Protein 1O65 (pdb70)

GO terms:
  GO:0005829 cytosol (C, IDA)
  GO:0030151 molybdenum ion binding (F, IDA)
  GO:0016661 oxidoreductase activity, acting on other nitrogenous compounds as donors (F, IDA)
  GO:0042803 protein homodimerization activity (F, IDA)
  GO:0009407 toxin catabolic process (P, IMP)
  GO:0009636 response to toxic substance (P, IMP)

CATH classification: 2.40.33.20

InterPro domains:
  IPR005163 YiiM-like, triple helical domain [PF03475] (169-211)
  IPR005302 Molybdenum cofactor sulfurase, C-terminal [PF03473] (47-160)
  IPR005302 Molybdenum cofactor sulfurase, C-terminal [PS51340] (26-163)
  IPR011037 Pyruvate kinase-like, insert domain superfamily [SSF50800] (3-223)
  IPR052353 Benzoxazolinone Detoxification Enzymes [PTHR30212] (4-223)

Secondary structure (DSSP, 8-state):
--GGGGGT-EE--EEEE----EEE-SEEEEETTEETTSS-----GGGGSEEEEETHHHHHHHHH-GGGGGG-STTTT--SEEESS--TTT-BTT-EEEETTEEEEEEEE----THHHHHTT-TTHHHHHHHHT---EEEEEEE-EEEETTSPEEEEE---S-BHHHHHHHHHTS---HHHHHHHHTSTT--HHHHHHHHHHHHHTSPPP-HHHHHS--/--TTGGGT-EE--EEEE-----EEE-SEEEE-SS-BTTS-------GGGSEEEEETHHHHHHHHHSGGGGGG-STTTT--SEEESS--TTT-BTT-EEEETTEEEEEEEEPPP-THHHHHTT-TTHHHHHHHHT---EEEEEEE-EEEETTSPEEEEE---S-BHHHHHHHHHTS---HHHHHHHHTSTT--HHHHHHHHHHHHHSSPPP-HHHH--/--GGGGGT-EE--EEEE-----EE--SEEEEETTEETTS---GGGSEEEEETHHHHHHHHH-GGGGGG-STTTT--SEEESS--TTT-BTT-EEEETTEEEEEEEEPPP-THHHHHHT-TTHHHHHHHHT---EEEEEEE-EEEETTSPEEEEE---S-BHHHHHHHHHTS---HHHHHHHHHSTT--HHHHHHHHHHHHHSSPPP-HHHHHGGG--

Radius of gyration: 35.35 Å; Cα contacts (8 Å, |Δi|>4): 1403; chains: 3; bounding box: 50×64×108 Å

Structure (mmCIF, N/CA/C/O backbone):
data_1O65
#
_entry.id   1O65
#
_cell.length_a   72.116
_cell.length_b   97.878
_cell.length_c   98.670
_cell.angle_alpha   90.00
_cell.angle_beta   90.00
_cell.angle_gamma   90.00
#
_symmetry.space_group_name_H-M   'P 21 21 2'
#
loop_
_entity.id
_entity.type
_entity.pdbx_description
1 polymer 'Hypothetical protein yiiM'
2 water water
#
loop_
_atom_site.group_PDB
_atom_site.id
_atom_site.type_symbol
_atom_site.label_atom_id
_atom_site.label_alt_id
_atom_site.label_comp_id
_atom_site.label_asym_id
_atom_site.label_entity_id
_atom_site.label_seq_id
_atom_site.pdbx_PDB_ins_code
_atom_site.Cartn_x
_atom_site.Cartn_y
_atom_site.Cartn_z
_atom_site.occupancy
_atom_site.B_iso_or_equiv
_atom_site.auth_seq_id
_atom_site.auth_comp_id
_atom_site.auth_asym_id
_atom_site.auth_atom_id
_atom_site.pdbx_PDB_model_num
ATOM 1 N N . LYS A 1 5 ? 74.767 58.698 69.236 1.00 55.52 3 LYS A N 1
ATOM 2 C CA . LYS A 1 5 ? 73.464 59.399 69.236 1.00 55.30 3 LYS A CA 1
ATOM 3 C C . LYS A 1 5 ? 73.409 60.331 68.035 1.00 54.22 3 LYS A C 1
ATOM 4 O O . LYS A 1 5 ? 74.434 60.934 67.693 1.00 55.93 3 LYS A O 1
ATOM 6 N N . PHE A 1 6 ? 72.245 60.592 67.460 1.00 52.57 4 PHE A N 1
ATOM 7 C CA . PHE A 1 6 ? 72.162 61.346 66.218 1.00 50.27 4 PHE A CA 1
ATOM 8 C C . PHE A 1 6 ? 71.845 62.813 66.296 1.00 48.15 4 PHE A C 1
ATOM 9 O O . PHE A 1 6 ? 71.074 63.360 65.486 1.00 48.80 4 PHE A O 1
ATOM 17 N N . LEU A 1 7 ? 72.519 63.566 67.165 1.00 45.48 5 LEU A N 1
ATOM 18 C CA . LEU A 1 7 ? 72.247 65.005 67.243 1.00 42.56 5 LEU A CA 1
ATOM 19 C C . LEU A 1 7 ? 72.985 65.757 66.147 1.00 40.52 5 LEU A C 1
ATOM 20 O O . LEU A 1 7 ? 72.628 66.900 65.863 1.00 39.20 5 LEU A O 1
ATOM 25 N N . VAL A 1 8 ? 73.918 65.134 65.419 1.00 37.91 6 VAL A N 1
ATOM 26 C CA . VAL A 1 8 ? 74.589 65.749 64.307 1.00 37.91 6 VAL A CA 1
ATOM 27 C C . VAL A 1 8 ? 73.575 66.052 63.182 1.00 38.51 6 VAL A C 1
ATOM 28 O O . VAL A 1 8 ? 73.770 66.981 62.402 1.00 36.31 6 VAL A O 1
ATOM 32 N N . GLU A 1 9 ? 72.506 65.249 63.111 1.00 37.95 7 GLU A N 1
ATOM 33 C CA . GLU A 1 9 ? 71.485 65.451 62.102 1.00 40.34 7 GLU A CA 1
ATOM 34 C C . GLU A 1 9 ? 70.918 66.867 62.174 1.00 41.48 7 GLU A C 1
ATOM 35 O O . GLU A 1 9 ? 70.651 67.492 61.144 1.00 40.78 7 GLU A O 1
ATOM 41 N N . ARG A 1 10 ? 70.802 67.382 63.400 1.00 41.45 8 ARG A N 1
ATOM 42 C CA . ARG A 1 10 ? 70.252 68.709 63.608 1.00 41.93 8 ARG A CA 1
ATOM 43 C C . ARG A 1 10 ? 71.207 69.866 63.597 1.00 40.30 8 ARG A C 1
ATOM 44 O O . ARG A 1 10 ? 70.697 70.992 63.730 1.00 41.62 8 ARG A O 1
ATOM 52 N N . GLU A 1 11 ? 72.505 69.711 63.416 1.00 38.73 9 GLU A N 1
ATOM 53 C CA . GLU A 1 11 ? 73.459 70.808 63.449 1.00 37.30 9 GLU A CA 1
ATOM 54 C C . GLU A 1 11 ? 73.630 71.489 62.093 1.00 37.99 9 GLU A C 1
ATOM 55 O O . GLU A 1 11 ? 74.490 72.362 61.914 1.00 35.61 9 GLU A O 1
ATOM 61 N N . GLN A 1 12 ? 72.904 71.010 61.073 1.00 38.23 10 GLN A N 1
ATOM 62 C CA . GLN A 1 12 ? 72.985 71.554 59.731 1.00 37.85 10 GLN A CA 1
ATOM 63 C C . GLN A 1 12 ? 74.413 71.563 59.214 1.00 35.99 10 GLN A C 1
ATOM 64 O O . GLN A 1 12 ? 74.932 72.625 58.835 1.00 35.00 10 GLN A O 1
ATOM 70 N N . MET A 1 13 ? 75.092 70.412 59.297 1.00 34.02 11 MET A N 1
ATOM 71 C CA . MET A 1 13 ? 76.450 70.353 58.763 1.00 32.95 11 MET A CA 1
ATOM 72 C C . MET A 1 13 ? 76.408 70.620 57.245 1.00 30.70 11 MET A C 1
ATOM 73 O O . MET A 1 13 ? 75.755 69.912 56.501 1.00 28.27 11 MET A O 1
ATOM 78 N N . ARG A 1 14 ? 77.135 71.629 56.809 1.00 29.72 12 ARG A N 1
ATOM 79 C CA . ARG A 1 14 ? 77.192 72.040 55.410 1.00 30.34 12 ARG A CA 1
ATOM 80 C C . ARG A 1 14 ? 78.616 72.093 54.919 1.00 29.07 12 ARG A C 1
ATOM 81 O O . ARG A 1 14 ? 79.516 72.556 55.610 1.00 28.60 12 ARG A O 1
ATOM 89 N N . TYR A 1 15 ? 78.897 71.475 53.764 1.00 29.42 13 TYR A N 1
ATOM 90 C CA . TYR A 1 15 ? 80.268 71.410 53.259 1.00 28.29 13 TYR A CA 1
ATOM 91 C C . TYR A 1 15 ? 80.370 71.848 51.809 1.00 29.31 13 TYR A C 1
ATOM 92 O O . TYR A 1 15 ? 79.826 71.208 50.901 1.00 29.17 13 TYR A O 1
ATOM 101 N N . PRO A 1 16 ? 80.991 73.014 51.605 1.00 29.68 14 PRO A N 1
ATOM 102 C CA . PRO A 1 16 ? 81.205 73.534 50.255 1.00 29.52 14 PRO A CA 1
ATOM 103 C C . PRO A 1 16 ? 81.930 72.481 49.438 1.00 29.42 14 PRO A C 1
ATOM 104 O O . PRO A 1 16 ? 82.828 71.798 49.960 1.00 29.63 14 PRO A O 1
ATOM 108 N N . VAL A 1 17 ? 81.563 72.318 48.163 1.00 28.40 15 VAL A N 1
ATOM 109 C CA . VAL A 1 17 ? 82.221 71.255 47.418 1.00 28.84 15 VAL A CA 1
ATOM 110 C C . VAL A 1 17 ? 82.629 71.601 46.014 1.00 29.63 15 VAL A C 1
ATOM 111 O O . VAL A 1 17 ? 81.880 72.238 45.280 1.00 31.38 15 VAL A O 1
ATOM 115 N N . ASP A 1 18 ? 83.833 71.216 45.625 1.00 29.55 16 ASP A N 1
ATOM 116 C CA . ASP A 1 18 ? 84.330 71.376 44.258 1.00 29.39 16 ASP A CA 1
ATOM 117 C C . ASP A 1 18 ? 84.011 70.070 43.516 1.00 29.47 16 ASP A C 1
ATOM 118 O O . ASP A 1 18 ? 84.198 68.991 44.095 1.00 27.64 16 ASP A O 1
ATOM 123 N N . VAL A 1 19 ? 83.538 70.181 42.296 1.00 29.09 17 VAL A N 1
ATOM 124 C CA . VAL A 1 19 ? 83.075 69.103 41.453 1.00 28.88 17 VAL A CA 1
ATOM 125 C C . VAL A 1 19 ? 83.966 68.879 40.246 1.00 29.75 17 VAL A C 1
ATOM 126 O O . VAL A 1 19 ? 84.380 69.838 39.585 1.00 29.53 17 VAL A O 1
ATOM 130 N N . TYR A 1 20 ? 84.341 67.637 39.974 1.00 30.61 18 TYR A N 1
ATOM 131 C CA . TYR A 1 20 ? 85.200 67.292 38.857 1.00 32.31 18 TYR A CA 1
ATOM 132 C C . TYR A 1 20 ? 84.629 66.119 38.067 1.00 34.18 18 TYR A C 1
ATOM 133 O O . TYR A 1 20 ? 84.020 65.214 38.639 1.00 34.32 18 TYR A O 1
ATOM 142 N N . THR A 1 21 ? 84.699 66.189 36.743 1.00 35.53 19 THR A N 1
ATOM 143 C CA . THR A 1 21 ? 84.247 65.105 35.899 1.00 37.91 19 THR A CA 1
ATOM 144 C C . THR A 1 21 ? 85.210 64.987 34.702 1.00 40.49 19 THR A C 1
ATOM 145 O O . THR A 1 21 ? 85.953 65.916 34.415 1.00 39.55 19 THR A O 1
ATOM 149 N N . GLY A 1 22 ? 85.169 63.833 34.072 1.00 43.08 20 GLY A N 1
ATOM 150 C CA . GLY A 1 22 ? 85.968 63.529 32.905 1.00 46.70 20 GLY A CA 1
ATOM 151 C C . GLY A 1 22 ? 85.658 62.124 32.396 1.00 48.82 20 GLY A C 1
ATOM 152 O O . GLY A 1 22 ? 84.816 61.430 32.953 1.00 48.56 20 GLY A O 1
ATOM 153 N N . LYS A 1 23 ? 86.316 61.758 31.309 1.00 51.56 21 LYS A N 1
ATOM 154 C CA . LYS A 1 23 ? 86.185 60.424 30.718 1.00 53.40 21 LYS A CA 1
ATOM 155 C C . LYS A 1 23 ? 87.513 59.685 31.020 1.00 54.64 21 LYS A C 1
ATOM 156 O O . LYS A 1 23 ? 88.431 60.446 31.431 1.00 55.46 21 LYS A O 1
ATOM 158 N N . ALA A 1 36 ? 92.848 62.532 33.978 1.00 49.66 34 ALA A N 1
ATOM 159 C CA . ALA A 1 36 ? 92.561 63.737 34.735 1.00 49.46 34 ALA A CA 1
ATOM 160 C C . ALA A 1 36 ? 91.148 64.256 34.450 1.00 49.31 34 ALA A C 1
ATOM 161 O O . ALA A 1 36 ? 90.713 64.312 33.294 1.00 50.36 34 ALA A O 1
ATOM 163 N N . LYS A 1 37 ? 90.442 64.599 35.521 1.00 47.10 35 LYS A N 1
ATOM 164 C CA . LYS A 1 37 ? 89.101 65.143 35.445 1.00 44.41 35 LYS A CA 1
ATOM 165 C C . LYS A 1 37 ? 89.152 66.673 35.489 1.00 43.05 35 LYS A C 1
ATOM 166 O O . LYS A 1 37 ? 90.002 67.259 36.147 1.00 41.65 35 LYS A O 1
ATOM 172 N N . ILE A 1 38 ? 88.183 67.313 34.868 1.00 42.37 36 ILE A N 1
ATOM 173 C CA . ILE A 1 38 ? 88.154 68.773 34.823 1.00 42.79 36 ILE A CA 1
ATOM 174 C C . ILE A 1 38 ? 87.073 69.371 35.712 1.00 40.84 36 ILE A C 1
ATOM 175 O O . ILE A 1 38 ? 85.946 68.890 35.764 1.00 38.02 36 ILE A O 1
ATOM 180 N N . GLN A 1 39 ? 87.414 70.452 36.421 1.00 40.64 37 GLN A N 1
ATOM 181 C CA . GLN A 1 39 ? 86.468 71.136 37.285 1.00 40.90 37 GLN A CA 1
ATOM 182 C C . GLN A 1 39 ? 85.244 71.670 36.540 1.00 41.15 37 GLN A C 1
ATOM 183 O O . GLN A 1 39 ? 85.317 72.209 35.440 1.00 40.02 37 GLN A O 1
ATOM 189 N N . VAL A 1 40 ? 84.085 71.433 37.120 1.00 42.46 38 VAL A N 1
ATOM 190 C CA . VAL A 1 40 ? 82.783 71.860 36.592 1.00 43.82 38 VAL A CA 1
ATOM 191 C C . VAL A 1 40 ? 82.345 73.071 37.409 1.00 44.66 38 VAL A C 1
ATOM 192 O O . VAL A 1 40 ? 82.362 73.017 38.642 1.00 44.17 38 VAL A O 1
ATOM 196 N N . ASP A 1 41 ? 81.945 74.155 36.752 1.00 45.63 39 ASP A N 1
ATOM 197 C CA . ASP A 1 41 ? 81.611 75.368 37.493 1.00 46.73 39 ASP A CA 1
ATOM 198 C C . ASP A 1 41 ? 80.130 75.631 37.626 1.00 46.38 39 ASP A C 1
ATOM 199 O O . ASP A 1 41 ? 79.733 76.326 38.570 1.00 46.76 39 ASP A O 1
ATOM 204 N N . GLY A 1 42 ? 79.353 75.141 36.679 1.00 45.62 40 GLY A N 1
ATOM 205 C CA . GLY A 1 42 ? 77.915 75.356 36.714 1.00 46.79 40 GLY A CA 1
ATOM 206 C C . GLY A 1 42 ? 77.183 74.132 37.249 1.00 46.58 40 GLY A C 1
ATOM 207 O O . GLY A 1 42 ? 77.767 73.224 37.837 1.00 47.38 40 GLY A O 1
ATOM 208 N N . GLU A 1 43 ? 75.874 74.111 37.018 1.00 46.18 41 GLU A N 1
ATOM 209 C CA . GLU A 1 43 ? 75.051 73.010 37.491 1.00 45.05 41 GLU A CA 1
ATOM 210 C C . GLU A 1 43 ? 74.989 71.924 36.415 1.00 43.34 41 GLU A C 1
ATOM 211 O O . GLU A 1 43 ? 75.290 72.185 35.254 1.00 43.62 41 GLU A O 1
ATOM 217 N N . LEU A 1 44 ? 74.770 70.716 36.892 1.00 40.40 42 LEU A N 1
ATOM 218 C CA . LEU A 1 44 ? 74.660 69.522 36.091 1.00 38.02 42 LEU A CA 1
ATOM 219 C C . LEU A 1 44 ? 73.785 68.480 36.805 1.00 36.88 42 LEU A C 1
ATOM 220 O O . LEU A 1 44 ? 73.573 68.455 38.015 1.00 36.73 42 LEU A O 1
ATOM 225 N N . MET A 1 45 ? 73.235 67.600 35.993 1.00 35.60 43 MET A N 1
ATOM 226 C CA . MET A 1 45 ? 72.358 66.536 36.395 1.00 34.45 43 MET A CA 1
ATOM 227 C C . MET A 1 45 ? 73.124 65.366 37.006 1.00 34.98 43 MET A C 1
ATOM 228 O O . MET A 1 45 ? 74.161 64.917 36.493 1.00 33.49 43 MET A O 1
ATOM 233 N N . LEU A 1 46 ? 72.712 64.978 38.215 1.00 33.58 44 LEU A N 1
ATOM 234 C CA . LEU A 1 46 ? 73.333 63.805 38.845 1.00 33.57 44 LEU A CA 1
ATOM 235 C C . LEU A 1 46 ? 72.352 62.639 38.655 1.00 34.78 44 LEU A C 1
ATOM 236 O O . LEU A 1 46 ? 71.227 62.700 39.175 1.00 34.16 44 LEU A O 1
ATOM 241 N N . THR A 1 47 ? 72.751 61.653 37.862 1.00 35.25 45 THR A N 1
ATOM 242 C CA . THR A 1 47 ? 71.872 60.505 37.609 1.00 36.71 45 THR A CA 1
ATOM 243 C C . THR A 1 47 ? 72.258 59.324 38.475 1.00 35.13 45 THR A C 1
ATOM 244 O O . THR A 1 47 ? 73.289 59.350 39.145 1.00 36.38 45 THR A O 1
ATOM 248 N N . GLU A 1 48 ? 71.521 58.233 38.428 1.00 35.13 46 GLU A N 1
ATOM 249 C CA . GLU A 1 48 ? 71.797 57.031 39.189 1.00 35.11 46 GLU A CA 1
ATOM 250 C C . GLU A 1 48 ? 73.258 56.595 39.138 1.00 34.02 46 GLU A C 1
ATOM 251 O O . GLU A 1 48 ? 73.845 56.204 40.129 1.00 33.73 46 GLU A O 1
ATOM 257 N N . LEU A 1 49 ? 73.816 56.572 37.934 1.00 32.23 47 LEU A N 1
ATOM 258 C CA . LEU A 1 49 ? 75.151 56.109 37.670 1.00 30.18 47 LEU A CA 1
ATOM 259 C C . LEU A 1 49 ? 76.251 57.135 37.835 1.00 27.77 47 LEU A C 1
ATOM 260 O O . LEU A 1 49 ? 77.421 56.785 37.770 1.00 24.81 47 LEU A O 1
ATOM 265 N N . GLY A 1 50 ? 75.931 58.419 37.986 1.00 26.97 48 GLY A N 1
ATOM 266 C CA . GLY A 1 50 ? 77.023 59.380 38.129 1.00 27.28 48 GLY A CA 1
ATOM 267 C C . GLY A 1 50 ? 76.648 60.715 37.525 1.00 28.38 48 GLY A C 1
ATOM 268 O O . GLY A 1 50 ? 75.489 60.913 37.142 1.00 29.20 48 GLY A O 1
ATOM 269 N N . LEU A 1 51 ? 77.587 61.631 37.533 1.00 29.36 49 LEU A N 1
ATOM 270 C CA . LEU A 1 51 ? 77.398 62.976 37.010 1.00 32.65 49 LEU A CA 1
ATOM 271 C C . LEU A 1 51 ? 77.420 63.035 35.491 1.00 34.00 49 LEU A C 1
ATOM 272 O O . LEU A 1 51 ? 78.333 62.502 34.843 1.00 34.88 49 LEU A O 1
ATOM 277 N N . GLU A 1 52 ? 76.379 63.611 34.905 1.00 35.18 50 GLU A N 1
ATOM 278 C CA . GLU A 1 52 ? 76.348 63.776 33.453 1.00 39.54 50 GLU A CA 1
ATOM 279 C C . GLU A 1 52 ? 77.704 64.270 32.930 1.00 40.73 50 GLU A C 1
ATOM 280 O O . GLU A 1 52 ? 78.232 65.276 33.397 1.00 39.10 50 GLU A O 1
ATOM 286 N N . GLY A 1 53 ? 78.275 63.531 31.988 1.00 42.69 51 GLY A N 1
ATOM 287 C CA . GLY A 1 53 ? 79.565 63.883 31.430 1.00 46.54 51 GLY A CA 1
ATOM 288 C C . GLY A 1 53 ? 80.733 63.158 32.075 1.00 48.97 51 GLY A C 1
ATOM 289 O O . GLY A 1 53 ? 81.833 63.181 31.511 1.00 49.65 51 GLY A O 1
ATOM 290 N N . ASP A 1 54 ? 80.544 62.547 33.239 1.00 50.51 52 ASP A N 1
ATOM 291 C CA . ASP A 1 54 ? 81.609 61.818 33.916 1.00 52.55 52 ASP A CA 1
ATOM 292 C C . ASP A 1 54 ? 81.666 60.380 33.421 1.00 56.85 52 ASP A C 1
ATOM 293 O O . ASP A 1 54 ? 80.633 59.779 33.136 1.00 56.59 52 ASP A O 1
ATOM 298 N N . GLU A 1 55 ? 82.852 59.790 33.360 1.00 61.57 53 GLU A N 1
ATOM 299 C CA . GLU A 1 55 ? 83.020 58.448 32.839 1.00 66.25 53 GLU A CA 1
ATOM 300 C C . GLU A 1 55 ? 81.809 57.546 33.084 1.00 69.13 53 GLU A C 1
ATOM 301 O O . GLU A 1 55 ? 81.642 56.933 34.126 1.00 69.58 53 GLU A O 1
ATOM 307 N N . GLN A 1 56 ? 81.017 57.452 32.027 1.00 72.94 54 GLN A N 1
ATOM 308 C CA . GLN A 1 56 ? 79.794 56.705 31.906 1.00 73.76 54 GLN A CA 1
ATOM 309 C C . GLN A 1 56 ? 79.997 55.374 31.182 1.00 74.28 54 GLN A C 1
ATOM 310 O O . GLN A 1 56 ? 80.989 54.684 31.410 1.00 76.46 54 GLN A O 1
ATOM 316 N N . ALA A 1 57 ? 79.071 55.028 30.293 1.00 76.82 55 ALA A N 1
ATOM 317 C CA . ALA A 1 57 ? 79.128 53.817 29.507 1.00 77.42 55 ALA A CA 1
ATOM 318 C C . ALA A 1 57 ? 80.307 53.792 28.560 1.00 76.28 55 ALA A C 1
ATOM 319 O O . ALA A 1 57 ? 81.459 53.663 28.938 1.00 77.67 55 ALA A O 1
ATOM 321 N N . VAL A 1 61 ? 82.186 44.103 35.708 1.00 57.55 59 VAL A N 1
ATOM 322 C CA . VAL A 1 61 ? 82.204 44.883 36.940 1.00 56.61 59 VAL A CA 1
ATOM 323 C C . VAL A 1 61 ? 80.871 45.555 37.222 1.00 56.04 59 VAL A C 1
ATOM 324 O O . VAL A 1 61 ? 80.686 46.723 36.882 1.00 56.05 59 VAL A O 1
ATOM 326 N N . HIS A 1 62 ? 79.936 44.837 37.835 1.00 55.19 60 HIS A N 1
ATOM 327 C CA . HIS A 1 62 ? 78.626 45.404 38.162 1.00 53.18 60 HIS A CA 1
ATOM 328 C C . HIS A 1 62 ? 78.725 46.257 39.418 1.00 50.61 60 HIS A C 1
ATOM 329 O O . HIS A 1 62 ? 79.839 46.508 39.875 1.00 51.13 60 HIS A O 1
ATOM 336 N N . GLY A 1 63 ? 77.605 46.708 39.979 1.00 47.23 61 GLY A N 1
ATOM 337 C CA . GLY A 1 63 ? 77.681 47.511 41.201 1.00 43.06 61 GLY A CA 1
ATOM 338 C C . GLY A 1 63 ? 77.859 48.997 40.906 1.00 40.31 61 GLY A C 1
ATOM 339 O O . GLY A 1 63 ? 78.065 49.796 41.811 1.00 38.95 61 GLY A O 1
ATOM 340 N N . GLY A 1 64 ? 77.609 49.403 39.672 1.00 37.54 62 GLY A N 1
ATOM 341 C CA . GLY A 1 64 ? 77.702 50.746 39.180 1.00 35.80 62 GLY A CA 1
ATOM 342 C C . GLY A 1 64 ? 76.961 51.798 39.990 1.00 32.93 62 GLY A C 1
ATOM 343 O O . GLY A 1 64 ? 77.455 52.880 40.289 1.00 29.05 62 GLY A O 1
ATOM 344 N N . PRO A 1 65 ? 75.714 51.510 40.334 1.00 32.45 63 PRO A N 1
ATOM 345 C CA . PRO A 1 65 ? 74.926 52.415 41.157 1.00 32.95 63 PRO A CA 1
ATOM 346 C C . PRO A 1 65 ? 75.626 52.703 42.478 1.00 32.00 63 PRO A C 1
ATOM 347 O O . PRO A 1 65 ? 75.620 53.851 42.936 1.00 31.91 63 PRO A O 1
ATOM 351 N N . ASP A 1 66 ? 76.323 51.748 43.081 1.00 30.50 64 ASP A N 1
ATOM 352 C CA . ASP A 1 66 ? 77.065 51.949 44.317 1.00 29.82 64 ASP A CA 1
ATOM 353 C C . ASP A 1 66 ? 78.334 52.771 44.171 1.00 28.98 64 ASP A C 1
ATOM 354 O O . ASP A 1 66 ? 79.000 52.991 45.179 1.00 26.73 64 ASP A O 1
ATOM 359 N N . ARG A 1 67 ? 78.750 53.150 42.966 1.00 29.35 65 ARG A N 1
ATOM 360 C CA . ARG A 1 67 ? 79.988 53.928 42.838 1.00 30.71 65 ARG A CA 1
ATOM 361 C C . ARG A 1 67 ? 79.791 55.082 41.869 1.00 29.32 65 ARG A C 1
ATOM 362 O O . ARG A 1 67 ? 80.654 55.435 41.084 1.00 28.51 65 ARG A O 1
ATOM 370 N N . ALA A 1 68 ? 78.617 55.693 41.963 1.00 29.27 66 ALA A N 1
ATOM 371 C CA . ALA A 1 68 ? 78.244 56.817 41.123 1.00 27.88 66 ALA A CA 1
ATOM 372 C C . ALA A 1 68 ? 79.133 58.033 41.360 1.00 28.53 66 ALA A C 1
ATOM 373 O O . ALA A 1 68 ? 79.395 58.768 40.398 1.00 28.78 66 ALA A O 1
ATOM 375 N N . LEU A 1 69 ? 79.579 58.276 42.589 1.00 25.83 67 LEU A N 1
ATOM 376 C CA . LEU A 1 69 ? 80.388 59.402 42.960 1.00 24.85 67 LEU A CA 1
ATOM 377 C C . LEU A 1 69 ? 81.556 59.046 43.890 1.00 23.92 67 LEU A C 1
ATOM 378 O O . LEU A 1 69 ? 81.380 58.334 44.872 1.00 24.28 67 LEU A O 1
ATOM 383 N N . CYS A 1 70 ? 82.710 59.631 43.635 1.00 23.18 68 CYS A N 1
ATOM 384 C CA . CYS A 1 70 ? 83.923 59.375 44.406 1.00 23.18 68 CYS A CA 1
ATOM 385 C C . CYS A 1 70 ? 84.311 60.641 45.176 1.00 23.09 68 CYS A C 1
ATOM 386 O O . CYS A 1 70 ? 84.351 61.717 44.557 1.00 21.87 68 CYS A O 1
ATOM 389 N N . HIS A 1 71 ? 84.621 60.531 46.447 1.00 22.40 69 HIS A N 1
ATOM 390 C CA . HIS A 1 71 ? 84.971 61.695 47.253 1.00 24.57 69 HIS A CA 1
ATOM 391 C C . HIS A 1 71 ? 86.406 61.607 47.759 1.00 25.73 69 HIS A C 1
ATOM 392 O O . HIS A 1 71 ? 86.789 60.539 48.243 1.00 26.08 69 HIS A O 1
ATOM 399 N N . TYR A 1 72 ? 87.172 62.697 47.724 1.00 25.53 70 TYR A N 1
ATOM 400 C CA . TYR A 1 72 ? 88.516 62.645 48.326 1.00 25.53 70 TYR A CA 1
ATOM 401 C C . TYR A 1 72 ? 88.740 63.926 49.129 1.00 25.15 70 TYR A C 1
ATOM 402 O O . TYR A 1 72 ? 88.546 65.062 48.679 1.00 23.64 70 TYR A O 1
ATOM 411 N N . PRO A 1 73 ? 89.061 63.751 50.401 1.00 24.32 71 PRO A N 1
ATOM 412 C CA . PRO A 1 73 ? 89.287 64.910 51.252 1.00 24.33 71 PRO A CA 1
ATOM 413 C C . PRO A 1 73 ? 90.545 65.638 50.831 1.00 25.16 71 PRO A C 1
ATOM 414 O O . PRO A 1 73 ? 91.628 65.012 50.703 1.00 25.25 71 PRO A O 1
ATOM 418 N N . ARG A 1 74 ? 90.453 66.954 50.633 1.00 24.04 72 ARG A N 1
ATOM 419 C CA . ARG A 1 74 ? 91.663 67.735 50.357 1.00 25.40 72 ARG A CA 1
ATOM 420 C C . ARG A 1 74 ? 92.650 67.638 51.522 1.00 25.24 72 ARG A C 1
ATOM 421 O O . ARG A 1 74 ? 93.854 67.819 51.273 1.00 24.42 72 ARG A O 1
ATOM 429 N N . GLU A 1 75 ? 92.222 67.422 52.767 1.00 24.05 73 GLU A N 1
ATOM 430 C CA . GLU A 1 75 ? 93.191 67.248 53.857 1.00 25.66 73 GLU A CA 1
ATOM 431 C C . GLU A 1 75 ? 94.303 66.260 53.484 1.00 26.28 73 GLU A C 1
ATOM 432 O O . GLU A 1 75 ? 95.475 66.512 53.791 1.00 25.49 73 GLU A O 1
ATOM 438 N N . HIS A 1 76 ? 94.034 65.178 52.736 1.00 25.91 74 HIS A N 1
ATOM 439 C CA . HIS A 1 76 ? 95.053 64.197 52.431 1.00 25.81 74 HIS A CA 1
ATOM 440 C C . HIS A 1 76 ? 96.146 64.673 51.504 1.00 25.78 74 HIS A C 1
ATOM 441 O O . HIS A 1 76 ? 97.205 64.034 51.465 1.00 24.70 74 HIS A O 1
ATOM 448 N N . TYR A 1 77 ? 95.931 65.692 50.691 1.00 27.38 75 TYR A N 1
ATOM 449 C CA . TYR A 1 77 ? 96.979 66.210 49.811 1.00 28.98 75 TYR A CA 1
ATOM 450 C C . TYR A 1 77 ? 98.105 66.812 50.645 1.00 30.16 75 TYR A C 1
ATOM 451 O O . TYR A 1 77 ? 99.289 66.690 50.287 1.00 30.07 75 TYR A O 1
ATOM 460 N N . LEU A 1 78 ? 97.757 67.493 51.741 1.00 29.73 76 LEU A N 1
ATOM 461 C CA . LEU A 1 78 ? 98.795 68.008 52.642 1.00 31.88 76 LEU A CA 1
ATOM 462 C C . LEU A 1 78 ? 99.706 66.842 53.051 1.00 33.13 76 LEU A C 1
ATOM 463 O O . LEU A 1 78 ? 100.930 66.894 52.909 1.00 34.73 76 LEU A O 1
ATOM 468 N N . TYR A 1 79 ? 99.107 65.762 53.561 1.00 32.09 77 TYR A N 1
ATOM 469 C CA . TYR A 1 79 ? 99.892 64.600 53.935 1.00 32.70 77 TYR A CA 1
ATOM 470 C C . TYR A 1 79 ? 100.725 64.065 52.773 1.00 32.74 77 TYR A C 1
ATOM 471 O O . TYR A 1 79 ? 101.917 63.772 52.936 1.00 32.98 77 TYR A O 1
ATOM 480 N N . TRP A 1 80 ? 100.157 63.896 51.580 1.00 32.45 78 TRP A N 1
ATOM 481 C CA . TRP A 1 80 ? 100.950 63.343 50.480 1.00 33.03 78 TRP A CA 1
ATOM 482 C C . TRP A 1 80 ? 102.061 64.272 50.039 1.00 34.90 78 TRP A C 1
ATOM 483 O O . TRP A 1 80 ? 103.193 63.800 49.842 1.00 35.95 78 TRP A O 1
ATOM 494 N N . ALA A 1 81 ? 101.800 65.571 49.917 1.00 35.32 79 ALA A N 1
ATOM 495 C CA . ALA A 1 81 ? 102.840 66.513 49.533 1.00 38.38 79 ALA A CA 1
ATOM 496 C C . ALA A 1 81 ? 103.995 66.479 50.536 1.00 39.57 79 ALA A C 1
ATOM 497 O O . ALA A 1 81 ? 105.143 66.560 50.117 1.00 39.11 79 ALA A O 1
ATOM 499 N N . ARG A 1 82 ? 103.717 66.326 51.815 1.00 41.94 80 ARG A N 1
ATOM 500 C CA . ARG A 1 82 ? 104.748 66.244 52.841 1.00 45.09 80 ARG A CA 1
ATOM 501 C C . ARG A 1 82 ? 105.455 64.896 52.830 1.00 46.81 80 ARG A C 1
ATOM 502 O O . ARG A 1 82 ? 106.540 64.737 53.394 1.00 47.56 80 ARG A O 1
ATOM 510 N N . GLU A 1 83 ? 104.831 63.867 52.264 1.00 48.23 81 GLU A N 1
ATOM 511 C CA . GLU A 1 83 ? 105.472 62.555 52.181 1.00 50.07 81 GLU A CA 1
ATOM 512 C C . GLU A 1 83 ? 106.307 62.446 50.918 1.00 50.19 81 GLU A C 1
ATOM 513 O O . GLU A 1 83 ? 107.273 61.690 50.811 1.00 49.25 81 GLU A O 1
ATOM 519 N N . PHE A 1 84 ? 105.909 63.204 49.884 1.00 50.42 82 PHE A N 1
ATOM 520 C CA . PHE A 1 84 ? 106.616 63.193 48.610 1.00 49.74 82 PHE A CA 1
ATOM 521 C C . PHE A 1 84 ? 106.796 64.608 48.083 1.00 49.59 82 PHE A C 1
ATOM 522 O O . PHE A 1 84 ? 106.231 64.985 47.054 1.00 49.24 82 PHE A O 1
ATOM 530 N N . PRO A 1 85 ? 107.603 65.414 48.776 1.00 49.70 83 PRO A N 1
ATOM 531 C CA . PRO A 1 85 ? 107.862 66.796 48.384 1.00 49.19 83 PRO A CA 1
ATOM 532 C C . PRO A 1 85 ? 108.372 66.942 46.969 1.00 49.29 83 PRO A C 1
ATOM 533 O O . PRO A 1 85 ? 107.958 67.874 46.278 1.00 48.12 83 PRO A O 1
ATOM 537 N N . GLU A 1 86 ? 109.207 66.034 46.478 1.00 50.20 84 GLU A N 1
ATOM 538 C CA . GLU A 1 86 ? 109.727 66.021 45.126 1.00 51.41 84 GLU A CA 1
ATOM 539 C C . GLU A 1 86 ? 108.633 66.079 44.063 1.00 51.11 84 GLU A C 1
ATOM 540 O O . GLU A 1 86 ? 108.915 66.493 42.935 1.00 51.84 84 GLU A O 1
ATOM 546 N N . GLN A 1 87 ? 107.457 65.518 44.339 1.00 50.66 85 GLN A N 1
ATOM 547 C CA . GLN A 1 87 ? 106.353 65.580 43.393 1.00 50.32 85 GLN A CA 1
ATOM 548 C C . GLN A 1 87 ? 105.082 66.156 44.004 1.00 47.49 85 GLN A C 1
ATOM 549 O O . GLN A 1 87 ? 103.975 65.774 43.635 1.00 47.04 85 GLN A O 1
ATOM 555 N N . ALA A 1 88 ? 105.230 67.196 44.803 1.00 45.55 86 ALA A N 1
ATOM 556 C CA . ALA A 1 88 ? 104.155 67.898 45.466 1.00 43.65 86 ALA A CA 1
ATOM 557 C C . ALA A 1 88 ? 103.139 68.536 44.527 1.00 42.84 86 ALA A C 1
ATOM 558 O O . ALA A 1 88 ? 101.983 68.691 44.943 1.00 41.36 86 ALA A O 1
ATOM 560 N N . GLU A 1 89 ? 103.506 68.871 43.285 1.00 41.38 87 GLU A N 1
ATOM 561 C CA . GLU A 1 89 ? 102.596 69.474 42.345 1.00 40.72 87 GLU A CA 1
ATOM 562 C C . GLU A 1 89 ? 101.512 68.485 41.908 1.00 39.33 87 GLU A C 1
ATOM 563 O O . GLU A 1 89 ? 100.484 68.923 41.400 1.00 39.40 87 GLU A O 1
ATOM 569 N N . LEU A 1 90 ? 101.823 67.195 41.969 1.00 38.21 88 LEU A N 1
ATOM 570 C CA . LEU A 1 90 ? 100.869 66.180 41.571 1.00 37.07 88 LEU A CA 1
ATOM 571 C C . LEU A 1 90 ? 99.745 66.029 42.590 1.00 35.97 88 LEU A C 1
ATOM 572 O O . LEU A 1 90 ? 98.663 65.592 42.226 1.00 36.01 88 LEU A O 1
ATOM 577 N N . PHE A 1 91 ? 100.003 66.395 43.838 1.00 34.89 89 PHE A N 1
ATOM 578 C CA . PHE A 1 91 ? 99.004 66.185 44.874 1.00 35.20 89 PHE A CA 1
ATOM 579 C C . PHE A 1 91 ? 98.034 67.328 45.003 1.00 35.87 89 PHE A C 1
ATOM 580 O O . PHE A 1 91 ? 98.023 68.062 45.998 1.00 36.15 89 PHE A O 1
ATOM 588 N N . VAL A 1 92 ? 97.167 67.485 43.994 1.00 34.76 90 VAL A N 1
ATOM 589 C CA . VAL A 1 92 ? 96.130 68.489 43.950 1.00 34.51 90 VAL A CA 1
ATOM 590 C C . VAL A 1 92 ? 94.862 67.848 43.363 1.00 35.32 90 VAL A C 1
ATOM 591 O O . VAL A 1 92 ? 94.978 66.917 42.559 1.00 35.72 90 VAL A O 1
ATOM 595 N N . ALA A 1 93 ? 93.694 68.217 43.856 1.00 34.71 91 ALA A N 1
ATOM 596 C CA . ALA A 1 93 ? 92.446 67.660 43.323 1.00 35.77 91 ALA A CA 1
ATOM 597 C C . ALA A 1 93 ? 92.404 67.924 41.820 1.00 35.17 91 ALA A C 1
ATOM 598 O O . ALA A 1 93 ? 92.874 68.976 41.382 1.00 36.20 91 ALA A O 1
ATOM 600 N N . PRO A 1 94 ? 91.924 67.002 41.003 1.00 34.59 92 PRO A N 1
ATOM 601 C CA . PRO A 1 94 ? 91.423 65.720 41.468 1.00 34.13 92 PRO A CA 1
ATOM 602 C C . PRO A 1 94 ? 92.342 64.573 41.102 1.00 34.38 92 PRO A C 1
ATOM 603 O O . PRO A 1 94 ? 91.912 63.545 40.546 1.00 34.17 92 PRO A O 1
ATOM 607 N N . ALA A 1 95 ? 93.600 64.645 41.542 1.00 32.54 93 ALA A N 1
ATOM 608 C CA . ALA A 1 95 ? 94.586 63.632 41.213 1.00 32.14 93 ALA A CA 1
ATOM 609 C C . ALA A 1 95 ? 94.138 62.220 41.553 1.00 32.66 93 ALA A C 1
ATOM 610 O O . ALA A 1 95 ? 94.522 61.265 40.880 1.00 31.15 93 ALA A O 1
ATOM 612 N N . PHE A 1 96 ? 93.337 62.038 42.600 1.00 33.26 94 PHE A N 1
ATOM 613 C CA . PHE A 1 96 ? 92.901 60.687 42.961 1.00 33.19 94 PHE A CA 1
ATOM 614 C C . PHE A 1 96 ? 91.663 60.241 42.216 1.00 31.17 94 PHE A C 1
ATOM 615 O O . PHE A 1 96 ? 91.128 59.180 42.559 1.00 31.78 94 PHE A O 1
ATOM 623 N N . GLY A 1 97 ? 91.195 60.973 41.222 1.00 29.56 95 GLY A N 1
ATOM 624 C CA . GLY A 1 97 ? 90.026 60.592 40.448 1.00 29.29 95 GLY A CA 1
ATOM 625 C C . GLY A 1 97 ? 88.697 61.017 41.069 1.00 29.38 95 GLY A C 1
ATOM 626 O O . GLY A 1 97 ? 87.626 60.720 40.520 1.00 28.95 95 GLY A O 1
ATOM 627 N N . GLU A 1 98 ? 88.694 61.814 42.125 1.00 28.20 96 GLU A N 1
ATOM 628 C CA . GLU A 1 98 ? 87.465 62.217 42.770 1.00 27.43 96 GLU A CA 1
ATOM 629 C C . GLU A 1 98 ? 86.552 63.111 41.957 1.00 26.74 96 GLU A C 1
ATOM 630 O O . GLU A 1 98 ? 86.928 63.916 41.108 1.00 26.46 96 GLU A O 1
ATOM 636 N N . ASN A 1 99 ? 85.253 62.983 42.250 1.00 27.76 97 ASN A N 1
ATOM 637 C CA . ASN A 1 99 ? 84.260 63.881 41.660 1.00 26.31 97 ASN A CA 1
ATOM 638 C C . ASN A 1 99 ? 84.015 65.034 42.642 1.00 26.97 97 ASN A C 1
ATOM 639 O O . ASN A 1 99 ? 83.760 66.154 42.224 1.00 26.69 97 ASN A O 1
ATOM 644 N N . LEU A 1 100 ? 84.081 64.701 43.944 1.00 25.97 98 LEU A N 1
ATOM 645 C CA . LEU A 1 100 ? 83.794 65.685 44.981 1.00 25.82 98 LEU A CA 1
ATOM 646 C C . LEU A 1 100 ? 85.003 66.030 45.844 1.00 26.62 98 LEU A C 1
ATOM 647 O O . LEU A 1 100 ? 85.626 65.168 46.443 1.00 25.38 98 LEU A O 1
ATOM 652 N N . SER A 1 101 ? 85.300 67.333 45.961 1.00 27.03 99 SER A N 1
ATOM 653 C CA . SER A 1 101 ? 86.464 67.750 46.745 1.00 27.34 99 SER A CA 1
ATOM 654 C C . SER A 1 101 ? 86.030 68.747 47.814 1.00 27.97 99 SER A C 1
ATOM 655 O O . SER A 1 101 ? 85.337 69.711 47.499 1.00 27.52 99 SER A O 1
ATOM 658 N N . THR A 1 102 ? 86.410 68.513 49.066 1.00 26.69 100 THR A N 1
ATOM 659 C CA . THR A 1 102 ? 86.060 69.327 50.193 1.00 26.31 100 THR A CA 1
ATOM 660 C C . THR A 1 102 ? 87.127 69.430 51.300 1.00 27.14 100 THR A C 1
ATOM 661 O O . THR A 1 102 ? 88.152 68.760 51.342 1.00 27.04 100 THR A O 1
ATOM 665 N N . ASP A 1 103 ? 86.770 70.226 52.303 1.00 28.05 101 ASP A N 1
ATOM 666 C CA . ASP A 1 103 ? 87.484 70.366 53.557 1.00 27.83 101 ASP A CA 1
ATOM 667 C C . ASP A 1 103 ? 86.450 69.981 54.650 1.00 26.89 101 ASP A C 1
ATOM 668 O O . ASP A 1 103 ? 85.259 70.082 54.337 1.00 27.75 101 ASP A O 1
ATOM 673 N N . GLY A 1 104 ? 86.885 69.526 55.809 1.00 24.61 102 GLY A N 1
ATOM 674 C CA . GLY A 1 104 ? 85.972 69.230 56.894 1.00 22.39 102 GLY A CA 1
ATOM 675 C C . GLY A 1 104 ? 85.380 67.847 56.915 1.00 24.18 102 GLY A C 1
ATOM 676 O O . GLY A 1 104 ? 84.662 67.539 57.874 1.00 24.49 102 GLY A O 1
ATOM 677 N N . LEU A 1 105 ? 85.560 67.012 55.889 1.00 23.65 103 LEU A N 1
ATOM 678 C CA . LEU A 1 105 ? 84.997 65.670 55.861 1.00 23.91 103 LEU A CA 1
ATOM 679 C C . LEU A 1 105 ? 86.092 64.633 55.661 1.00 24.90 103 LEU A C 1
ATOM 680 O O . LEU A 1 105 ? 86.808 64.641 54.644 1.00 26.05 103 LEU A O 1
ATOM 685 N N . THR A 1 106 ? 86.267 63.732 56.628 1.00 24.60 104 THR A N 1
ATOM 686 C CA . THR A 1 106 ? 87.299 62.713 56.534 1.00 23.97 104 THR A CA 1
ATOM 687 C C . THR A 1 106 ? 86.741 61.334 56.854 1.00 24.51 104 THR A C 1
ATOM 688 O O . THR A 1 106 ? 85.581 61.167 57.238 1.00 23.14 104 THR A O 1
ATOM 692 N N . GLU A 1 107 ? 87.584 60.289 56.720 1.00 23.13 105 GLU A N 1
ATOM 693 C CA . GLU A 1 107 ? 87.157 58.940 57.045 1.00 22.84 105 GLU A CA 1
ATOM 694 C C . GLU A 1 107 ? 86.698 58.823 58.497 1.00 23.94 105 GLU A C 1
ATOM 695 O O . GLU A 1 107 ? 85.844 57.967 58.805 1.00 24.09 105 GLU A O 1
ATOM 701 N N . SER A 1 108 ? 87.285 59.614 59.409 1.00 21.74 106 SER A N 1
ATOM 702 C CA . SER A 1 108 ? 86.891 59.542 60.801 1.00 22.90 106 SER A CA 1
ATOM 703 C C . SER A 1 108 ? 85.636 60.308 61.146 1.00 21.55 106 SER A C 1
ATOM 704 O O . SER A 1 108 ? 85.167 60.090 62.276 1.00 23.37 106 SER A O 1
ATOM 707 N N . ASN A 1 109 ? 85.090 61.196 60.337 1.00 20.12 107 ASN A N 1
ATOM 708 C CA . ASN A 1 109 ? 83.829 61.829 60.744 1.00 22.31 107 ASN A CA 1
ATOM 709 C C . ASN A 1 109 ? 82.738 61.590 59.689 1.00 23.71 107 ASN A C 1
ATOM 710 O O . ASN A 1 109 ? 81.696 62.256 59.700 1.00 24.64 107 ASN A O 1
ATOM 715 N N . VAL A 1 110 ? 83.023 60.749 58.700 1.00 21.98 108 VAL A N 1
ATOM 716 C CA . VAL A 1 110 ? 81.999 60.379 57.717 1.00 23.13 108 VAL A CA 1
ATOM 717 C C . VAL A 1 110 ? 81.577 58.938 58.033 1.00 22.56 108 VAL A C 1
ATOM 718 O O . VAL A 1 110 ? 82.438 58.069 58.178 1.00 21.86 108 VAL A O 1
ATOM 722 N N . TYR A 1 111 ? 80.286 58.707 58.230 1.00 21.31 109 TYR A N 1
ATOM 723 C CA . TYR A 1 111 ? 79.822 57.368 58.573 1.00 21.41 109 TYR A CA 1
ATOM 724 C C . TYR A 1 111 ? 79.193 56.628 57.396 1.00 21.22 109 TYR A C 1
ATOM 725 O O . TYR A 1 111 ? 78.569 57.222 56.504 1.00 19.31 109 TYR A O 1
ATOM 734 N N . MET A 1 112 ? 79.317 55.300 57.421 1.00 20.40 110 MET A N 1
ATOM 735 C CA . MET A 1 112 ? 78.707 54.451 56.385 1.00 18.20 110 MET A CA 1
ATOM 736 C C . MET A 1 112 ? 77.200 54.670 56.423 1.00 17.34 110 MET A C 1
ATOM 737 O O . MET A 1 112 ? 76.652 54.667 57.520 1.00 17.90 110 MET A O 1
ATOM 742 N N . GLY A 1 113 ? 76.554 54.856 55.292 1.00 16.90 111 GLY A N 1
ATOM 743 C CA . GLY A 1 113 ? 75.126 55.086 55.227 1.00 16.95 111 GLY A CA 1
ATOM 744 C C . GLY A 1 113 ? 74.797 56.575 55.343 1.00 18.40 111 GLY A C 1
ATOM 745 O O . GLY A 1 113 ? 73.610 56.909 55.270 1.00 20.59 111 GLY A O 1
ATOM 746 N N . ASP A 1 114 ? 75.769 57.442 55.555 1.00 17.51 112 ASP A N 1
ATOM 747 C CA . ASP A 1 114 ? 75.409 58.864 55.701 1.00 20.65 112 ASP A CA 1
ATOM 748 C C . ASP A 1 114 ? 74.676 59.294 54.432 1.00 20.56 112 ASP A C 1
ATOM 749 O O . ASP A 1 114 ? 75.047 58.898 53.324 1.00 20.78 112 ASP A O 1
ATOM 754 N N . ILE A 1 115 ? 73.592 60.027 54.642 1.00 20.72 113 ILE A N 1
ATOM 755 C CA . ILE A 1 115 ? 72.807 60.518 53.520 1.00 20.61 113 ILE A CA 1
ATOM 756 C C . ILE A 1 115 ? 72.926 62.049 53.527 1.00 21.89 113 ILE A C 1
ATOM 757 O O . ILE A 1 115 ? 72.642 62.695 54.535 1.00 20.63 113 ILE A O 1
ATOM 762 N N . PHE A 1 116 ? 73.373 62.569 52.396 1.00 22.24 114 PHE A N 1
ATOM 763 C CA . PHE A 1 116 ? 73.554 63.988 52.220 1.00 21.51 114 PHE A CA 1
ATOM 764 C C . PHE A 1 116 ? 72.594 64.512 51.131 1.00 22.42 114 PHE A C 1
ATOM 765 O O . PHE A 1 116 ? 72.344 63.830 50.141 1.00 21.92 114 PHE A O 1
ATOM 773 N N . ARG A 1 117 ? 72.045 65.688 51.390 1.00 21.97 115 ARG A N 1
ATOM 774 C CA . ARG A 1 117 ? 71.236 66.388 50.414 1.00 23.27 115 ARG A CA 1
ATOM 775 C C . ARG A 1 117 ? 72.247 67.298 49.663 1.00 24.12 115 ARG A C 1
ATOM 776 O O . ARG A 1 117 ? 73.101 67.858 50.359 1.00 23.52 115 ARG A O 1
ATOM 784 N N . TRP A 1 118 ? 72.182 67.281 48.355 1.00 23.55 116 TRP A N 1
ATOM 785 C CA . TRP A 1 118 ? 73.046 68.058 47.485 1.00 25.82 116 TRP A CA 1
ATOM 786 C C . TRP A 1 118 ? 72.199 68.638 46.343 1.00 26.38 116 TRP A C 1
ATOM 787 O O . TRP A 1 118 ? 71.822 67.937 45.405 1.00 25.00 116 TRP A O 1
ATOM 798 N N . GLY A 1 119 ? 71.807 69.904 46.542 1.00 27.62 117 GLY A N 1
ATOM 799 C CA . GLY A 1 119 ? 70.967 70.599 45.571 1.00 27.13 117 GLY A CA 1
ATOM 800 C C . GLY A 1 119 ? 69.656 69.814 45.475 1.00 29.29 117 GLY A C 1
ATOM 801 O O . GLY A 1 119 ? 68.975 69.663 46.491 1.00 27.63 117 GLY A O 1
ATOM 802 N N . GLU A 1 120 ? 69.348 69.272 44.299 1.00 29.73 118 GLU A N 1
ATOM 803 C CA . GLU A 1 120 ? 68.090 68.519 44.199 1.00 32.32 118 GLU A CA 1
ATOM 804 C C . GLU A 1 120 ? 68.327 67.027 44.433 1.00 29.90 118 GLU A C 1
ATOM 805 O O . GLU A 1 120 ? 67.373 66.277 44.340 1.00 30.18 118 GLU A O 1
ATOM 811 N N . ALA A 1 121 ? 69.546 66.618 44.742 1.00 28.05 119 ALA A N 1
ATOM 812 C CA . ALA A 1 121 ? 69.854 65.214 44.893 1.00 27.37 119 ALA A CA 1
ATOM 813 C C . ALA A 1 121 ? 69.973 64.741 46.335 1.00 25.61 119 ALA A C 1
ATOM 814 O O . ALA A 1 121 ? 69.998 65.507 47.281 1.00 26.64 119 ALA A O 1
ATOM 816 N N . LEU A 1 122 ? 70.040 63.438 46.478 1.00 24.58 120 LEU A N 1
ATOM 817 C CA . LEU A 1 122 ? 70.197 62.706 47.715 1.00 23.67 120 LEU A CA 1
ATOM 818 C C . LEU A 1 122 ? 71.227 61.592 47.444 1.00 23.16 120 LEU A C 1
ATOM 819 O O . LEU A 1 122 ? 71.058 60.804 46.511 1.00 21.69 120 LEU A O 1
ATOM 824 N N . ILE A 1 123 ? 72.323 61.644 48.186 1.00 22.10 121 ILE A N 1
ATOM 825 C CA . ILE A 1 123 ? 73.401 60.689 48.006 1.00 21.79 121 ILE A CA 1
ATOM 826 C C . ILE A 1 123 ? 73.686 59.982 49.336 1.00 22.66 121 ILE A C 1
ATOM 827 O O . ILE A 1 123 ? 73.389 60.558 50.396 1.00 21.95 121 ILE A O 1
ATOM 832 N N . GLN A 1 124 ? 74.184 58.749 49.233 1.00 19.42 122 GLN A N 1
ATOM 833 C CA . GLN A 1 124 ? 74.477 57.959 50.400 1.00 17.78 122 GLN A CA 1
ATOM 834 C C . GLN A 1 124 ? 75.858 57.303 50.337 1.00 16.83 122 GLN A C 1
ATOM 835 O O . GLN A 1 124 ? 76.206 56.683 49.346 1.00 14.00 122 GLN A O 1
ATOM 841 N N . VAL A 1 125 ? 76.594 57.396 51.439 1.00 17.39 123 VAL A N 1
ATOM 842 C CA . VAL A 1 125 ? 77.949 56.802 51.496 1.00 18.46 123 VAL A CA 1
ATOM 843 C C . VAL A 1 125 ? 77.796 55.291 51.433 1.00 18.44 123 VAL A C 1
ATOM 844 O O . VAL A 1 125 ? 77.074 54.723 52.245 1.00 18.37 123 VAL A O 1
ATOM 848 N N . SER A 1 126 ? 78.433 54.657 50.454 1.00 18.57 124 SER A N 1
ATOM 849 C CA . SER A 1 126 ? 78.225 53.214 50.271 1.00 19.27 124 SER A CA 1
ATOM 850 C C . SER A 1 126 ? 79.428 52.374 50.608 1.00 19.88 124 SER A C 1
ATOM 851 O O . SER A 1 126 ? 79.307 51.188 50.920 1.00 20.79 124 SER A O 1
ATOM 854 N N . GLN A 1 127 ? 80.631 52.949 50.579 1.00 21.52 125 GLN A N 1
ATOM 855 C CA . GLN A 1 127 ? 81.837 52.193 50.920 1.00 22.26 125 GLN A CA 1
ATOM 856 C C . GLN A 1 127 ? 83.066 53.099 50.889 1.00 23.15 125 GLN A C 1
ATOM 857 O O . GLN A 1 127 ? 83.051 54.160 50.255 1.00 23.65 125 GLN A O 1
ATOM 863 N N . PRO A 1 128 ? 84.113 52.669 51.580 1.00 23.37 126 PRO A N 1
ATOM 864 C CA . PRO A 1 128 ? 85.398 53.387 51.511 1.00 23.23 126 PRO A CA 1
ATOM 865 C C . PRO A 1 128 ? 85.936 53.159 50.110 1.00 23.54 126 PRO A C 1
ATOM 866 O O . PRO A 1 128 ? 85.444 52.224 49.457 1.00 24.10 126 PRO A O 1
ATOM 870 N N . ARG A 1 129 ? 86.685 54.076 49.526 1.00 25.12 127 ARG A N 1
ATOM 871 C CA . ARG A 1 129 ? 87.247 53.864 48.195 1.00 26.16 127 ARG A CA 1
ATOM 872 C C . ARG A 1 129 ? 88.407 52.863 48.321 1.00 26.04 127 ARG A C 1
ATOM 873 O O . ARG A 1 129 ? 89.226 52.948 49.243 1.00 24.24 127 ARG A O 1
ATOM 881 N N . SER A 1 130 ? 88.455 51.908 47.446 1.00 27.48 128 SER A N 1
ATOM 882 C CA . SER A 1 130 ? 89.431 50.845 47.347 1.00 30.56 128 SER A CA 1
ATOM 883 C C . SER A 1 130 ? 90.639 51.177 46.478 1.00 31.36 128 SER A C 1
ATOM 884 O O . SER A 1 130 ? 90.574 51.021 45.260 1.00 32.01 128 SER A O 1
ATOM 887 N N . PRO A 1 131 ? 91.780 51.482 47.065 1.00 33.43 129 PRO A N 1
ATOM 888 C CA . PRO A 1 131 ? 92.988 51.765 46.301 1.00 34.97 129 PRO A CA 1
ATOM 889 C C . PRO A 1 131 ? 93.273 50.656 45.293 1.00 35.04 129 PRO A C 1
ATOM 890 O O . PRO A 1 131 ? 93.146 49.466 45.577 1.00 35.90 129 PRO A O 1
ATOM 894 N N . CYS A 1 132 ? 93.630 51.044 44.106 1.00 35.63 130 CYS A N 1
ATOM 895 C CA . CYS A 1 132 ? 93.929 50.189 42.975 1.00 37.00 130 CYS A CA 1
ATOM 896 C C . CYS A 1 132 ? 95.306 50.546 42.413 1.00 37.98 130 CYS A C 1
ATOM 897 O O . CYS A 1 132 ? 95.722 51.703 42.433 1.00 35.57 130 CYS A O 1
ATOM 900 N N . TYR A 1 133 ? 96.030 49.555 41.921 1.00 39.04 131 TYR A N 1
ATOM 901 C CA . TYR A 1 133 ? 97.330 49.673 41.314 1.00 40.99 131 TYR A CA 1
ATOM 902 C C . TYR A 1 133 ? 97.390 50.667 40.167 1.00 40.75 131 TYR A C 1
ATOM 903 O O . TYR A 1 133 ? 98.493 51.140 39.847 1.00 40.11 131 TYR A O 1
ATOM 912 N N . LYS A 1 134 ? 96.301 51.009 39.479 1.00 41.60 132 LYS A N 1
ATOM 913 C CA . LYS A 1 134 ? 96.411 52.035 38.426 1.00 43.31 132 LYS A CA 1
ATOM 914 C C . LYS A 1 134 ? 97.038 53.304 39.016 1.00 44.41 132 LYS A C 1
ATOM 915 O O . LYS A 1 134 ? 97.831 54.001 38.383 1.00 44.72 132 LYS A O 1
ATOM 921 N N . LEU A 1 135 ? 96.666 53.644 40.249 1.00 44.80 133 LEU A N 1
ATOM 922 C CA . LEU A 1 135 ? 97.213 54.776 40.965 1.00 45.84 133 LEU A CA 1
ATOM 923 C C . LEU A 1 135 ? 98.738 54.765 40.981 1.00 46.83 133 LEU A C 1
ATOM 924 O O . LEU A 1 135 ? 99.370 55.825 40.892 1.00 45.80 133 LEU A O 1
ATOM 929 N N . ASN A 1 136 ? 99.381 53.615 41.154 1.00 47.91 134 ASN A N 1
ATOM 930 C CA . ASN A 1 136 ? 100.824 53.513 41.185 1.00 50.71 134 ASN A CA 1
ATOM 931 C C . ASN A 1 136 ? 101.505 54.047 39.928 1.00 52.97 134 ASN A C 1
ATOM 932 O O . ASN A 1 136 ? 102.646 54.498 40.037 1.00 53.37 134 ASN A O 1
ATOM 937 N N . TYR A 1 137 ? 100.857 53.979 38.779 1.00 54.97 135 TYR A N 1
ATOM 938 C CA . TYR A 1 137 ? 101.391 54.484 37.538 1.00 57.76 135 TYR A CA 1
ATOM 939 C C . TYR A 1 137 ? 100.933 55.916 37.265 1.00 58.50 135 TYR A C 1
ATOM 940 O O . TYR A 1 137 ? 101.552 56.623 36.472 1.00 58.87 135 TYR A O 1
ATOM 949 N N . HIS A 1 138 ? 99.874 56.364 37.927 1.00 58.92 136 HIS A N 1
ATOM 950 C CA . HIS A 1 138 ? 99.369 57.717 37.700 1.00 59.07 136 HIS A CA 1
ATOM 951 C C . HIS A 1 138 ? 100.209 58.763 38.412 1.00 58.30 136 HIS A C 1
ATOM 952 O O . HIS A 1 138 ? 100.462 59.854 37.901 1.00 57.96 136 HIS A O 1
ATOM 959 N N . PHE A 1 139 ? 100.665 58.446 39.615 1.00 58.01 137 PHE A N 1
ATOM 960 C CA . PHE A 1 139 ? 101.501 59.356 40.388 1.00 57.50 137 PHE A CA 1
ATOM 961 C C . PHE A 1 139 ? 102.979 59.028 40.216 1.00 57.59 137 PHE A C 1
ATOM 962 O O . PHE A 1 139 ? 103.858 59.680 40.768 1.00 56.80 137 PHE A O 1
ATOM 970 N N . ASP A 1 140 ? 103.237 57.896 39.559 1.00 58.26 138 ASP A N 1
ATOM 971 C CA . ASP A 1 140 ? 104.575 57.397 39.330 1.00 57.66 138 ASP A CA 1
ATOM 972 C C . ASP A 1 140 ? 105.261 57.085 40.660 1.00 56.70 138 ASP A C 1
ATOM 973 O O . ASP A 1 140 ? 106.440 57.349 40.874 1.00 56.39 138 ASP A O 1
ATOM 978 N N . ILE A 1 141 ? 104.457 56.633 41.604 1.00 55.25 139 ILE A N 1
ATOM 979 C CA . ILE A 1 141 ? 104.906 56.218 42.929 1.00 52.99 139 ILE A CA 1
ATOM 980 C C . ILE A 1 141 ? 104.490 54.740 43.010 1.00 52.05 139 ILE A C 1
ATOM 981 O O . ILE A 1 141 ? 103.308 54.402 43.080 1.00 51.54 139 ILE A O 1
ATOM 986 N N . SER A 1 142 ? 105.495 53.885 42.932 1.00 49.93 140 SER A N 1
ATOM 987 C CA . SER A 1 142 ? 105.329 52.453 42.882 1.00 47.45 140 SER A CA 1
ATOM 988 C C . SER A 1 142 ? 104.419 51.840 43.921 1.00 46.17 140 SER A C 1
ATOM 989 O O . SER A 1 142 ? 103.774 50.824 43.599 1.00 46.91 140 SER A O 1
ATOM 992 N N . ASP A 1 143 ? 104.363 52.358 45.138 1.00 43.91 141 ASP A N 1
ATOM 993 C CA . ASP A 1 143 ? 103.520 51.793 46.172 1.00 41.51 141 ASP A CA 1
ATOM 994 C C . ASP A 1 143 ? 102.464 52.737 46.722 1.00 39.12 141 ASP A C 1
ATOM 995 O O . ASP A 1 143 ? 102.062 52.551 47.875 1.00 36.71 141 ASP A O 1
ATOM 1000 N N . ILE A 1 144 ? 101.953 53.686 45.942 1.00 37.76 142 ILE A N 1
ATOM 1001 C CA . ILE A 1 144 ? 100.955 54.630 46.457 1.00 35.67 142 ILE A CA 1
ATOM 1002 C C . ILE A 1 144 ? 99.679 53.901 46.837 1.00 34.56 142 ILE A C 1
ATOM 1003 O O . ILE A 1 144 ? 99.133 54.153 47.932 1.00 34.07 142 ILE A O 1
ATOM 1008 N N . ALA A 1 145 ? 99.242 52.904 46.062 1.00 32.52 143 ALA A N 1
ATOM 1009 C CA . ALA A 1 145 ? 98.016 52.181 46.450 1.00 31.29 143 ALA A CA 1
ATOM 1010 C C . ALA A 1 145 ? 98.207 51.484 47.792 1.00 30.37 143 ALA A C 1
ATOM 1011 O O . ALA A 1 145 ? 97.328 51.538 48.676 1.00 29.14 143 ALA A O 1
ATOM 1013 N N . GLN A 1 146 ? 99.363 50.872 48.023 1.00 29.62 144 GLN A N 1
ATOM 1014 C CA . GLN A 1 146 ? 99.611 50.249 49.333 1.00 29.84 144 GLN A CA 1
ATOM 1015 C C . GLN A 1 146 ? 99.562 51.328 50.410 1.00 28.10 144 GLN A C 1
ATOM 1016 O O . GLN A 1 146 ? 98.928 51.202 51.453 1.00 30.89 144 GLN A O 1
ATOM 1022 N N . LEU A 1 147 ? 100.238 52.433 50.208 1.00 27.87 145 LEU A N 1
ATOM 1023 C CA . LEU A 1 147 ? 100.271 53.564 51.128 1.00 27.19 145 LEU A CA 1
ATOM 1024 C C . LEU A 1 147 ? 98.860 54.038 51.440 1.00 25.23 145 LEU A C 1
ATOM 1025 O O . LEU A 1 147 ? 98.510 54.109 52.617 1.00 23.84 145 LEU A O 1
ATOM 1030 N N . MET A 1 148 ? 98.015 54.341 50.447 1.00 25.97 146 MET A N 1
ATOM 1031 C CA . MET A 1 148 ? 96.649 54.769 50.753 1.00 26.91 146 MET A CA 1
ATOM 1032 C C . MET A 1 148 ? 95.934 53.768 51.656 1.00 26.05 146 MET A C 1
ATOM 1033 O O . MET A 1 148 ? 95.361 54.143 52.685 1.00 26.59 146 MET A O 1
ATOM 1038 N N . GLN A 1 149 ? 95.961 52.488 51.267 1.00 26.60 147 GLN A N 1
ATOM 1039 C CA . GLN A 1 149 ? 95.287 51.463 52.076 1.00 26.22 147 GLN A CA 1
ATOM 1040 C C . GLN A 1 149 ? 95.834 51.379 53.500 1.00 25.01 147 GLN A C 1
ATOM 1041 O O . GLN A 1 149 ? 95.039 51.293 54.466 1.00 24.93 147 GLN A O 1
ATOM 1047 N N . ASN A 1 150 ? 97.141 51.426 53.662 1.00 23.14 148 ASN A N 1
ATOM 1048 C CA . ASN A 1 150 ? 97.759 51.373 54.978 1.00 26.31 148 ASN A CA 1
ATOM 1049 C C . ASN A 1 150 ? 97.412 52.557 55.879 1.00 25.23 148 ASN A C 1
ATOM 1050 O O . ASN A 1 150 ? 97.150 52.407 57.060 1.00 24.47 148 ASN A O 1
ATOM 1055 N N . THR A 1 151 ? 97.325 53.771 55.339 1.00 26.42 149 THR A N 1
ATOM 1056 C CA . THR A 1 151 ? 97.045 54.941 56.180 1.00 26.12 149 THR A CA 1
ATOM 1057 C C . THR A 1 151 ? 95.554 55.146 56.372 1.00 26.80 149 THR A C 1
ATOM 1058 O O . THR A 1 151 ? 95.076 55.871 57.231 1.00 25.05 149 THR A O 1
ATOM 1062 N N . GLY A 1 152 ? 94.786 54.509 55.475 1.00 27.72 150 GLY A N 1
ATOM 1063 C CA . GLY A 1 152 ? 93.322 54.653 55.550 1.00 27.21 150 GLY A CA 1
ATOM 1064 C C . GLY A 1 152 ? 92.888 55.911 54.821 1.00 26.96 150 GLY A C 1
ATOM 1065 O O . GLY A 1 152 ? 91.694 56.225 54.809 1.00 28.16 150 GLY A O 1
ATOM 1066 N N . LYS A 1 153 ? 93.808 56.613 54.167 1.00 25.83 151 LYS A N 1
ATOM 1067 C CA . LYS A 1 153 ? 93.489 57.854 53.460 1.00 25.49 151 LYS A CA 1
ATOM 1068 C C . LYS A 1 153 ? 92.966 57.507 52.072 1.00 24.57 151 LYS A C 1
ATOM 1069 O O . LYS A 1 153 ? 93.631 57.765 51.071 1.00 23.47 151 LYS A O 1
ATOM 1075 N N . VAL A 1 154 ? 91.716 57.013 52.039 1.00 22.59 152 VAL A N 1
ATOM 1076 C CA . VAL A 1 154 ? 91.191 56.500 50.771 1.00 21.96 152 VAL A CA 1
ATOM 1077 C C . VAL A 1 154 ? 89.996 57.250 50.244 1.00 22.44 152 VAL A C 1
ATOM 1078 O O . VAL A 1 154 ? 89.771 57.245 49.023 1.00 22.37 152 VAL A O 1
ATOM 1082 N N . GLY A 1 155 ? 89.276 57.994 51.094 1.00 20.26 153 GLY A N 1
ATOM 1083 C CA . GLY A 1 155 ? 88.076 58.642 50.504 1.00 19.14 153 GLY A CA 1
ATOM 1084 C C . GLY A 1 155 ? 86.954 57.595 50.467 1.00 17.64 153 GLY A C 1
ATOM 1085 O O . GLY A 1 155 ? 87.079 56.525 51.047 1.00 17.51 153 GLY A O 1
ATOM 1086 N N . TRP A 1 156 ? 85.828 57.931 49.868 1.00 17.98 154 TRP A N 1
ATOM 1087 C CA . TRP A 1 156 ? 84.677 57.030 49.872 1.00 18.77 154 TRP A CA 1
ATOM 1088 C C . TRP A 1 156 ? 83.780 57.247 48.663 1.00 18.97 154 TRP A C 1
ATOM 1089 O O . TRP A 1 156 ? 83.867 58.267 47.990 1.00 17.91 154 TRP A O 1
ATOM 1100 N N . LEU A 1 157 ? 82.857 56.295 48.424 1.00 18.61 155 LEU A N 1
ATOM 1101 C CA . LEU A 1 157 ? 82.001 56.449 47.242 1.00 18.01 155 LEU A CA 1
ATOM 1102 C C . LEU A 1 157 ? 80.576 56.694 47.697 1.00 18.98 155 LEU A C 1
ATOM 1103 O O . LEU A 1 157 ? 80.297 56.461 48.877 1.00 19.27 155 LEU A O 1
ATOM 1108 N N . TYR A 1 158 ? 79.714 57.133 46.792 1.00 19.40 156 TYR A N 1
ATOM 1109 C CA . TYR A 1 158 ? 78.319 57.318 47.142 1.00 20.45 156 TYR A CA 1
ATOM 1110 C C . TYR A 1 158 ? 77.383 56.579 46.164 1.00 20.82 156 TYR A C 1
ATOM 1111 O O . TYR A 1 158 ? 77.767 56.367 45.017 1.00 19.31 156 TYR A O 1
ATOM 1120 N N . SER A 1 159 ? 76.231 56.162 46.687 1.00 20.56 157 SER A N 1
ATOM 1121 C CA . SER A 1 159 ? 75.178 55.674 45.795 1.00 22.64 157 SER A CA 1
ATOM 1122 C C . SER A 1 159 ? 74.230 56.878 45.636 1.00 23.49 157 SER A C 1
ATOM 1123 O O . SER A 1 159 ? 74.214 57.773 46.503 1.00 24.91 157 SER A O 1
ATOM 1126 N N . VAL A 1 160 ? 73.530 56.956 44.523 1.00 22.66 158 VAL A N 1
ATOM 1127 C CA . VAL A 1 160 ? 72.629 58.100 44.346 1.00 20.67 158 VAL A CA 1
ATOM 1128 C C . VAL A 1 160 ? 71.239 57.678 44.775 1.00 21.58 158 VAL A C 1
ATOM 1129 O O . VAL A 1 160 ? 70.627 56.829 44.149 1.00 21.56 158 VAL A O 1
ATOM 1133 N N . ILE A 1 161 ? 70.740 58.254 45.876 1.00 21.81 159 ILE A N 1
ATOM 1134 C CA . ILE A 1 161 ? 69.421 57.939 46.383 1.00 21.88 159 ILE A CA 1
ATOM 1135 C C . ILE A 1 161 ? 68.352 58.656 45.565 1.00 22.68 159 ILE A C 1
ATOM 1136 O O . ILE A 1 161 ? 67.342 58.050 45.237 1.00 23.39 159 ILE A O 1
ATOM 1141 N N . ALA A 1 162 ? 68.514 59.929 45.276 1.00 23.16 160 ALA A N 1
ATOM 1142 C CA . ALA A 1 162 ? 67.551 60.655 44.449 1.00 24.93 160 ALA A CA 1
ATOM 1143 C C . ALA A 1 162 ? 68.332 61.518 43.443 1.00 25.89 160 ALA A C 1
ATOM 1144 O O . ALA A 1 162 ? 69.092 62.412 43.846 1.00 25.59 160 ALA A O 1
ATOM 1146 N N . PRO A 1 163 ? 68.140 61.189 42.169 1.00 25.21 161 PRO A N 1
ATOM 1147 C CA . PRO A 1 163 ? 68.805 61.937 41.112 1.00 25.61 161 PRO A CA 1
ATOM 1148 C C . PRO A 1 163 ? 68.293 63.353 41.031 1.00 25.20 161 PRO A C 1
ATOM 1149 O O . PRO A 1 163 ? 67.172 63.657 41.477 1.00 26.07 161 PRO A O 1
ATOM 1153 N N . GLY A 1 164 ? 69.135 64.287 40.601 1.00 26.25 162 GLY A N 1
ATOM 1154 C CA . GLY A 1 164 ? 68.696 65.675 40.497 1.00 28.41 162 GLY A CA 1
ATOM 1155 C C . GLY A 1 164 ? 69.809 66.630 40.105 1.00 30.58 162 GLY A C 1
ATOM 1156 O O . GLY A 1 164 ? 70.972 66.237 39.966 1.00 32.00 162 GLY A O 1
ATOM 1157 N N . LYS A 1 165 ? 69.450 67.887 39.853 1.00 30.58 163 LYS A N 1
ATOM 1158 C CA . LYS A 1 165 ? 70.419 68.904 39.517 1.00 31.75 163 LYS A CA 1
ATOM 1159 C C . LYS A 1 165 ? 71.216 69.224 40.791 1.00 32.01 163 LYS A C 1
ATOM 1160 O O . LYS A 1 165 ? 70.662 69.279 41.880 1.00 30.59 163 LYS A O 1
ATOM 1166 N N . VAL A 1 166 ? 72.515 69.336 40.611 1.00 32.68 164 VAL A N 1
ATOM 1167 C CA . VAL A 1 166 ? 73.459 69.625 41.679 1.00 33.00 164 VAL A CA 1
ATOM 1168 C C . VAL A 1 166 ? 74.430 70.667 41.114 1.00 35.38 164 VAL A C 1
ATOM 1169 O O . VAL A 1 166 ? 74.325 70.961 39.911 1.00 36.43 164 VAL A O 1
ATOM 1173 N N . SER A 1 167 ? 75.330 71.198 41.926 1.00 34.91 165 SER A N 1
ATOM 1174 C CA . SER A 1 167 ? 76.296 72.139 41.389 1.00 36.33 165 SER A CA 1
ATOM 1175 C C . SER A 1 167 ? 77.399 72.417 42.394 1.00 37.25 165 SER A C 1
ATOM 1176 O O . SER A 1 167 ? 77.315 72.141 43.586 1.00 36.75 165 SER A O 1
ATOM 1179 N N . ALA A 1 168 ? 78.442 73.077 41.911 1.00 38.69 166 ALA A N 1
ATOM 1180 C CA . ALA A 1 168 ? 79.595 73.479 42.697 1.00 40.00 166 ALA A CA 1
ATOM 1181 C C . ALA A 1 168 ? 79.157 74.522 43.722 1.00 40.49 166 ALA A C 1
ATOM 1182 O O . ALA A 1 168 ? 79.817 74.702 44.743 1.00 42.51 166 ALA A O 1
ATOM 1184 N N . ASP A 1 169 ? 78.032 75.171 43.443 1.00 39.61 167 ASP A N 1
ATOM 1185 C CA . ASP A 1 169 ? 77.473 76.171 44.320 1.00 39.46 167 ASP A CA 1
ATOM 1186 C C . ASP A 1 169 ? 76.685 75.601 45.476 1.00 37.14 167 ASP A C 1
ATOM 1187 O O . ASP A 1 169 ? 76.669 76.251 46.521 1.00 38.07 167 ASP A O 1
ATOM 1192 N N . ALA A 1 170 ? 75.984 74.491 45.284 1.00 34.79 168 ALA A N 1
ATOM 1193 C CA . ALA A 1 170 ? 75.250 73.869 46.375 1.00 31.20 168 ALA A CA 1
ATOM 1194 C C . ALA A 1 170 ? 76.182 73.024 47.247 1.00 29.45 168 ALA A C 1
ATOM 1195 O O . ALA A 1 170 ? 76.883 72.138 46.750 1.00 28.22 168 ALA A O 1
ATOM 1197 N N . PRO A 1 171 ? 76.152 73.240 48.551 1.00 27.31 169 PRO A N 1
ATOM 1198 C CA . PRO A 1 171 ? 76.938 72.491 49.496 1.00 27.03 169 PRO A CA 1
ATOM 1199 C C . PRO A 1 171 ? 76.361 71.120 49.841 1.00 27.43 169 PRO A C 1
ATOM 1200 O O . PRO A 1 171 ? 75.175 70.866 49.635 1.00 26.70 169 PRO A O 1
ATOM 1204 N N . LEU A 1 172 ? 77.231 70.201 50.288 1.00 27.19 170 LEU A N 1
ATOM 1205 C CA . LEU A 1 172 ? 76.750 68.906 50.772 1.00 27.41 170 LEU A CA 1
ATOM 1206 C C . LEU A 1 172 ? 76.134 69.137 52.161 1.00 26.44 170 LEU A C 1
ATOM 1207 O O . LEU A 1 172 ? 76.756 69.784 52.999 1.00 25.95 170 LEU A O 1
ATOM 1212 N N . GLU A 1 173 ? 74.920 68.663 52.361 1.00 26.96 171 GLU A N 1
ATOM 1213 C CA . GLU A 1 173 ? 74.257 68.847 53.656 1.00 25.45 171 GLU A CA 1
ATOM 1214 C C . GLU A 1 173 ? 73.926 67.485 54.263 1.00 25.13 171 GLU A C 1
ATOM 1215 O O . GLU A 1 173 ? 73.103 66.727 53.735 1.00 24.22 171 GLU A O 1
ATOM 1221 N N . LEU A 1 174 ? 74.527 67.205 55.414 1.00 24.04 172 LEU A N 1
ATOM 1222 C CA . LEU A 1 174 ? 74.246 65.922 56.060 1.00 23.19 172 LEU A CA 1
ATOM 1223 C C . LEU A 1 174 ? 72.823 65.941 56.592 1.00 21.62 172 LEU A C 1
ATOM 1224 O O . LEU A 1 174 ? 72.476 66.806 57.393 1.00 20.18 172 LEU A O 1
ATOM 1229 N N . VAL A 1 175 ? 72.011 64.955 56.231 1.00 21.15 173 VAL A N 1
ATOM 1230 C CA . VAL A 1 175 ? 70.615 64.928 56.678 1.00 20.75 173 VAL A CA 1
ATOM 1231 C C . VAL A 1 175 ? 70.291 63.726 57.514 1.00 20.06 173 VAL A C 1
ATOM 1232 O O . VAL A 1 175 ? 69.436 63.820 58.411 1.00 19.43 173 VAL A O 1
ATOM 1236 N N . SER A 1 176 ? 70.898 62.560 57.240 1.00 19.63 174 SER A N 1
ATOM 1237 C CA . SER A 1 176 ? 70.651 61.397 58.088 1.00 19.36 174 SER A CA 1
ATOM 1238 C C . SER A 1 176 ? 71.941 60.642 58.431 1.00 20.93 174 SER A C 1
ATOM 1239 O O . SER A 1 176 ? 72.812 60.415 57.590 1.00 19.95 174 SER A O 1
ATOM 1242 N N . ARG A 1 177 ? 72.084 60.305 59.712 1.00 21.50 175 ARG A N 1
ATOM 1243 C CA . ARG A 1 177 ? 73.177 59.498 60.217 1.00 22.69 175 ARG A CA 1
ATOM 1244 C C . ARG A 1 177 ? 72.532 58.169 60.632 1.00 22.88 175 ARG A C 1
ATOM 1245 O O . ARG A 1 177 ? 71.799 58.204 61.610 1.00 22.41 175 ARG A O 1
ATOM 1253 N N . VAL A 1 178 ? 72.797 57.074 59.893 1.00 22.58 176 VAL A N 1
ATOM 1254 C CA . VAL A 1 178 ? 71.994 55.873 60.205 1.00 21.87 176 VAL A CA 1
ATOM 1255 C C . VAL A 1 178 ? 72.788 54.630 60.511 1.00 23.04 176 VAL A C 1
ATOM 1256 O O . VAL A 1 178 ? 72.271 53.509 60.390 1.00 23.56 176 VAL A O 1
ATOM 1260 N N . SER A 1 179 ? 74.054 54.794 60.865 1.00 22.41 177 SER A N 1
ATOM 1261 C CA . SER A 1 179 ? 74.906 53.701 61.289 1.00 22.25 177 SER A CA 1
ATOM 1262 C C . SER A 1 179 ? 75.926 54.262 62.291 1.00 24.45 177 SER A C 1
ATOM 1263 O O . SER A 1 179 ? 76.091 55.468 62.385 1.00 23.26 177 SER A O 1
ATOM 1266 N N . ASP A 1 180 ? 76.639 53.399 62.995 1.00 26.94 178 ASP A N 1
ATOM 1267 C CA . ASP A 1 180 ? 77.687 53.857 63.896 1.00 30.24 178 ASP A CA 1
ATOM 1268 C C . ASP A 1 180 ? 79.025 53.303 63.423 1.00 29.68 178 ASP A C 1
ATOM 1269 O O . ASP A 1 180 ? 79.910 53.013 64.213 1.00 30.77 178 ASP A O 1
ATOM 1274 N N . VAL A 1 181 ? 79.128 53.048 62.105 1.00 29.74 179 VAL A N 1
ATOM 1275 C CA . VAL A 1 181 ? 80.435 52.618 61.603 1.00 29.15 179 VAL A CA 1
ATOM 1276 C C . VAL A 1 181 ? 80.948 53.685 60.652 1.00 27.27 179 VAL A C 1
ATOM 1277 O O . VAL A 1 181 ? 80.332 53.973 59.636 1.00 29.99 179 VAL A O 1
ATOM 1281 N N . THR A 1 182 ? 82.057 54.301 61.008 1.00 25.43 180 THR A N 1
ATOM 1282 C CA . THR A 1 182 ? 82.696 55.319 60.194 1.00 22.87 180 THR A CA 1
ATOM 1283 C C . THR A 1 182 ? 83.405 54.630 59.013 1.00 22.37 180 THR A C 1
ATOM 1284 O O . THR A 1 182 ? 83.727 53.442 59.082 1.00 19.74 180 THR A O 1
ATOM 1288 N N . VAL A 1 183 ? 83.740 55.428 58.026 1.00 21.20 181 VAL A N 1
ATOM 1289 C CA . VAL A 1 183 ? 84.518 55.024 56.871 1.00 22.06 181 VAL A CA 1
ATOM 1290 C C . VAL A 1 183 ? 85.863 54.476 57.329 1.00 22.17 181 VAL A C 1
ATOM 1291 O O . VAL A 1 183 ? 86.352 53.431 56.883 1.00 22.36 181 VAL A O 1
ATOM 1295 N N . GLN A 1 184 ? 86.461 55.110 58.338 1.00 23.36 182 GLN A N 1
ATOM 1296 C CA . GLN A 1 184 ? 87.740 54.693 58.892 1.00 23.80 182 GLN A CA 1
ATOM 1297 C C . GLN A 1 184 ? 87.618 53.275 59.436 1.00 23.90 182 GLN A C 1
ATOM 1298 O O . GLN A 1 184 ? 88.451 52.434 59.117 1.00 24.70 182 GLN A O 1
ATOM 1304 N N . GLU A 1 185 ? 86.581 53.033 60.228 1.00 23.16 183 GLU A N 1
ATOM 1305 C CA . GLU A 1 185 ? 86.331 51.700 60.757 1.00 23.39 183 GLU A CA 1
ATOM 1306 C C . GLU A 1 185 ? 86.120 50.684 59.630 1.00 22.14 183 GLU A C 1
ATOM 1307 O O . GLU A 1 185 ? 86.710 49.614 59.655 1.00 23.66 183 GLU A O 1
ATOM 1313 N N . ALA A 1 186 ? 85.286 50.985 58.637 1.00 20.37 184 ALA A N 1
ATOM 1314 C CA . ALA A 1 186 ? 85.055 50.046 57.558 1.00 20.14 184 ALA A CA 1
ATOM 1315 C C . ALA A 1 186 ? 86.387 49.742 56.855 1.00 21.09 184 ALA A C 1
ATOM 1316 O O . ALA A 1 186 ? 86.686 48.583 56.599 1.00 19.30 184 ALA A O 1
ATOM 1318 N N . ALA A 1 187 ? 87.156 50.810 56.568 1.00 19.67 185 ALA A N 1
ATOM 1319 C CA . ALA A 1 187 ? 88.437 50.628 55.946 1.00 22.36 185 ALA A CA 1
ATOM 1320 C C . ALA A 1 187 ? 89.309 49.726 56.823 1.00 23.82 185 ALA A C 1
ATOM 1321 O O . ALA A 1 187 ? 89.820 48.752 56.253 1.00 27.02 185 ALA A O 1
ATOM 1323 N N . ALA A 1 188 ? 89.358 49.914 58.119 1.00 22.79 186 ALA A N 1
ATOM 1324 C CA . ALA A 1 188 ? 90.173 49.127 59.021 1.00 23.89 186 ALA A CA 1
ATOM 1325 C C . ALA A 1 188 ? 89.721 47.673 59.117 1.00 22.39 186 ALA A C 1
ATOM 1326 O O . ALA A 1 188 ? 90.499 46.717 59.236 1.00 22.77 186 ALA A O 1
ATOM 1328 N N . ILE A 1 189 ? 88.424 47.482 59.180 1.00 21.75 187 ILE A N 1
ATOM 1329 C CA . ILE A 1 189 ? 87.835 46.157 59.214 1.00 22.47 187 ILE A CA 1
ATOM 1330 C C . ILE A 1 189 ? 88.186 45.408 57.924 1.00 22.14 187 ILE A C 1
ATOM 1331 O O . ILE A 1 189 ? 88.375 44.190 57.921 1.00 23.41 187 ILE A O 1
ATOM 1336 N N . ALA A 1 190 ? 88.189 46.085 56.793 1.00 21.24 188 ALA A N 1
ATOM 1337 C CA . ALA A 1 190 ? 88.498 45.413 55.542 1.00 21.60 188 ALA A CA 1
ATOM 1338 C C . ALA A 1 190 ? 89.984 45.112 55.387 1.00 20.24 188 ALA A C 1
ATOM 1339 O O . ALA A 1 190 ? 90.282 44.032 54.903 1.00 18.54 188 ALA A O 1
ATOM 1341 N N . TRP A 1 191 ? 90.849 46.066 55.769 1.00 19.66 189 TRP A N 1
ATOM 1342 C CA . TRP A 1 191 ? 92.255 45.893 55.433 1.00 21.60 189 TRP A CA 1
ATOM 1343 C C . TRP A 1 191 ? 93.273 45.934 56.547 1.00 24.53 189 TRP A C 1
ATOM 1344 O O . TRP A 1 191 ? 94.456 45.691 56.276 1.00 22.72 189 TRP A O 1
ATOM 1355 N N . HIS A 1 192 ? 92.937 46.317 57.779 1.00 26.47 190 HIS A N 1
ATOM 1356 C CA . HIS A 1 192 ? 93.959 46.399 58.814 1.00 28.71 190 HIS A CA 1
ATOM 1357 C C . HIS A 1 192 ? 93.862 45.324 59.875 1.00 30.50 190 HIS A C 1
ATOM 1358 O O . HIS A 1 192 ? 94.889 44.885 60.397 1.00 32.20 190 HIS A O 1
ATOM 1365 N N . MET A 1 193 ? 92.661 44.918 60.285 1.00 31.49 191 MET A N 1
ATOM 1366 C CA . MET A 1 193 ? 92.562 43.928 61.339 1.00 31.28 191 MET A CA 1
ATOM 1367 C C . MET A 1 193 ? 92.566 42.492 60.859 1.00 30.74 191 MET A C 1
ATOM 1368 O O . MET A 1 193 ? 92.287 42.172 59.701 1.00 30.44 191 MET A O 1
ATOM 1373 N N . PRO A 1 194 ? 92.955 41.609 61.786 1.00 29.38 192 PRO A N 1
ATOM 1374 C CA . PRO A 1 194 ? 92.942 40.186 61.481 1.00 29.25 192 PRO A CA 1
ATOM 1375 C C . PRO A 1 194 ? 91.498 39.690 61.450 1.00 27.73 192 PRO A C 1
ATOM 1376 O O . PRO A 1 194 ? 90.597 40.354 61.946 1.00 25.40 192 PRO A O 1
ATOM 1380 N N . PHE A 1 195 ? 91.271 38.538 60.832 1.00 27.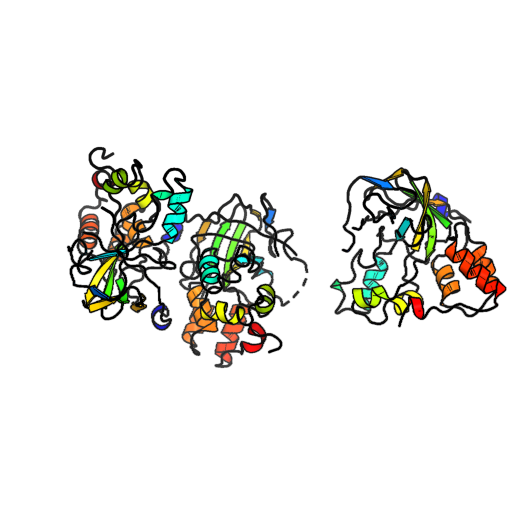22 193 PHE A N 1
ATOM 1381 C CA . PHE A 1 195 ? 89.963 37.931 60.738 1.00 27.44 193 PHE A CA 1
ATOM 1382 C C . PHE A 1 195 ? 89.162 38.053 62.031 1.00 28.75 193 PHE A C 1
ATOM 1383 O O . PHE A 1 195 ? 89.598 37.723 63.134 1.00 27.72 193 PHE A O 1
ATOM 1391 N N . ASP A 1 196 ? 87.974 38.659 61.951 1.00 30.08 194 ASP A N 1
ATOM 1392 C CA . ASP A 1 196 ? 87.103 38.789 63.123 1.00 30.93 194 ASP A CA 1
ATOM 1393 C C . ASP A 1 196 ? 85.674 38.624 62.625 1.00 30.42 194 ASP A C 1
ATOM 1394 O O . ASP A 1 196 ? 85.196 39.548 61.949 1.00 32.34 194 ASP A O 1
ATOM 1399 N N . ASP A 1 197 ? 85.011 37.526 62.872 1.00 29.29 195 ASP A N 1
ATOM 1400 C CA . ASP A 1 197 ? 83.640 37.386 62.392 1.00 29.72 195 ASP A CA 1
ATOM 1401 C C . ASP A 1 197 ? 82.715 38.485 62.905 1.00 29.12 195 ASP A C 1
ATOM 1402 O O . ASP A 1 197 ? 81.816 38.921 62.189 1.00 27.80 195 ASP A O 1
ATOM 1407 N N . ASP A 1 198 ? 82.842 38.832 64.196 1.00 28.90 196 ASP A N 1
ATOM 1408 C CA . ASP A 1 198 ? 81.990 39.817 64.821 1.00 28.75 196 ASP A CA 1
ATOM 1409 C C . ASP A 1 198 ? 82.089 41.179 64.126 1.00 27.17 196 ASP A C 1
ATOM 1410 O O . ASP A 1 198 ? 81.101 41.872 63.926 1.00 25.20 196 ASP A O 1
ATOM 1415 N N . GLN A 1 199 ? 83.303 41.563 63.799 1.00 26.17 197 GLN A N 1
ATOM 1416 C CA . GLN A 1 199 ? 83.576 42.807 63.089 1.00 26.03 197 GLN A CA 1
ATOM 1417 C C . GLN A 1 199 ? 82.954 42.732 61.698 1.00 25.13 197 GLN A C 1
ATOM 1418 O O . GLN A 1 199 ? 82.353 43.724 61.255 1.00 23.84 197 GLN A O 1
ATOM 1424 N N . TYR A 1 200 ? 83.021 41.566 61.037 1.00 22.21 198 TYR A N 1
ATOM 1425 C CA . TYR A 1 200 ? 82.386 41.423 59.733 1.00 21.89 198 TYR A CA 1
ATOM 1426 C C . TYR A 1 200 ? 80.869 41.503 59.885 1.00 22.24 198 TYR A C 1
ATOM 1427 O O . TYR A 1 200 ? 80.184 42.149 59.083 1.00 21.19 198 TYR A O 1
ATOM 1436 N N . HIS A 1 201 ? 80.327 40.939 60.977 1.00 20.55 199 HIS A N 1
ATOM 1437 C CA . HIS A 1 201 ? 78.868 41.032 61.142 1.00 21.92 199 HIS A CA 1
ATOM 1438 C C . HIS A 1 201 ? 78.473 42.503 61.330 1.00 21.41 199 HIS A C 1
ATOM 1439 O O . HIS A 1 201 ? 77.477 42.998 60.819 1.00 19.80 199 HIS A O 1
ATOM 1446 N N . ARG A 1 202 ? 79.309 43.211 62.062 1.00 20.05 200 ARG A N 1
ATOM 1447 C CA . ARG A 1 202 ? 79.063 44.627 62.324 1.00 22.76 200 ARG A CA 1
ATOM 1448 C C . ARG A 1 202 ? 79.104 45.451 61.046 1.00 21.84 200 ARG A C 1
ATOM 1449 O O . ARG A 1 202 ? 78.190 46.242 60.802 1.00 20.96 200 ARG A O 1
ATOM 1457 N N . LEU A 1 203 ? 80.077 45.249 60.160 1.00 21.31 201 LEU A N 1
ATOM 1458 C CA . LEU A 1 203 ? 80.164 46.006 58.923 1.00 20.40 201 LEU A CA 1
ATOM 1459 C C . LEU A 1 203 ? 78.993 45.690 58.011 1.00 18.83 201 LEU A C 1
ATOM 1460 O O . LEU A 1 203 ? 78.396 46.592 57.396 1.00 20.18 201 LEU A O 1
ATOM 1465 N N . LEU A 1 204 ? 78.560 44.450 57.957 1.00 18.19 202 LEU A N 1
ATOM 1466 C CA . LEU A 1 204 ? 77.437 44.029 57.122 1.00 18.01 202 LEU A CA 1
ATOM 1467 C C . LEU A 1 204 ? 76.125 44.635 57.611 1.00 18.10 202 LEU A C 1
ATOM 1468 O O . LEU A 1 204 ? 75.173 44.646 56.829 1.00 17.28 202 LEU A O 1
ATOM 1473 N N . SER A 1 205 ? 76.054 45.182 58.817 1.00 17.57 203 SER A N 1
ATOM 1474 C CA . SER A 1 205 ? 74.879 45.783 59.406 1.00 18.45 203 SER A CA 1
ATOM 1475 C C . SER A 1 205 ? 74.742 47.272 59.094 1.00 18.68 203 SER A C 1
ATOM 1476 O O . SER A 1 205 ? 73.699 47.880 59.334 1.00 19.42 203 SER A O 1
ATOM 1479 N N . ALA A 1 206 ? 75.811 47.901 58.659 1.00 19.51 204 ALA A N 1
ATOM 1480 C CA . ALA A 1 206 ? 75.782 49.313 58.330 1.00 21.38 204 ALA A CA 1
ATOM 1481 C C . ALA A 1 206 ? 74.894 49.556 57.116 1.00 23.63 204 ALA A C 1
ATOM 1482 O O . ALA A 1 206 ? 75.109 49.028 56.010 1.00 23.25 204 ALA A O 1
ATOM 1484 N N . ALA A 1 207 ? 73.925 50.434 57.329 1.00 24.21 205 ALA A N 1
ATOM 1485 C CA . ALA A 1 207 ? 73.023 50.831 56.264 1.00 25.08 205 ALA A CA 1
ATOM 1486 C C . ALA A 1 207 ? 73.823 51.327 55.043 1.00 25.29 205 ALA A C 1
ATOM 1487 O O . ALA A 1 207 ? 74.954 51.780 55.197 1.00 22.80 205 ALA A O 1
ATOM 1489 N N . GLY A 1 208 ? 73.264 51.156 53.843 1.00 24.09 206 GLY A N 1
ATOM 1490 C CA . GLY A 1 208 ? 73.823 51.654 52.614 1.00 23.34 206 GLY A CA 1
ATOM 1491 C C . GLY A 1 208 ? 75.029 50.987 51.998 1.00 22.42 206 GLY A C 1
ATOM 1492 O O . GLY A 1 208 ? 75.581 51.459 50.993 1.00 20.96 206 GLY A O 1
ATOM 1493 N N . LEU A 1 209 ? 75.551 49.929 52.596 1.00 21.66 207 LEU A N 1
ATOM 1494 C CA . LEU A 1 209 ? 76.728 49.239 52.167 1.00 21.19 207 LEU A CA 1
ATOM 1495 C C . LEU A 1 209 ? 76.615 48.772 50.714 1.00 22.59 207 LEU A C 1
ATOM 1496 O O . LEU A 1 209 ? 75.597 48.211 50.307 1.00 20.81 207 LEU A O 1
ATOM 1501 N N . SER A 1 210 ? 77.669 49.042 49.936 1.00 21.47 208 SER A N 1
ATOM 1502 C CA . SER A 1 210 ? 77.631 48.611 48.533 1.00 24.35 208 SER A CA 1
ATOM 1503 C C . SER A 1 210 ? 77.538 47.084 48.449 1.00 23.56 208 SER A C 1
ATOM 1504 O O . SER A 1 210 ? 78.113 46.372 49.291 1.00 23.14 208 SER A O 1
ATOM 1507 N N . LYS A 1 211 ? 76.919 46.603 47.384 1.00 23.72 209 LYS A N 1
ATOM 1508 C CA . LYS A 1 211 ? 76.716 45.168 47.171 1.00 23.10 209 LYS A CA 1
ATOM 1509 C C . LYS A 1 211 ? 78.047 44.434 47.147 1.00 20.74 209 LYS A C 1
ATOM 1510 O O . LYS A 1 211 ? 78.198 43.371 47.768 1.00 21.00 209 LYS A O 1
ATOM 1516 N N . SER A 1 212 ? 79.027 45.049 46.518 1.00 19.02 210 SER A N 1
ATOM 1517 C CA . SER A 1 212 ? 80.355 44.436 46.445 1.00 19.90 210 SER A CA 1
ATOM 1518 C C . SER A 1 212 ? 80.988 44.348 47.834 1.00 19.70 210 SER A C 1
ATOM 1519 O O . SER A 1 212 ? 81.645 43.362 48.150 1.00 17.51 210 SER A O 1
ATOM 1522 N N . TRP A 1 213 ? 80.817 45.340 48.706 1.00 19.62 211 TRP A N 1
ATOM 1523 C CA . TRP A 1 213 ? 81.401 45.196 50.053 1.00 21.01 211 TRP A CA 1
ATOM 1524 C C . TRP A 1 213 ? 80.614 44.165 50.849 1.00 21.37 211 TRP A C 1
ATOM 1525 O O . TRP A 1 213 ? 81.205 43.429 51.639 1.00 21.70 211 TRP A O 1
ATOM 1536 N N . THR A 1 214 ? 79.298 44.075 50.652 1.00 21.03 212 THR A N 1
ATOM 1537 C CA . THR A 1 214 ? 78.482 43.062 51.318 1.00 22.25 212 THR A CA 1
ATOM 1538 C C . THR A 1 214 ? 78.965 41.660 50.947 1.00 22.96 212 THR A C 1
ATOM 1539 O O . THR A 1 214 ? 79.154 40.766 51.772 1.00 22.83 212 THR A O 1
ATOM 1543 N N . ARG A 1 215 ? 79.194 41.479 49.644 1.00 23.08 213 ARG A N 1
ATOM 1544 C CA . ARG A 1 215 ? 79.706 40.242 49.089 1.00 23.41 213 ARG A CA 1
ATOM 1545 C C . ARG A 1 215 ? 81.051 39.868 49.688 1.00 21.98 213 ARG A C 1
ATOM 1546 O O . ARG A 1 215 ? 81.213 38.774 50.238 1.00 22.44 213 ARG A O 1
ATOM 1554 N N . THR A 1 216 ? 82.024 40.778 49.669 1.00 20.31 214 THR A N 1
ATOM 1555 C CA . THR A 1 216 ? 83.343 40.474 50.232 1.00 19.85 214 THR A CA 1
ATOM 1556 C C . THR A 1 216 ? 83.233 40.056 51.696 1.00 20.30 214 THR A C 1
ATOM 1557 O O . THR A 1 216 ? 83.810 39.062 52.144 1.00 19.43 214 THR A O 1
ATOM 1561 N N . MET A 1 217 ? 82.499 40.885 52.452 1.00 19.63 215 MET A N 1
ATOM 1562 C CA . MET A 1 217 ? 82.383 40.580 53.884 1.00 20.94 215 MET A CA 1
ATOM 1563 C C . MET A 1 217 ? 81.633 39.290 54.077 1.00 19.51 215 MET A C 1
ATOM 1564 O O . MET A 1 217 ? 82.099 38.460 54.859 1.00 20.16 215 MET A O 1
ATOM 1569 N N . GLN A 1 218 ? 80.551 39.072 53.315 1.00 19.83 216 GLN A N 1
ATOM 1570 C CA . GLN A 1 218 ? 79.860 37.777 53.496 1.00 19.97 216 GLN A CA 1
ATOM 1571 C C . GLN A 1 218 ? 80.774 36.619 53.097 1.00 19.89 216 GLN A C 1
ATOM 1572 O O . GLN A 1 218 ? 80.775 35.572 53.752 1.00 18.05 216 GLN A O 1
ATOM 1578 N N . LYS A 1 219 ? 81.570 36.777 52.015 1.00 19.33 217 LYS A N 1
ATOM 1579 C CA . LYS A 1 219 ? 82.490 35.701 51.650 1.00 21.93 217 LYS A CA 1
ATOM 1580 C C . LYS A 1 219 ? 83.483 35.424 52.782 1.00 21.18 217 LYS A C 1
ATOM 1581 O O . LYS A 1 219 ? 83.844 34.254 52.968 1.00 22.54 217 LYS A O 1
ATOM 1587 N N . ARG A 1 220 ? 83.897 36.450 53.525 1.00 19.93 218 ARG A N 1
ATOM 1588 C CA . ARG A 1 220 ? 84.844 36.158 54.608 1.00 20.90 218 ARG A CA 1
ATOM 1589 C C . ARG A 1 220 ? 84.192 35.338 55.720 1.00 20.81 218 ARG A C 1
ATOM 1590 O O . ARG A 1 220 ? 84.847 34.429 56.238 1.00 18.54 218 ARG A O 1
ATOM 1598 N N . ARG A 1 221 ? 82.933 35.630 56.061 1.00 19.59 219 ARG A N 1
ATOM 1599 C CA . ARG A 1 221 ? 82.299 34.899 57.156 1.00 21.84 219 ARG A CA 1
ATOM 1600 C C . ARG A 1 221 ? 82.195 33.406 56.833 1.00 22.83 219 ARG A C 1
ATOM 1601 O O . ARG A 1 221 ? 82.483 32.604 57.715 1.00 22.03 219 ARG A O 1
ATOM 1609 N N . LEU A 1 222 ? 81.844 33.084 55.589 1.00 23.87 220 LEU A N 1
ATOM 1610 C CA . LEU A 1 222 ? 81.650 31.701 55.190 1.00 25.33 220 LEU A CA 1
ATOM 1611 C C . LEU A 1 222 ? 82.936 30.943 54.933 1.00 25.79 220 LEU A C 1
ATOM 1612 O O . LEU A 1 222 ? 83.027 29.751 55.228 1.00 26.60 220 LEU A O 1
ATOM 1617 N N . SER A 1 223 ? 83.965 31.634 54.436 1.00 25.20 221 SER A N 1
ATOM 1618 C CA . SER A 1 223 ? 85.220 30.956 54.149 1.00 24.57 221 SER A CA 1
ATOM 1619 C C . SER A 1 223 ? 86.112 30.908 55.372 1.00 24.32 221 SER A C 1
ATOM 1620 O O . SER A 1 223 ? 86.974 30.040 55.487 1.00 23.64 221 SER A O 1
ATOM 1623 N N . GLY A 1 224 ? 85.935 31.856 56.289 1.00 24.27 222 GLY A N 1
ATOM 1624 C CA . GLY A 1 224 ? 86.793 31.900 57.485 1.00 23.04 222 GLY A CA 1
ATOM 1625 C C . GLY A 1 224 ? 88.140 32.491 57.086 1.00 22.98 222 GLY A C 1
ATOM 1626 O O . GLY A 1 224 ? 89.133 32.347 57.792 1.00 22.92 222 GLY A O 1
ATOM 1627 N N . LYS A 1 225 ? 88.194 33.216 55.956 1.00 22.38 223 LYS A N 1
ATOM 1628 C CA . LYS A 1 225 ? 89.448 33.794 55.527 1.00 24.25 223 LYS A CA 1
ATOM 1629 C C . LYS A 1 225 ? 89.302 35.178 54.912 1.00 24.08 223 LYS A C 1
ATOM 1630 O O . LYS A 1 225 ? 88.254 35.589 54.457 1.00 23.04 223 LYS A O 1
ATOM 1636 N N . ILE A 1 226 ? 90.427 35.884 54.882 1.00 23.87 224 ILE A N 1
ATOM 1637 C CA . ILE A 1 226 ? 90.497 37.198 54.268 1.00 24.00 224 ILE A CA 1
ATOM 1638 C C . ILE A 1 226 ? 90.952 37.033 52.833 1.00 23.71 224 ILE A C 1
ATOM 1639 O O . ILE A 1 226 ? 92.042 36.475 52.633 1.00 24.78 224 ILE A O 1
ATOM 1644 N N . GLU A 1 227 ? 90.184 37.428 51.850 1.00 24.02 225 GLU A N 1
ATOM 1645 C CA . GLU A 1 227 ? 90.642 37.323 50.451 1.00 26.86 225 GLU A CA 1
ATOM 1646 C C . GLU A 1 227 ? 91.971 38.076 50.253 1.00 28.09 225 GLU A C 1
ATOM 1647 O O . GLU A 1 227 ? 92.342 38.962 51.047 1.00 26.92 225 GLU A O 1
ATOM 1653 N N . ASP A 1 228 ? 92.671 37.750 49.174 1.00 28.23 226 ASP A N 1
ATOM 1654 C CA . ASP A 1 228 ? 93.961 38.321 48.809 1.00 28.52 226 ASP A CA 1
ATOM 1655 C C . ASP A 1 228 ? 93.894 39.710 48.201 1.00 27.44 226 ASP A C 1
ATOM 1656 O O . ASP A 1 228 ? 93.023 40.011 47.364 1.00 28.19 226 ASP A O 1
ATOM 1661 N N . PHE A 1 229 ? 94.824 40.570 48.561 1.00 25.96 227 PHE A N 1
ATOM 1662 C CA . PHE A 1 229 ? 94.843 41.946 48.075 1.00 27.18 227 PHE A CA 1
ATOM 1663 C C . PHE A 1 229 ? 95.949 42.210 47.041 1.00 27.87 227 PHE A C 1
ATOM 1664 O O . PHE A 1 229 ? 95.943 43.303 46.451 1.00 28.75 227 PHE A O 1
ATOM 1672 N N . SER A 1 230 ? 96.810 41.251 46.780 1.00 27.30 228 SER A N 1
ATOM 1673 C CA . SER A 1 230 ? 97.931 41.428 45.903 1.00 31.05 228 SER A CA 1
ATOM 1674 C C . SER A 1 230 ? 97.635 41.948 44.517 1.00 30.77 228 SER A C 1
ATOM 1675 O O . SER A 1 230 ? 98.332 42.891 44.115 1.00 30.97 228 SER A O 1
ATOM 1678 N N . ARG A 1 231 ? 96.696 41.362 43.788 1.00 30.81 229 ARG A N 1
ATOM 1679 C CA . ARG A 1 231 ? 96.440 41.854 42.440 1.00 32.06 229 ARG A CA 1
ATOM 1680 C C . ARG A 1 231 ? 95.902 43.279 42.429 1.00 31.22 229 ARG A C 1
ATOM 1681 O O . ARG A 1 231 ? 96.326 44.085 41.605 1.00 29.14 229 ARG A O 1
ATOM 1689 N N . ARG A 1 232 ? 94.939 43.559 43.305 1.00 30.89 230 ARG A N 1
ATOM 1690 C CA . ARG A 1 232 ? 94.340 44.905 43.331 1.00 30.54 230 ARG A CA 1
ATOM 1691 C C . ARG A 1 232 ? 95.383 45.963 43.625 1.00 29.26 230 ARG A C 1
ATOM 1692 O O . ARG A 1 232 ? 95.527 46.895 42.851 1.00 29.02 230 ARG A O 1
ATOM 1700 N N . LEU A 1 233 ? 96.192 45.793 44.657 1.00 30.89 231 LEU A N 1
ATOM 1701 C CA . LEU A 1 233 ? 97.171 46.782 45.060 1.00 32.91 231 LEU A CA 1
ATOM 1702 C C . LEU A 1 233 ? 98.386 46.890 44.154 1.00 35.80 231 LEU A C 1
ATOM 1703 O O . LEU A 1 233 ? 98.976 47.975 44.042 1.00 35.59 231 LEU A O 1
ATOM 1708 N N . TRP A 1 234 ? 98.836 45.767 43.595 1.00 37.94 232 TRP A N 1
ATOM 1709 C CA . TRP A 1 234 ? 100.029 45.712 42.778 1.00 39.75 232 TRP A CA 1
ATOM 1710 C C . TRP A 1 234 ? 99.854 45.303 41.335 1.00 40.77 232 TRP A C 1
ATOM 1711 O O . TRP A 1 234 ? 100.808 45.372 40.550 1.00 41.00 232 TRP A O 1
ATOM 1722 N N . GLY A 1 235 ? 98.656 44.957 40.898 1.00 43.02 233 GLY A N 1
ATOM 1723 C CA . GLY A 1 235 ? 98.440 44.555 39.499 1.00 45.34 233 GLY A CA 1
ATOM 1724 C C . GLY A 1 235 ? 99.448 43.488 39.090 1.00 46.33 233 GLY A C 1
ATOM 1725 O O . GLY A 1 235 ? 99.710 42.545 39.845 1.00 46.02 233 GLY A O 1
ATOM 1726 N N . LYS A 1 236 ? 100.066 43.628 37.925 1.00 47.75 234 LYS A N 1
ATOM 1727 C CA . LYS A 1 236 ? 101.067 42.663 37.464 1.00 50.78 234 LYS A CA 1
ATOM 1728 C C . LYS A 1 236 ? 102.324 42.740 38.325 1.00 51.83 234 LYS A C 1
ATOM 1729 O O . LYS A 1 236 ? 103.356 43.230 37.882 1.00 53.25 234 LYS A O 1
ATOM 1731 N N . GLU A 1 237 ? 102.245 42.264 39.559 1.00 52.66 235 GLU A N 1
ATOM 1732 C CA . GLU A 1 237 ? 103.308 42.276 40.535 1.00 51.40 235 GLU A CA 1
ATOM 1733 C C . GLU A 1 237 ? 102.737 41.911 41.910 1.00 51.20 235 GLU A C 1
ATOM 1734 O O . GLU A 1 237 ? 103.134 40.911 42.501 1.00 51.27 235 GLU A O 1
ATOM 1736 N N . LYS B 1 5 ? 67.433 53.198 -15.863 1.00 66.77 3 LYS B N 1
ATOM 1737 C CA . LYS B 1 5 ? 66.434 54.104 -15.308 1.00 66.37 3 LYS B CA 1
ATOM 1738 C C . LYS B 1 5 ? 66.927 54.784 -14.033 1.00 65.30 3 LYS B C 1
ATOM 1739 O O . LYS B 1 5 ? 67.322 54.185 -13.037 1.00 65.62 3 LYS B O 1
ATOM 1741 N N . PHE B 1 6 ? 66.882 56.108 -14.070 1.00 63.63 4 PHE B N 1
ATOM 1742 C CA . PHE B 1 6 ? 67.343 56.941 -12.964 1.00 61.74 4 PHE B CA 1
ATOM 1743 C C . PHE B 1 6 ? 66.176 57.530 -12.196 1.00 59.73 4 PHE B C 1
ATOM 1744 O O . PHE B 1 6 ? 66.085 58.738 -11.985 1.00 60.14 4 PHE B O 1
ATOM 1752 N N . LEU B 1 7 ? 65.277 56.655 -11.724 1.00 56.38 5 LEU B N 1
ATOM 1753 C CA . LEU B 1 7 ? 64.098 57.096 -10.984 1.00 52.67 5 LEU B CA 1
ATOM 1754 C C . LEU B 1 7 ? 64.457 57.334 -9.528 1.00 50.47 5 LEU B C 1
ATOM 1755 O O . LEU B 1 7 ? 63.744 58.020 -8.797 1.00 49.74 5 LEU B O 1
ATOM 1760 N N . VAL B 1 8 ? 65.624 56.826 -9.121 1.00 47.89 6 VAL B N 1
ATOM 1761 C CA . VAL B 1 8 ? 66.122 57.049 -7.768 1.00 45.85 6 VAL B CA 1
ATOM 1762 C C . VAL B 1 8 ? 66.344 58.541 -7.529 1.00 45.61 6 VAL B C 1
ATOM 1763 O O . VAL B 1 8 ? 66.151 59.060 -6.429 1.00 45.32 6 VAL B O 1
ATOM 1767 N N . GLU B 1 9 ? 66.724 59.276 -8.572 1.00 44.50 7 GLU B N 1
ATOM 1768 C CA . GLU B 1 9 ? 66.926 60.709 -8.491 1.00 44.50 7 GLU B CA 1
ATOM 1769 C C . GLU B 1 9 ? 65.626 61.400 -8.068 1.00 44.94 7 GLU B C 1
ATOM 1770 O O . GLU B 1 9 ? 65.631 62.271 -7.200 1.00 44.65 7 GLU B O 1
ATOM 1776 N N . ARG B 1 10 ? 64.510 60.935 -8.603 1.00 45.01 8 ARG B N 1
ATOM 1777 C CA . ARG B 1 10 ? 63.191 61.480 -8.356 1.00 46.15 8 ARG B CA 1
ATOM 1778 C C . ARG B 1 10 ? 62.564 61.040 -7.042 1.00 45.99 8 ARG B C 1
ATOM 1779 O O . ARG B 1 10 ? 61.460 61.489 -6.716 1.00 45.36 8 ARG B O 1
ATOM 1787 N N . GLU B 1 11 ? 63.237 60.205 -6.256 1.00 45.37 9 GLU B N 1
ATOM 1788 C CA . GLU B 1 11 ? 62.755 59.752 -4.976 1.00 45.71 9 GLU B CA 1
ATOM 1789 C C . GLU B 1 11 ? 63.125 60.693 -3.841 1.00 45.50 9 GLU B C 1
ATOM 1790 O O . GLU B 1 11 ? 62.685 60.503 -2.707 1.00 45.54 9 GLU B O 1
ATOM 1796 N N . GLN B 1 12 ? 63.969 61.693 -4.081 1.00 45.51 10 GLN B N 1
ATOM 1797 C CA . GLN B 1 12 ? 64.323 62.612 -2.998 1.00 45.56 10 GLN B CA 1
ATOM 1798 C C . GLN B 1 12 ? 64.907 61.876 -1.798 1.00 43.86 10 GLN B C 1
ATOM 1799 O O . GLN B 1 12 ? 64.500 62.117 -0.664 1.00 43.69 10 GLN B O 1
ATOM 1805 N N . MET B 1 13 ? 65.808 60.925 -2.036 1.00 42.80 11 MET B N 1
ATOM 1806 C CA . MET B 1 13 ? 66.456 60.208 -0.943 1.00 40.96 11 MET B CA 1
ATOM 1807 C C . MET B 1 13 ? 67.238 61.238 -0.105 1.00 39.09 11 MET B C 1
ATOM 1808 O O . MET B 1 13 ? 67.927 62.106 -0.644 1.00 37.27 11 MET B O 1
ATOM 1813 N N . ARG B 1 14 ? 67.040 61.186 1.199 1.00 37.12 12 ARG B N 1
ATOM 1814 C CA . ARG B 1 14 ? 67.720 62.117 2.098 1.00 37.58 12 ARG B CA 1
ATOM 1815 C C . ARG B 1 14 ? 68.202 61.336 3.304 1.00 35.24 12 ARG B C 1
ATOM 1816 O O . ARG B 1 14 ? 67.565 60.391 3.743 1.00 35.20 12 ARG B O 1
ATOM 1824 N N . TYR B 1 15 ? 69.454 61.583 3.680 1.00 34.08 13 TYR B N 1
ATOM 1825 C CA . TYR B 1 15 ? 70.099 60.859 4.766 1.00 32.02 13 TYR B CA 1
ATOM 1826 C C . TYR B 1 15 ? 70.698 61.832 5.767 1.00 32.25 13 TYR B C 1
ATOM 1827 O O . TYR B 1 15 ? 71.609 62.606 5.433 1.00 31.86 13 TYR B O 1
ATOM 1836 N N . PRO B 1 16 ? 70.164 61.858 6.982 1.00 31.79 14 PRO B N 1
ATOM 1837 C CA . PRO B 1 16 ? 70.694 62.726 8.026 1.00 30.53 14 PRO B CA 1
ATOM 1838 C C . PRO B 1 16 ? 72.132 62.309 8.290 1.00 29.68 14 PRO B C 1
ATOM 1839 O O . PRO B 1 16 ? 72.396 61.100 8.215 1.00 29.36 14 PRO B O 1
ATOM 1843 N N . VAL B 1 17 ? 73.031 63.241 8.597 1.00 27.22 15 VAL B N 1
ATOM 1844 C CA . VAL B 1 17 ? 74.418 62.836 8.784 1.00 26.71 15 VAL B CA 1
ATOM 1845 C C . VAL B 1 17 ? 75.055 63.448 10.023 1.00 27.54 15 VAL B C 1
ATOM 1846 O O . VAL B 1 17 ? 74.716 64.595 10.336 1.00 28.00 15 VAL B O 1
ATOM 1850 N N . ASP B 1 18 ? 75.827 62.688 10.784 1.00 26.39 16 ASP B N 1
ATOM 1851 C CA . ASP B 1 18 ? 76.598 63.263 11.882 1.00 28.40 16 ASP B CA 1
ATOM 1852 C C . ASP B 1 18 ? 77.919 63.731 11.253 1.00 29.75 16 ASP B C 1
ATOM 1853 O O . ASP B 1 18 ? 78.421 63.076 10.329 1.00 30.42 16 ASP B O 1
ATOM 1858 N N . VAL B 1 19 ? 78.416 64.872 11.668 1.00 30.37 17 VAL B N 1
ATOM 1859 C CA . VAL B 1 19 ? 79.620 65.459 11.102 1.00 30.59 17 VAL B CA 1
ATOM 1860 C C . VAL B 1 19 ? 80.735 65.485 12.136 1.00 32.22 17 VAL B C 1
ATOM 1861 O O . VAL B 1 19 ? 80.508 65.871 13.288 1.00 31.50 17 VAL B O 1
ATOM 1865 N N . TYR B 1 20 ? 81.910 65.010 11.732 1.00 32.56 18 TYR B N 1
ATOM 1866 C CA . TYR B 1 20 ? 83.071 64.973 12.600 1.00 33.68 18 TYR B CA 1
ATOM 1867 C C . TYR B 1 20 ? 84.253 65.696 11.930 1.00 36.58 18 TYR B C 1
ATOM 1868 O O . TYR B 1 20 ? 84.618 65.463 10.770 1.00 37.33 18 TYR B O 1
ATOM 1877 N N . THR B 1 21 ? 84.841 66.582 12.701 1.00 37.48 19 THR B N 1
ATOM 1878 C CA . THR B 1 21 ? 85.964 67.408 12.336 1.00 41.66 19 THR B CA 1
ATOM 1879 C C . THR B 1 21 ? 87.165 67.144 13.230 1.00 43.80 19 THR B C 1
ATOM 1880 O O . THR B 1 21 ? 87.076 67.106 14.453 1.00 43.58 19 THR B O 1
ATOM 1884 N N . GLY B 1 22 ? 88.308 66.930 12.592 1.00 46.68 20 GLY B N 1
ATOM 1885 C CA . GLY B 1 22 ? 89.546 66.569 13.208 1.00 50.66 20 GLY B CA 1
ATOM 1886 C C . GLY B 1 22 ? 90.528 67.677 13.478 1.00 53.59 20 GLY B C 1
ATOM 1887 O O . GLY B 1 22 ? 90.438 68.782 12.950 1.00 54.92 20 GLY B O 1
ATOM 1888 N N . LYS B 1 23 ? 91.499 67.376 14.336 1.00 55.36 21 LYS B N 1
ATOM 1889 C CA . LYS B 1 23 ? 92.528 68.310 14.757 1.00 56.75 21 LYS B CA 1
ATOM 1890 C C . LYS B 1 23 ? 93.716 67.537 15.323 1.00 58.30 21 LYS B C 1
ATOM 1891 O O . LYS B 1 23 ? 94.722 68.084 15.772 1.00 59.47 21 LYS B O 1
ATOM 1893 N N . ILE B 1 35 ? 95.200 62.887 17.723 1.00 64.51 33 ILE B N 1
ATOM 1894 C CA . ILE B 1 35 ? 93.853 63.288 18.083 1.00 64.32 33 ILE B CA 1
ATOM 1895 C C . ILE B 1 35 ? 92.795 62.781 17.105 1.00 64.20 33 ILE B C 1
ATOM 1896 O O . ILE B 1 35 ? 92.915 62.941 15.887 1.00 64.31 33 ILE B O 1
ATOM 1898 N N . ALA B 1 36 ? 91.738 62.162 17.639 1.00 63.09 34 ALA B N 1
ATOM 1899 C CA . ALA B 1 36 ? 90.635 61.679 16.808 1.00 60.75 34 ALA B CA 1
ATOM 1900 C C . ALA B 1 36 ? 89.743 62.861 16.413 1.00 58.95 34 ALA B C 1
ATOM 1901 O O . ALA B 1 36 ? 89.994 63.988 16.863 1.00 59.24 34 ALA B O 1
ATOM 1903 N N . LYS B 1 37 ? 88.714 62.608 15.606 1.00 55.69 35 LYS B N 1
ATOM 1904 C CA . LYS B 1 37 ? 87.832 63.687 15.184 1.00 53.07 35 LYS B CA 1
ATOM 1905 C C . LYS B 1 37 ? 86.697 63.893 16.187 1.00 51.16 35 LYS B C 1
ATOM 1906 O O . LYS B 1 37 ? 86.174 62.946 16.759 1.00 50.79 35 LYS B O 1
ATOM 1912 N N . ILE B 1 38 ? 86.312 65.142 16.363 1.00 49.59 36 ILE B N 1
ATOM 1913 C CA . ILE B 1 38 ? 85.271 65.526 17.308 1.00 48.29 36 ILE B CA 1
ATOM 1914 C C . ILE B 1 38 ? 84.009 65.926 16.555 1.00 46.43 36 ILE B C 1
ATOM 1915 O O . ILE B 1 38 ? 84.082 66.517 15.480 1.00 43.69 36 ILE B O 1
ATOM 1920 N N . GLN B 1 39 ? 82.853 65.564 17.100 1.00 44.80 37 GLN B N 1
ATOM 1921 C CA . GLN B 1 39 ? 81.562 65.835 16.524 1.00 43.68 37 GLN B CA 1
ATOM 1922 C C . GLN B 1 39 ? 81.203 67.315 16.530 1.00 43.78 37 GLN B C 1
ATOM 1923 O O . GLN B 1 39 ? 81.503 68.034 17.490 1.00 43.17 37 GLN B O 1
ATOM 1929 N N . VAL B 1 40 ? 80.591 67.784 15.448 1.00 42.80 38 VAL B N 1
ATOM 1930 C CA . VAL B 1 40 ? 80.209 69.189 15.298 1.00 42.99 38 VAL B CA 1
ATOM 1931 C C . VAL B 1 40 ? 78.708 69.310 15.053 1.00 43.17 38 VAL B C 1
ATOM 1932 O O . VAL B 1 40 ? 78.129 68.613 14.212 1.00 42.56 38 VAL B O 1
ATOM 1936 N N . ASP B 1 41 ? 78.079 70.256 15.741 1.00 43.61 39 ASP B N 1
ATOM 1937 C CA . ASP B 1 41 ? 76.648 70.467 15.634 1.00 44.49 39 ASP B CA 1
ATOM 1938 C C . ASP B 1 41 ? 76.225 71.651 14.802 1.00 43.83 39 ASP B C 1
ATOM 1939 O O . ASP B 1 41 ? 75.169 71.599 14.161 1.00 45.05 39 ASP B O 1
ATOM 1944 N N . GLY B 1 42 ? 76.989 72.726 14.794 1.00 44.20 40 GLY B N 1
ATOM 1945 C CA . GLY B 1 42 ? 76.559 73.894 14.054 1.00 47.00 40 GLY B CA 1
ATOM 1946 C C . GLY B 1 42 ? 76.700 73.833 12.538 1.00 47.59 40 GLY B C 1
ATOM 1947 O O . GLY B 1 42 ? 76.852 72.845 11.842 1.00 46.54 40 GLY B O 1
ATOM 1948 N N . GLU B 1 43 ? 76.595 75.044 11.991 1.00 47.99 41 GLU B N 1
ATOM 1949 C CA . GLU B 1 43 ? 76.736 75.324 10.579 1.00 47.78 41 GLU B CA 1
ATOM 1950 C C . GLU B 1 43 ? 78.235 75.450 10.317 1.00 46.60 41 GLU B C 1
ATOM 1951 O O . GLU B 1 43 ? 78.940 75.967 11.189 1.00 47.35 41 GLU B O 1
ATOM 1957 N N . LEU B 1 44 ? 78.709 74.917 9.209 1.00 45.08 42 LEU B N 1
ATOM 1958 C CA . LEU B 1 44 ? 80.146 75.045 8.929 1.00 44.16 42 LEU B CA 1
ATOM 1959 C C . LEU B 1 44 ? 80.336 75.232 7.431 1.00 41.94 42 LEU B C 1
ATOM 1960 O O . LEU B 1 44 ? 79.413 74.984 6.668 1.00 40.75 42 LEU B O 1
ATOM 1965 N N . MET B 1 45 ? 81.481 75.792 7.060 1.00 40.20 43 MET B N 1
ATOM 1966 C CA . MET B 1 45 ? 81.727 76.037 5.643 1.00 39.58 43 MET B CA 1
ATOM 1967 C C . MET B 1 45 ? 82.460 74.855 5.025 1.00 37.93 43 MET B C 1
ATOM 1968 O O . MET B 1 45 ? 83.397 74.319 5.629 1.00 37.51 43 MET B O 1
ATOM 1973 N N . LEU B 1 46 ? 81.896 74.323 3.941 1.00 36.18 44 LEU B N 1
ATOM 1974 C CA . LEU B 1 46 ? 82.584 73.232 3.237 1.00 35.43 44 LEU B CA 1
ATOM 1975 C C . LEU B 1 46 ? 83.382 73.883 2.093 1.00 35.69 44 LEU B C 1
ATOM 1976 O O . LEU B 1 46 ? 82.776 74.588 1.290 1.00 34.48 44 LEU B O 1
ATOM 1981 N N . THR B 1 47 ? 84.679 73.724 2.136 1.00 36.25 45 THR B N 1
ATOM 1982 C CA . THR B 1 47 ? 85.646 74.206 1.162 1.00 37.89 45 THR B CA 1
ATOM 1983 C C . THR B 1 47 ? 85.889 73.093 0.140 1.00 39.45 45 THR B C 1
ATOM 1984 O O . THR B 1 47 ? 85.416 71.965 0.332 1.00 38.47 45 THR B O 1
ATOM 1988 N N . GLU B 1 48 ? 86.690 73.350 -0.883 1.00 41.36 46 GLU B N 1
ATOM 1989 C CA . GLU B 1 48 ? 87.030 72.377 -1.903 1.00 42.60 46 GLU B CA 1
ATOM 1990 C C . GLU B 1 48 ? 88.075 71.390 -1.381 1.00 42.21 46 GLU B C 1
ATOM 1991 O O . GLU B 1 48 ? 88.233 70.286 -1.886 1.00 40.87 46 GLU B O 1
ATOM 1997 N N . LEU B 1 49 ? 88.793 71.796 -0.349 1.00 42.02 47 LEU B N 1
ATOM 1998 C CA . LEU B 1 49 ? 89.806 71.010 0.307 1.00 42.38 47 LEU B CA 1
ATOM 1999 C C . LEU B 1 49 ? 89.238 70.260 1.513 1.00 42.16 47 LEU B C 1
ATOM 2000 O O . LEU B 1 49 ? 89.903 69.381 2.051 1.00 41.55 47 LEU B O 1
ATOM 2005 N N . GLY B 1 50 ? 88.033 70.599 1.956 1.00 41.66 48 GLY B N 1
ATOM 2006 C CA . GLY B 1 50 ? 87.456 69.913 3.102 1.00 41.68 48 GLY B CA 1
ATOM 2007 C C . GLY B 1 50 ? 86.672 70.826 4.034 1.00 41.41 48 GLY B C 1
ATOM 2008 O O . GLY B 1 50 ? 86.447 71.995 3.724 1.00 39.14 48 GLY B O 1
ATOM 2009 N N . LEU B 1 51 ? 86.190 70.256 5.148 1.00 41.52 49 LEU B N 1
ATOM 2010 C CA . LEU B 1 51 ? 85.424 71.018 6.122 1.00 43.87 49 LEU B CA 1
ATOM 2011 C C . LEU B 1 51 ? 86.315 71.968 6.919 1.00 45.85 49 LEU B C 1
ATOM 2012 O O . LEU B 1 51 ? 87.451 71.665 7.272 1.00 45.34 49 LEU B O 1
ATOM 2017 N N . GLU B 1 52 ? 85.779 73.161 7.154 1.00 49.27 50 GLU B N 1
ATOM 2018 C CA . GLU B 1 52 ? 86.545 74.129 7.962 1.00 52.65 50 GLU B CA 1
ATOM 2019 C C . GLU B 1 52 ? 86.749 73.485 9.332 1.00 54.81 50 GLU B C 1
ATOM 2020 O O . GLU B 1 52 ? 85.833 72.836 9.845 1.00 53.77 50 GLU B O 1
ATOM 2026 N N . GLY B 1 53 ? 87.965 73.574 9.853 1.00 56.61 51 GLY B N 1
ATOM 2027 C CA . GLY B 1 53 ? 88.283 72.958 11.131 1.00 59.70 51 GLY B CA 1
ATOM 2028 C C . GLY B 1 53 ? 89.042 71.651 10.923 1.00 62.48 51 GLY B C 1
ATOM 2029 O O . GLY B 1 53 ? 89.822 71.257 11.788 1.00 62.83 51 GLY B O 1
ATOM 2030 N N . ASP B 1 54 ? 88.790 70.969 9.819 1.00 64.04 52 ASP B N 1
ATOM 2031 C CA . ASP B 1 54 ? 89.442 69.714 9.465 1.00 65.41 52 ASP B CA 1
ATOM 2032 C C . ASP B 1 54 ? 90.859 69.995 8.975 1.00 68.96 52 ASP B C 1
ATOM 2033 O O . ASP B 1 54 ? 91.089 71.014 8.320 1.00 68.36 52 ASP B O 1
ATOM 2038 N N . GLU B 1 55 ? 91.814 69.138 9.293 1.00 72.32 53 GLU B N 1
ATOM 2039 C CA . GLU B 1 55 ? 93.213 69.326 8.905 1.00 74.52 53 GLU B CA 1
ATOM 2040 C C . GLU B 1 55 ? 93.389 69.666 7.435 1.00 76.90 53 GLU B C 1
ATOM 2041 O O . GLU B 1 55 ? 93.202 68.822 6.557 1.00 77.53 53 GLU B O 1
ATOM 2047 N N . GLN B 1 56 ? 93.817 70.898 7.157 1.00 80.84 54 GLN B N 1
ATOM 2048 C CA . GLN B 1 56 ? 94.012 71.350 5.789 1.00 81.11 54 GLN B CA 1
ATOM 2049 C C . GLN B 1 56 ? 95.462 71.675 5.459 1.00 81.67 54 GLN B C 1
ATOM 2050 O O . GLN B 1 56 ? 96.097 72.472 6.156 1.00 84.53 54 GLN B O 1
ATOM 2056 N N . ALA B 1 57 ? 95.968 71.068 4.383 1.00 85.72 55 ALA B N 1
ATOM 2057 C CA . ALA B 1 57 ? 97.343 71.372 3.958 1.00 86.22 55 ALA B CA 1
ATOM 2058 C C . ALA B 1 57 ? 97.517 72.895 3.991 1.00 84.12 55 ALA B C 1
ATOM 2059 O O . ALA B 1 57 ? 96.810 73.600 3.265 1.00 87.31 55 ALA B 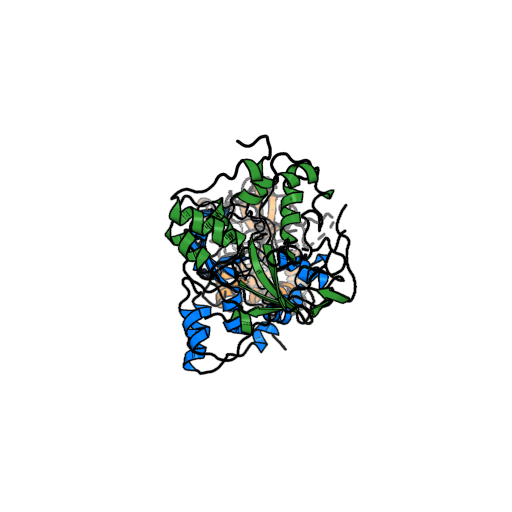O 1
ATOM 2061 N N . GLU B 1 58 ? 98.396 73.364 4.872 1.00 86.38 56 GLU B N 1
ATOM 2062 C CA . GLU B 1 58 ? 98.599 74.812 5.018 1.00 88.06 56 GLU B CA 1
ATOM 2063 C C . GLU B 1 58 ? 99.727 75.302 4.099 1.00 85.76 56 GLU B C 1
ATOM 2064 O O . GLU B 1 58 ? 99.483 75.571 2.911 1.00 86.96 56 GLU B O 1
ATOM 2066 N N . HIS B 1 62 ? 97.703 62.162 2.365 1.00 75.49 60 HIS B N 1
ATOM 2067 C CA . HIS B 1 62 ? 97.250 63.293 1.556 1.00 75.13 60 HIS B CA 1
ATOM 2068 C C . HIS B 1 62 ? 96.559 62.808 0.286 1.00 74.89 60 HIS B C 1
ATOM 2069 O O . HIS B 1 62 ? 96.638 61.623 -0.051 1.00 74.95 60 HIS B O 1
ATOM 2071 N N . GLY B 1 63 ? 95.886 63.726 -0.411 1.00 74.24 61 GLY B N 1
ATOM 2072 C CA . GLY B 1 63 ? 95.185 63.384 -1.640 1.00 72.74 61 GLY B CA 1
ATOM 2073 C C . GLY B 1 63 ? 94.817 64.590 -2.493 1.00 71.41 61 GLY B C 1
ATOM 2074 O O . GLY B 1 63 ? 95.062 64.601 -3.708 1.00 71.60 61 GLY B O 1
ATOM 2075 N N . GLY B 1 64 ? 94.195 65.609 -1.899 1.00 69.20 62 GLY B N 1
ATOM 2076 C CA . GLY B 1 64 ? 93.798 66.805 -2.629 1.00 65.77 62 GLY B CA 1
ATOM 2077 C C . GLY B 1 64 ? 92.291 66.983 -2.667 1.00 63.04 62 GLY B C 1
ATOM 2078 O O . GLY B 1 64 ? 91.560 66.455 -1.825 1.00 62.89 62 GLY B O 1
ATOM 2079 N N . PRO B 1 65 ? 91.785 67.655 -3.698 1.00 61.03 63 PRO B N 1
ATOM 2080 C CA . PRO B 1 65 ? 90.371 67.906 -3.876 1.00 59.13 63 PRO B CA 1
ATOM 2081 C C . PRO B 1 65 ? 89.515 66.656 -3.893 1.00 56.83 63 PRO B C 1
ATOM 2082 O O . PRO B 1 65 ? 88.375 66.679 -3.429 1.00 56.05 63 PRO B O 1
ATOM 2086 N N . ASP B 1 66 ? 90.018 65.530 -4.367 1.00 53.82 64 ASP B N 1
ATOM 2087 C CA . ASP B 1 66 ? 89.296 64.282 -4.426 1.00 51.55 64 ASP B CA 1
ATOM 2088 C C . ASP B 1 66 ? 89.041 63.567 -3.114 1.00 50.21 64 ASP B C 1
ATOM 2089 O O . ASP B 1 66 ? 88.196 62.655 -3.083 1.00 48.90 64 ASP B O 1
ATOM 2094 N N . ARG B 1 67 ? 89.774 63.896 -2.059 1.00 48.51 65 ARG B N 1
ATOM 2095 C CA . ARG B 1 67 ? 89.576 63.249 -0.757 1.00 46.75 65 ARG B CA 1
ATOM 2096 C C . ARG B 1 67 ? 89.195 64.317 0.272 1.00 43.52 65 ARG B C 1
ATOM 2097 O O . ARG B 1 67 ? 89.639 64.314 1.413 1.00 43.53 65 ARG B O 1
ATOM 2105 N N . ALA B 1 68 ? 88.368 65.255 -0.143 1.00 41.64 66 ALA B N 1
ATOM 2106 C CA . ALA B 1 68 ? 87.950 66.368 0.701 1.00 38.66 66 ALA B CA 1
ATOM 2107 C C . ALA B 1 68 ? 87.121 65.957 1.915 1.00 37.00 66 ALA B C 1
ATOM 2108 O O . ALA B 1 68 ? 87.191 66.591 2.962 1.00 35.65 66 ALA B O 1
ATOM 2110 N N . LEU B 1 69 ? 86.310 64.926 1.769 1.00 34.88 67 LEU B N 1
ATOM 2111 C CA . LEU B 1 69 ? 85.419 64.375 2.741 1.00 31.97 67 LEU B CA 1
ATOM 2112 C C . LEU B 1 69 ? 85.440 62.843 2.730 1.00 30.18 67 LEU B C 1
ATOM 2113 O O . LEU B 1 69 ? 85.355 62.249 1.650 1.00 30.13 67 LEU B O 1
ATOM 2118 N N . CYS B 1 70 ? 85.409 62.277 3.912 1.00 28.24 68 CYS B N 1
ATOM 2119 C CA . CYS B 1 70 ? 85.443 60.817 4.055 1.00 28.21 68 CYS B CA 1
ATOM 2120 C C . CYS B 1 70 ? 84.159 60.319 4.718 1.00 26.29 68 CYS B C 1
ATOM 2121 O O . CYS B 1 70 ? 83.694 60.901 5.707 1.00 25.36 68 CYS B O 1
ATOM 2124 N N . HIS B 1 71 ? 83.600 59.243 4.185 1.00 25.18 69 HIS B N 1
ATOM 2125 C CA . HIS B 1 71 ? 82.349 58.679 4.677 1.00 25.10 69 HIS B CA 1
ATOM 2126 C C . HIS B 1 71 ? 82.504 57.256 5.195 1.00 25.47 69 HIS B C 1
ATOM 2127 O O . HIS B 1 71 ? 83.217 56.444 4.600 1.00 26.05 69 HIS B O 1
ATOM 2134 N N . TYR B 1 72 ? 81.797 56.920 6.268 1.00 25.36 70 TYR B N 1
ATOM 2135 C CA . TYR B 1 72 ? 81.808 55.538 6.776 1.00 26.01 70 TYR B CA 1
ATOM 2136 C C . TYR B 1 72 ? 80.408 55.215 7.311 1.00 26.43 70 TYR B C 1
ATOM 2137 O O . TYR B 1 72 ? 79.831 55.948 8.115 1.00 24.65 70 TYR B O 1
ATOM 2146 N N . PRO B 1 73 ? 79.826 54.142 6.766 1.00 26.90 71 PRO B N 1
ATOM 2147 C CA . PRO B 1 73 ? 78.485 53.746 7.167 1.00 27.69 71 PRO B CA 1
ATOM 2148 C C . PRO B 1 73 ? 78.452 53.274 8.607 1.00 28.18 71 PRO B C 1
ATOM 2149 O O . PRO B 1 73 ? 79.312 52.488 9.025 1.00 27.57 71 PRO B O 1
ATOM 2153 N N . ARG B 1 74 ? 77.437 53.700 9.375 1.00 28.17 72 ARG B N 1
ATOM 2154 C CA . ARG B 1 74 ? 77.372 53.226 10.769 1.00 28.00 72 ARG B CA 1
ATOM 2155 C C . ARG B 1 74 ? 77.183 51.714 10.813 1.00 28.18 72 ARG B C 1
ATOM 2156 O O . ARG B 1 74 ? 77.748 51.062 11.688 1.00 28.02 72 ARG B O 1
ATOM 2164 N N . GLU B 1 75 ? 76.506 51.138 9.828 1.00 27.03 73 GLU B N 1
ATOM 2165 C CA . GLU B 1 75 ? 76.234 49.739 9.706 1.00 28.02 73 GLU B CA 1
ATOM 2166 C C . GLU B 1 75 ? 77.482 48.891 9.937 1.00 28.78 73 GLU B C 1
ATOM 2167 O O . GLU B 1 75 ? 77.423 47.848 10.584 1.00 30.05 73 GLU B O 1
ATOM 2173 N N . HIS B 1 76 ? 78.636 49.331 9.434 1.00 28.30 74 HIS B N 1
ATOM 2174 C CA . HIS B 1 76 ? 79.865 48.586 9.589 1.00 28.62 74 HIS B CA 1
ATOM 2175 C C . HIS B 1 76 ? 80.306 48.425 11.035 1.00 28.58 74 HIS B C 1
ATOM 2176 O O . HIS B 1 76 ? 80.922 47.401 11.362 1.00 26.24 74 HIS B O 1
ATOM 2183 N N . TYR B 1 77 ? 79.976 49.371 11.910 1.00 28.30 75 TYR B N 1
ATOM 2184 C CA . TYR B 1 77 ? 80.349 49.245 13.314 1.00 31.18 75 TYR B CA 1
ATOM 2185 C C . TYR B 1 77 ? 79.694 48.058 14.015 1.00 31.16 75 TYR B C 1
ATOM 2186 O O . TYR B 1 77 ? 80.304 47.436 14.882 1.00 28.43 75 TYR B O 1
ATOM 2195 N N . LEU B 1 78 ? 78.473 47.692 13.634 1.00 32.74 76 LEU B N 1
ATOM 2196 C CA . LEU B 1 78 ? 77.784 46.554 14.245 1.00 35.42 76 LEU B CA 1
ATOM 2197 C C . LEU B 1 78 ? 78.410 45.269 13.719 1.00 36.36 76 LEU B C 1
ATOM 2198 O O . LEU B 1 78 ? 78.438 44.246 14.397 1.00 37.91 76 LEU B O 1
ATOM 2203 N N . TYR B 1 79 ? 78.852 45.315 12.464 1.00 36.29 77 TYR B N 1
ATOM 2204 C CA . TYR B 1 79 ? 79.548 44.165 11.908 1.00 35.76 77 TYR B CA 1
ATOM 2205 C C . TYR B 1 79 ? 80.892 43.973 12.606 1.00 35.90 77 TYR B C 1
ATOM 2206 O O . TYR B 1 79 ? 81.201 42.839 12.984 1.00 36.15 77 TYR B O 1
ATOM 2215 N N . TRP B 1 80 ? 81.702 45.019 12.755 1.00 35.46 78 TRP B N 1
ATOM 2216 C CA . TRP B 1 80 ? 82.994 44.911 13.406 1.00 36.33 78 TRP B CA 1
ATOM 2217 C C . TRP B 1 80 ? 82.852 44.498 14.871 1.00 38.30 78 TRP B C 1
ATOM 2218 O O . TRP B 1 80 ? 83.682 43.730 15.377 1.00 38.34 78 TRP B O 1
ATOM 2229 N N . ALA B 1 81 ? 81.836 45.013 15.546 1.00 39.08 79 ALA B N 1
ATOM 2230 C CA . ALA B 1 81 ? 81.562 44.688 16.936 1.00 41.81 79 ALA B CA 1
ATOM 2231 C C . ALA B 1 81 ? 81.173 43.206 17.061 1.00 42.84 79 ALA B C 1
ATOM 2232 O O . ALA B 1 81 ? 81.500 42.543 18.035 1.00 41.18 79 ALA B O 1
ATOM 2234 N N . ARG B 1 82 ? 80.455 42.701 16.058 1.00 43.74 80 ARG B N 1
ATOM 2235 C CA . ARG B 1 82 ? 80.099 41.287 16.047 1.00 45.91 80 ARG B CA 1
ATOM 2236 C C . ARG B 1 82 ? 81.370 40.444 15.890 1.00 46.06 80 ARG B C 1
ATOM 2237 O O . ARG B 1 82 ? 81.609 39.549 16.694 1.00 47.19 80 ARG B O 1
ATOM 2245 N N . GLU B 1 83 ? 82.222 40.791 14.927 1.00 44.77 81 GLU B N 1
ATOM 2246 C CA . GLU B 1 83 ? 83.442 40.058 14.674 1.00 43.56 81 GLU B CA 1
ATOM 2247 C C . GLU B 1 83 ? 84.443 40.104 15.820 1.00 42.04 81 GLU B C 1
ATOM 2248 O O . GLU B 1 83 ? 85.261 39.184 15.959 1.00 43.08 81 GLU B O 1
ATOM 2254 N N . PHE B 1 84 ? 84.498 41.202 16.546 1.00 40.24 82 PHE B N 1
ATOM 2255 C CA . PHE B 1 84 ? 85.423 41.453 17.643 1.00 37.98 82 PHE B CA 1
ATOM 2256 C C . PHE B 1 84 ? 84.670 41.989 18.856 1.00 37.70 82 PHE B C 1
ATOM 2257 O O . PHE B 1 84 ? 84.852 43.131 19.278 1.00 37.62 82 PHE B O 1
ATOM 2265 N N . PRO B 1 85 ? 83.821 41.141 19.450 1.00 37.87 83 PRO B N 1
ATOM 2266 C CA . PRO B 1 85 ? 82.976 41.487 20.566 1.00 37.85 83 PRO B CA 1
ATOM 2267 C C . PRO B 1 85 ? 83.652 42.030 21.797 1.00 38.11 83 PRO B C 1
ATOM 2268 O O . PRO B 1 85 ? 83.045 42.846 22.486 1.00 38.17 83 PRO B O 1
ATOM 2272 N N . GLU B 1 86 ? 84.866 41.589 22.105 1.00 38.81 84 GLU B N 1
ATOM 2273 C CA . GLU B 1 86 ? 85.622 42.069 23.251 1.00 38.83 84 GLU B CA 1
ATOM 2274 C C . GLU B 1 86 ? 86.157 43.479 23.027 1.00 38.78 84 GLU B C 1
ATOM 2275 O O . GLU B 1 86 ? 86.584 44.187 23.938 1.00 37.59 84 GLU B O 1
ATOM 2281 N N . GLN B 1 87 ? 86.226 43.853 21.755 1.00 39.14 85 GLN B N 1
ATOM 2282 C CA . GLN B 1 87 ? 86.716 45.180 21.392 1.00 40.63 85 GLN B CA 1
ATOM 2283 C C . GLN B 1 87 ? 85.601 46.060 20.884 1.00 41.12 85 GLN B C 1
ATOM 2284 O O . GLN B 1 87 ? 85.824 47.199 20.469 1.00 41.07 85 GLN B O 1
ATOM 2290 N N . ALA B 1 88 ? 84.345 45.639 21.072 1.00 41.75 86 ALA B N 1
ATOM 2291 C CA . ALA B 1 88 ? 83.156 46.336 20.641 1.00 41.80 86 ALA B CA 1
ATOM 2292 C C . ALA B 1 88 ? 83.106 47.815 20.977 1.00 42.82 86 ALA B C 1
ATOM 2293 O O . ALA B 1 88 ? 82.544 48.615 20.193 1.00 43.40 86 ALA B O 1
ATOM 2295 N N . GLU B 1 89 ? 83.671 48.225 22.091 1.00 42.10 87 GLU B N 1
ATOM 2296 C CA . GLU B 1 89 ? 83.712 49.595 22.541 1.00 43.55 87 GLU B CA 1
ATOM 2297 C C . GLU B 1 89 ? 84.567 50.491 21.659 1.00 42.51 87 GLU B C 1
ATOM 2298 O O . GLU B 1 89 ? 84.454 51.721 21.696 1.00 41.29 87 GLU B O 1
ATOM 2304 N N . LEU B 1 90 ? 85.459 49.900 20.864 1.00 41.75 88 LEU B N 1
ATOM 2305 C CA . LEU B 1 90 ? 86.326 50.664 19.983 1.00 41.42 88 LEU B CA 1
ATOM 2306 C C . LEU B 1 90 ? 85.597 51.009 18.687 1.00 41.26 88 LEU B C 1
ATOM 2307 O O . LEU B 1 90 ? 85.908 52.008 18.042 1.00 41.43 88 LEU B O 1
ATOM 2312 N N . PHE B 1 91 ? 84.546 50.242 18.402 1.00 40.65 89 PHE B N 1
ATOM 2313 C CA . PHE B 1 91 ? 83.828 50.433 17.148 1.00 40.66 89 PHE B CA 1
ATOM 2314 C C . PHE B 1 91 ? 82.658 51.371 17.207 1.00 38.94 89 PHE B C 1
ATOM 2315 O O . PHE B 1 91 ? 81.493 50.968 17.132 1.00 39.37 89 PHE B O 1
ATOM 2323 N N . VAL B 1 92 ? 82.933 52.675 17.227 1.00 38.13 90 VAL B N 1
ATOM 2324 C CA . VAL B 1 92 ? 81.900 53.708 17.232 1.00 36.52 90 VAL B CA 1
ATOM 2325 C C . VAL B 1 92 ? 82.392 54.879 16.377 1.00 35.95 90 VAL B C 1
ATOM 2326 O O . VAL B 1 92 ? 83.618 55.068 16.337 1.00 35.85 90 VAL B O 1
ATOM 2330 N N . ALA B 1 93 ? 81.514 55.615 15.728 1.00 34.78 91 ALA B N 1
ATOM 2331 C CA . ALA B 1 93 ? 81.937 56.782 14.942 1.00 35.46 91 ALA B CA 1
ATOM 2332 C C . ALA B 1 93 ? 82.691 57.747 15.853 1.00 34.72 91 ALA B C 1
ATOM 2333 O O . ALA B 1 93 ? 82.379 57.814 17.038 1.00 36.06 91 ALA B O 1
ATOM 2335 N N . PRO B 1 94 ? 83.744 58.391 15.390 1.00 33.97 92 PRO B N 1
ATOM 2336 C CA . PRO B 1 94 ? 84.275 58.196 14.038 1.00 32.22 92 PRO B CA 1
ATOM 2337 C C . PRO B 1 94 ? 85.641 57.531 14.167 1.00 31.23 92 PRO B C 1
ATOM 2338 O O . PRO B 1 94 ? 86.697 58.092 13.844 1.00 29.34 92 PRO B O 1
ATOM 2342 N N . ALA B 1 95 ? 85.640 56.297 14.663 1.00 31.01 93 ALA B N 1
ATOM 2343 C CA . ALA B 1 95 ? 86.875 55.551 14.885 1.00 32.01 93 ALA B CA 1
ATOM 2344 C C . ALA B 1 95 ? 87.652 55.346 13.590 1.00 31.99 93 ALA B C 1
ATOM 2345 O O . ALA B 1 95 ? 88.868 55.144 13.665 1.00 33.43 93 ALA B O 1
ATOM 2347 N N . PHE B 1 96 ? 86.989 55.301 12.450 1.00 31.69 94 PHE B N 1
ATOM 2348 C CA . PHE B 1 96 ? 87.647 55.157 11.167 1.00 33.10 94 PHE B CA 1
ATOM 2349 C C . PHE B 1 96 ? 88.065 56.468 10.535 1.00 32.85 94 PHE B C 1
ATOM 2350 O O . PHE B 1 96 ? 88.390 56.485 9.3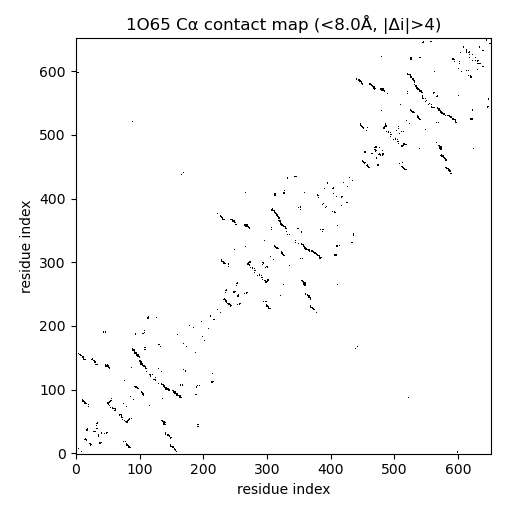29 1.00 34.89 94 PHE B O 1
ATOM 2358 N N . GLY B 1 97 ? 88.030 57.576 11.262 1.00 31.78 95 GLY B N 1
ATOM 2359 C CA . GLY B 1 97 ? 88.456 58.849 10.695 1.00 31.49 95 GLY B CA 1
ATOM 2360 C C . GLY B 1 97 ? 87.440 59.512 9.792 1.00 30.80 95 GLY B C 1
ATOM 2361 O O . GLY B 1 97 ? 87.733 60.576 9.216 1.00 31.67 95 GLY B O 1
ATOM 2362 N N . GLU B 1 98 ? 86.218 59.006 9.710 1.00 29.33 96 GLU B N 1
ATOM 2363 C CA . GLU B 1 98 ? 85.219 59.589 8.841 1.00 30.20 96 GLU B CA 1
ATOM 2364 C C . GLU B 1 98 ? 84.757 60.981 9.283 1.00 29.89 96 GLU B C 1
ATOM 2365 O O . GLU B 1 98 ? 84.850 61.360 10.443 1.00 28.26 96 GLU B O 1
ATOM 2371 N N . ASN B 1 99 ? 84.391 61.788 8.272 1.00 29.47 97 ASN B N 1
ATOM 2372 C CA . ASN B 1 99 ? 83.828 63.096 8.517 1.00 29.02 97 ASN B CA 1
ATOM 2373 C C . ASN B 1 99 ? 82.296 62.891 8.615 1.00 28.72 97 ASN B C 1
ATOM 2374 O O . ASN B 1 99 ? 81.625 63.502 9.411 1.00 28.61 97 ASN B O 1
ATOM 2379 N N . LEU B 1 100 ? 81.790 62.062 7.699 1.00 28.82 98 LEU B N 1
ATOM 2380 C CA . LEU B 1 100 ? 80.353 61.825 7.597 1.00 28.23 98 LEU B CA 1
ATOM 2381 C C . LEU B 1 100 ? 79.934 60.441 8.086 1.00 27.85 98 LEU B C 1
ATOM 2382 O O . LEU B 1 100 ? 80.489 59.415 7.704 1.00 27.17 98 LEU B O 1
ATOM 2387 N N . SER B 1 101 ? 78.914 60.433 8.938 1.00 27.04 99 SER B N 1
ATOM 2388 C CA . SER B 1 101 ? 78.366 59.217 9.528 1.00 26.56 99 SER B CA 1
ATOM 2389 C C . SER B 1 101 ? 76.869 59.206 9.290 1.00 26.28 99 SER B C 1
ATOM 2390 O O . SER B 1 101 ? 76.215 60.209 9.571 1.00 27.32 99 SER B O 1
ATOM 2393 N N . THR B 1 102 ? 76.307 58.165 8.720 1.00 26.66 100 THR B N 1
ATOM 2394 C CA . THR B 1 102 ? 74.905 58.025 8.416 1.00 28.06 100 THR B CA 1
ATOM 2395 C C . THR B 1 102 ? 74.418 56.574 8.604 1.00 29.14 100 THR B C 1
ATOM 2396 O O . THR B 1 102 ? 75.170 55.679 8.958 1.00 29.69 100 THR B O 1
ATOM 2400 N N . ASP B 1 103 ? 73.166 56.340 8.267 1.00 30.36 101 ASP B N 1
ATOM 2401 C CA . ASP B 1 103 ? 72.535 55.028 8.201 1.00 31.09 101 ASP B CA 1
ATOM 2402 C C . ASP B 1 103 ? 71.818 55.032 6.834 1.00 31.72 101 ASP B C 1
ATOM 2403 O O . ASP B 1 103 ? 71.528 56.161 6.389 1.00 33.27 101 ASP B O 1
ATOM 2408 N N . GLY B 1 104 ? 71.663 53.920 6.144 1.00 30.71 102 GLY B N 1
ATOM 2409 C CA . GLY B 1 104 ? 70.944 53.966 4.865 1.00 29.10 102 GLY B CA 1
ATOM 2410 C C . GLY B 1 104 ? 71.854 53.972 3.654 1.00 28.63 102 GLY B C 1
ATOM 2411 O O . GLY B 1 104 ? 71.395 53.736 2.532 1.00 29.02 102 GLY B O 1
ATOM 2412 N N . LEU B 1 105 ? 73.115 54.340 3.798 1.00 28.08 103 LEU B N 1
ATOM 2413 C CA . LEU B 1 105 ? 74.061 54.368 2.697 1.00 27.54 103 LEU B CA 1
ATOM 2414 C C . LEU B 1 105 ? 75.171 53.336 2.937 1.00 27.81 103 LEU B C 1
ATOM 2415 O O . LEU B 1 105 ? 75.865 53.399 3.942 1.00 28.40 103 LEU B O 1
ATOM 2420 N N . THR B 1 106 ? 75.428 52.551 1.935 1.00 26.79 104 THR B N 1
ATOM 2421 C CA . THR B 1 106 ? 76.423 51.481 1.989 1.00 27.84 104 THR B CA 1
ATOM 2422 C C . THR B 1 106 ? 77.102 51.413 0.625 1.00 26.77 104 THR B C 1
ATOM 2423 O O . THR B 1 106 ? 76.591 51.997 -0.333 1.00 23.43 104 THR B O 1
ATOM 2427 N N . GLU B 1 107 ? 78.181 50.637 0.505 1.00 25.58 105 GLU B N 1
ATOM 2428 C CA . GLU B 1 107 ? 78.881 50.456 -0.753 1.00 24.35 105 GLU B CA 1
ATOM 2429 C C . GLU B 1 107 ? 77.987 49.879 -1.838 1.00 25.01 105 GLU B C 1
ATOM 2430 O O . GLU B 1 107 ? 78.163 50.297 -3.004 1.00 24.03 105 GLU B O 1
ATOM 2436 N N . SER B 1 108 ? 76.956 49.100 -1.485 1.00 22.65 106 SER B N 1
ATOM 2437 C CA . SER B 1 108 ? 76.064 48.540 -2.463 1.00 23.41 106 SER B CA 1
ATOM 2438 C C . SER B 1 108 ? 74.911 49.428 -2.898 1.00 22.47 106 SER B C 1
ATOM 2439 O O . SER B 1 108 ? 74.243 49.049 -3.866 1.00 22.95 106 SER B O 1
ATOM 2442 N N . ASN B 1 109 ? 74.677 50.593 -2.313 1.00 22.57 107 ASN B N 1
ATOM 2443 C CA . ASN B 1 109 ? 73.582 51.430 -2.774 1.00 23.83 107 ASN B CA 1
ATOM 2444 C C . ASN B 1 109 ? 74.118 52.837 -3.038 1.00 24.58 107 ASN B C 1
ATOM 2445 O O . ASN B 1 109 ? 73.360 53.769 -3.254 1.00 25.71 107 ASN B O 1
ATOM 2450 N N . VAL B 1 110 ? 75.434 53.023 -2.906 1.00 24.26 108 VAL B N 1
ATOM 2451 C CA . VAL B 1 110 ? 76.018 54.311 -3.275 1.00 25.30 108 VAL B CA 1
ATOM 2452 C C . VAL B 1 110 ? 76.848 54.076 -4.544 1.00 25.49 108 VAL B C 1
ATOM 2453 O O . VAL B 1 110 ? 77.651 53.148 -4.594 1.00 25.59 108 VAL B O 1
ATOM 2457 N N . TYR B 1 111 ? 76.617 54.838 -5.611 1.00 23.30 109 TYR B N 1
ATOM 2458 C CA . TYR B 1 111 ? 77.343 54.621 -6.851 1.00 23.05 109 TYR B CA 1
ATOM 2459 C C . TYR B 1 111 ? 78.475 55.614 -7.094 1.00 23.75 109 TYR B C 1
ATOM 2460 O O . TYR B 1 111 ? 78.437 56.783 -6.671 1.00 21.25 109 TYR B O 1
ATOM 2469 N N . MET B 1 112 ? 79.490 55.148 -7.839 1.00 22.69 110 MET B N 1
ATOM 2470 C CA . MET B 1 112 ? 80.586 56.072 -8.209 1.00 22.84 110 MET B CA 1
ATOM 2471 C C . MET B 1 112 ? 80.028 57.246 -8.986 1.00 21.46 110 MET B C 1
ATOM 2472 O O . MET B 1 112 ? 79.187 57.077 -9.872 1.00 22.23 110 MET B O 1
ATOM 2477 N N . GLY B 1 113 ? 80.367 58.467 -8.620 1.00 21.79 111 GLY B N 1
ATOM 2478 C CA . GLY B 1 113 ? 79.897 59.653 -9.343 1.00 20.47 111 GLY B CA 1
ATOM 2479 C C . GLY B 1 113 ? 78.592 60.201 -8.785 1.00 21.16 111 GLY B C 1
ATOM 24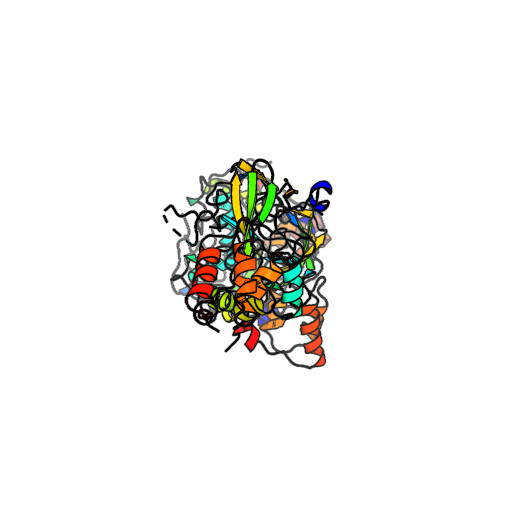80 O O . GLY B 1 113 ? 78.043 61.164 -9.337 1.00 21.03 111 GLY B O 1
ATOM 2481 N N . ASP B 1 114 ? 78.015 59.574 -7.770 1.00 21.09 112 ASP B N 1
ATOM 2482 C CA . ASP B 1 114 ? 76.798 60.092 -7.165 1.00 21.56 112 ASP B CA 1
ATOM 2483 C C . ASP B 1 114 ? 77.033 61.527 -6.685 1.00 22.05 112 ASP B C 1
ATOM 2484 O O . ASP B 1 114 ? 78.092 61.872 -6.157 1.00 21.14 112 ASP B O 1
ATOM 2489 N N . ILE B 1 115 ? 76.056 62.363 -7.002 1.00 22.63 113 ILE B N 1
ATOM 2490 C CA . ILE B 1 115 ? 76.193 63.764 -6.573 1.00 23.55 113 ILE B CA 1
ATOM 2491 C C . ILE B 1 115 ? 75.162 64.014 -5.483 1.00 23.00 113 ILE B C 1
ATOM 2492 O O . ILE B 1 115 ? 73.988 63.657 -5.622 1.00 21.91 113 ILE B O 1
ATOM 2497 N N . PHE B 1 116 ? 75.635 64.580 -4.381 1.00 23.91 114 PHE B N 1
ATOM 2498 C CA . PHE B 1 116 ? 74.735 64.872 -3.278 1.00 24.40 114 PHE B CA 1
ATOM 2499 C C . PHE B 1 116 ? 74.694 66.369 -2.979 1.00 25.58 114 PHE B C 1
ATOM 2500 O O . PHE B 1 116 ? 75.728 67.007 -2.932 1.00 25.04 114 PHE B O 1
ATOM 2508 N N . ARG B 1 117 ? 73.471 66.899 -2.882 1.00 26.67 115 ARG B N 1
ATOM 2509 C CA . ARG B 1 117 ? 73.348 68.276 -2.409 1.00 27.05 115 ARG B CA 1
ATOM 2510 C C . ARG B 1 117 ? 73.353 68.177 -0.876 1.00 26.93 115 ARG B C 1
ATOM 2511 O O . ARG B 1 117 ? 72.697 67.273 -0.348 1.00 27.33 115 ARG B O 1
ATOM 2519 N N . TRP B 1 118 ? 74.116 68.980 -0.185 1.00 27.05 116 TRP B N 1
ATOM 2520 C CA . TRP B 1 118 ? 74.215 69.036 1.268 1.00 26.31 116 TRP B CA 1
ATOM 2521 C C . TRP B 1 118 ? 74.236 70.515 1.694 1.00 26.64 116 TRP B C 1
ATOM 2522 O O . TRP B 1 118 ? 75.272 71.173 1.553 1.00 24.52 116 TRP B O 1
ATOM 2533 N N . GLY B 1 119 ? 73.089 71.025 2.136 1.00 26.97 117 GLY B N 1
ATOM 2534 C CA . GLY B 1 119 ? 73.044 72.456 2.505 1.00 28.21 117 GLY B CA 1
ATOM 2535 C C . GLY B 1 119 ? 73.264 73.290 1.237 1.00 29.82 117 GLY B C 1
ATOM 2536 O O . GLY B 1 119 ? 72.487 73.225 0.287 1.00 28.54 117 GLY B O 1
ATOM 2537 N N . GLU B 1 120 ? 74.329 74.075 1.208 1.00 31.45 118 GLU B N 1
ATOM 2538 C CA . GLU B 1 120 ? 74.618 74.907 0.035 1.00 35.05 118 GLU B CA 1
ATOM 2539 C C . GLU B 1 120 ? 75.636 74.252 -0.899 1.00 33.45 118 GLU B C 1
ATOM 2540 O O . GLU B 1 120 ? 75.832 74.699 -2.027 1.00 35.44 118 GLU B O 1
ATOM 2546 N N . ALA B 1 121 ? 76.242 73.160 -0.489 1.00 31.50 119 ALA B N 1
ATOM 2547 C CA . ALA B 1 121 ? 77.290 72.532 -1.271 1.00 29.48 119 ALA B CA 1
ATOM 2548 C C . ALA B 1 121 ? 76.826 71.352 -2.099 1.00 27.98 119 ALA B C 1
ATOM 2549 O O . ALA B 1 121 ? 75.710 70.846 -1.981 1.00 28.21 119 ALA B O 1
ATOM 2551 N N . LEU B 1 122 ? 77.656 71.019 -3.072 1.00 26.91 120 LEU B N 1
ATOM 2552 C CA . LEU B 1 122 ? 77.448 69.881 -3.967 1.00 26.48 120 LEU B CA 1
ATOM 2553 C C . LEU B 1 122 ? 78.708 69.002 -3.865 1.00 27.11 120 LEU B C 1
ATOM 2554 O O . LEU B 1 122 ? 79.833 69.555 -3.896 1.00 25.43 120 LEU B O 1
ATOM 2559 N N . ILE B 1 123 ? 78.492 67.712 -3.587 1.00 24.40 121 ILE B N 1
ATOM 2560 C CA . ILE B 1 123 ? 79.603 66.786 -3.445 1.00 24.57 121 ILE B CA 1
ATOM 2561 C C . ILE B 1 123 ? 79.388 65.558 -4.332 1.00 23.98 121 ILE B C 1
ATOM 2562 O O . ILE B 1 123 ? 78.239 65.155 -4.523 1.00 25.59 121 ILE B O 1
ATOM 2567 N N . GLN B 1 124 ? 80.447 64.878 -4.691 1.00 21.46 122 GLN B N 1
ATOM 2568 C CA . GLN B 1 124 ? 80.387 63.733 -5.571 1.00 21.12 122 GLN B CA 1
ATOM 2569 C C . GLN B 1 124 ? 81.291 62.603 -5.134 1.00 19.03 122 GLN B C 1
ATOM 2570 O O . GLN B 1 124 ? 82.451 62.815 -4.763 1.00 19.95 122 GLN B O 1
ATOM 2576 N N . VAL B 1 125 ? 80.780 61.386 -5.185 1.00 20.33 123 VAL B N 1
ATOM 2577 C CA . VAL B 1 125 ? 81.555 60.191 -4.802 1.00 18.31 123 VAL B CA 1
ATOM 2578 C C . VAL B 1 125 ? 82.684 60.003 -5.811 1.00 17.77 123 VAL B C 1
ATOM 2579 O O . VAL B 1 125 ? 82.436 59.856 -7.005 1.00 17.18 123 VAL B O 1
ATOM 2583 N N . SER B 1 126 ? 83.923 60.052 -5.370 1.00 18.90 124 SER B N 1
ATOM 2584 C CA . SER B 1 126 ? 85.058 59.935 -6.292 1.00 21.26 124 SER B CA 1
ATOM 2585 C C . SER B 1 126 ? 85.789 58.608 -6.175 1.00 22.78 124 SER B C 1
ATOM 2586 O O . SER B 1 126 ? 86.554 58.255 -7.087 1.00 22.80 124 SER B O 1
ATOM 2589 N N . GLN B 1 127 ? 85.635 57.887 -5.068 1.00 23.00 125 GLN B N 1
ATOM 2590 C CA . GLN B 1 127 ? 86.306 56.611 -4.885 1.00 27.12 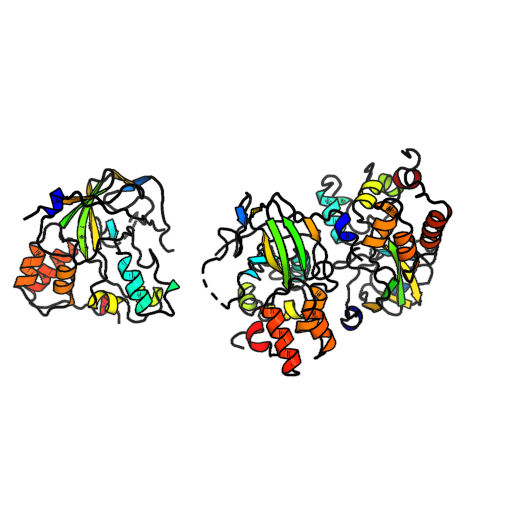125 GLN B CA 1
ATOM 2591 C C . GLN B 1 127 ? 85.961 55.939 -3.553 1.00 27.30 125 GLN B C 1
ATOM 2592 O O . GLN B 1 127 ? 85.502 56.573 -2.618 1.00 28.01 125 GLN B O 1
ATOM 2598 N N . PRO B 1 128 ? 86.231 54.633 -3.533 1.00 28.15 126 PRO B N 1
ATOM 2599 C CA . PRO B 1 128 ? 86.137 53.882 -2.285 1.00 27.85 126 PRO B CA 1
ATOM 2600 C C . PRO B 1 128 ? 87.302 54.331 -1.398 1.00 28.20 126 PRO B C 1
ATOM 2601 O O . PRO B 1 128 ? 88.339 54.705 -1.946 1.00 26.76 126 PRO B O 1
ATOM 2605 N N . ARG B 1 129 ? 87.136 54.402 -0.080 1.00 29.20 127 ARG B N 1
ATOM 2606 C CA . ARG B 1 129 ? 88.305 54.747 0.744 1.00 31.18 127 ARG B CA 1
ATOM 2607 C C . ARG B 1 129 ? 89.236 53.545 0.776 1.00 31.58 127 ARG B C 1
ATOM 2608 O O . ARG B 1 129 ? 88.776 52.394 0.790 1.00 30.42 127 ARG B O 1
ATOM 2616 N N . SER B 1 130 ? 90.530 53.791 0.793 1.00 33.08 128 SER B N 1
ATOM 2617 C CA . SER B 1 130 ? 91.522 52.719 0.818 1.00 34.91 128 SER B CA 1
ATOM 2618 C C . SER B 1 130 ? 91.935 52.386 2.248 1.00 35.19 128 SER B C 1
ATOM 2619 O O . SER B 1 130 ? 92.303 53.279 2.999 1.00 35.67 128 SER B O 1
ATOM 2622 N N . PRO B 1 131 ? 91.819 51.121 2.608 1.00 35.50 129 PRO B N 1
ATOM 2623 C CA . PRO B 1 131 ? 92.194 50.684 3.942 1.00 35.72 129 PRO B CA 1
ATOM 2624 C C . PRO B 1 131 ? 93.710 50.826 4.091 1.00 35.57 129 PRO B C 1
ATOM 2625 O O . PRO B 1 131 ? 94.473 50.414 3.211 1.00 34.14 129 PRO B O 1
ATOM 2629 N N . CYS B 1 132 ? 94.115 51.375 5.210 1.00 34.85 130 CYS B N 1
ATOM 2630 C CA . CYS B 1 132 ? 95.539 51.604 5.488 1.00 36.62 130 CYS B CA 1
ATOM 2631 C C . CYS B 1 132 ? 96.001 50.833 6.716 1.00 37.29 130 CYS B C 1
ATOM 2632 O O . CYS B 1 132 ? 95.248 50.772 7.696 1.00 36.35 130 CYS B O 1
ATOM 2635 N N . TYR B 1 133 ? 97.246 50.388 6.763 1.00 38.14 131 TYR B N 1
ATOM 2636 C CA . TYR B 1 133 ? 97.796 49.612 7.851 1.00 40.15 131 TYR B CA 1
ATOM 2637 C C . TYR B 1 133 ? 97.751 50.289 9.212 1.00 41.10 131 TYR B C 1
ATOM 2638 O O . TYR B 1 133 ? 97.785 49.570 10.221 1.00 41.11 131 TYR B O 1
ATOM 2647 N N . LYS B 1 134 ? 97.715 51.612 9.275 1.00 40.50 132 LYS B N 1
ATOM 2648 C CA . LYS B 1 134 ? 97.672 52.336 10.520 1.00 42.20 132 LYS B CA 1
ATOM 2649 C C . LYS B 1 134 ? 96.432 51.988 11.333 1.00 42.59 132 LYS B C 1
ATOM 2650 O O . LYS B 1 134 ? 96.454 52.116 12.560 1.00 43.30 132 LYS B O 1
ATOM 2656 N N . LEU B 1 135 ? 95.367 51.526 10.690 1.00 41.58 133 LEU B N 1
ATOM 2657 C CA . LEU B 1 135 ? 94.143 51.103 11.341 1.00 39.96 133 LEU B CA 1
ATOM 2658 C C . LEU B 1 135 ? 94.400 49.907 12.267 1.00 39.87 133 LEU B C 1
ATOM 2659 O O . LEU B 1 135 ? 93.845 49.845 13.356 1.00 38.71 133 LEU B O 1
ATOM 2664 N N . ASN B 1 136 ? 95.270 48.995 11.844 1.00 39.59 134 ASN B N 1
ATOM 2665 C CA . ASN B 1 136 ? 95.629 47.811 12.586 1.00 38.83 134 ASN B CA 1
ATOM 2666 C C . ASN B 1 136 ? 95.991 48.106 14.027 1.00 39.72 134 ASN B C 1
ATOM 2667 O O . ASN B 1 136 ? 95.419 47.510 14.942 1.00 39.00 134 ASN B O 1
ATOM 2672 N N . TYR B 1 137 ? 96.907 49.038 14.238 1.00 41.03 135 TYR B N 1
ATOM 2673 C CA . TYR B 1 137 ? 97.325 49.425 15.582 1.00 41.65 135 TYR B CA 1
ATOM 2674 C C . TYR B 1 137 ? 96.220 50.181 16.313 1.00 41.62 135 TYR B C 1
ATOM 2675 O O . TYR B 1 137 ? 95.968 49.966 17.503 1.00 41.60 135 TYR B O 1
ATOM 2684 N N . HIS B 1 138 ? 95.551 51.088 15.602 1.00 40.02 136 HIS B N 1
ATOM 2685 C CA . HIS B 1 138 ? 94.458 51.859 16.174 1.00 38.86 136 HIS B CA 1
ATOM 2686 C C . HIS B 1 138 ? 93.366 50.992 16.782 1.00 37.35 136 HIS B C 1
ATOM 2687 O O . HIS B 1 138 ? 92.889 51.297 17.880 1.00 37.43 136 HIS B O 1
ATOM 2694 N N . PHE B 1 139 ? 92.931 49.934 16.113 1.00 35.46 137 PHE B N 1
ATOM 2695 C CA . PHE B 1 139 ? 91.899 49.078 16.679 1.00 35.75 137 PHE B CA 1
ATOM 2696 C C . PHE B 1 139 ? 92.455 47.857 17.419 1.00 34.58 137 PHE B C 1
ATOM 2697 O O . PHE B 1 139 ? 91.666 47.010 17.848 1.00 33.55 137 PHE B O 1
ATOM 2705 N N . ASP B 1 140 ? 93.762 47.712 17.496 1.00 33.71 138 ASP B N 1
ATOM 2706 C CA . ASP B 1 140 ? 94.418 46.584 18.133 1.00 34.31 138 ASP B CA 1
ATOM 2707 C C . ASP B 1 140 ? 93.953 45.265 17.525 1.00 33.93 138 ASP B C 1
ATOM 2708 O O . ASP B 1 140 ? 93.508 44.365 18.231 1.00 33.18 138 ASP B O 1
ATOM 2713 N N . ILE B 1 141 ? 93.896 45.224 16.213 1.00 34.51 139 ILE B N 1
ATOM 2714 C CA . ILE B 1 141 ? 93.517 44.074 15.408 1.00 34.94 139 ILE B CA 1
ATOM 2715 C C . ILE B 1 141 ? 94.583 44.030 14.311 1.00 35.74 139 ILE B C 1
ATOM 2716 O O . ILE B 1 141 ? 94.591 44.949 13.482 1.00 37.00 139 ILE B O 1
ATOM 2721 N N . SER B 1 142 ? 95.438 43.025 14.326 1.00 35.34 140 SER B N 1
ATOM 2722 C CA . SER B 1 142 ? 96.569 43.015 13.401 1.00 35.02 140 SER B CA 1
ATOM 2723 C C . SER B 1 142 ? 96.235 42.995 11.935 1.00 34.47 140 SER B C 1
ATOM 2724 O O . SER B 1 142 ? 97.080 43.405 11.115 1.00 35.23 140 SER B O 1
ATOM 2727 N N . ASP B 1 143 ? 95.033 42.654 11.503 1.00 34.67 141 ASP B N 1
ATOM 2728 C CA . ASP B 1 143 ? 94.725 42.611 10.079 1.00 34.77 141 ASP B CA 1
ATOM 2729 C C . ASP B 1 143 ? 93.414 43.291 9.742 1.00 33.90 141 ASP B C 1
ATOM 2730 O O . ASP B 1 143 ? 92.793 42.884 8.752 1.00 34.37 141 ASP B O 1
ATOM 2735 N N . ILE B 1 144 ? 93.014 44.333 10.467 1.00 33.13 142 ILE B N 1
ATOM 2736 C CA . ILE B 1 144 ? 91.729 44.964 10.139 1.00 32.15 142 ILE B CA 1
ATOM 2737 C C . ILE B 1 144 ? 91.766 45.677 8.806 1.00 32.16 142 ILE B C 1
ATOM 2738 O O . ILE B 1 144 ? 90.742 45.701 8.109 1.00 32.04 142 ILE B O 1
ATOM 2743 N N . ALA B 1 145 ? 92.908 46.207 8.360 1.00 31.95 143 ALA B N 1
ATOM 2744 C CA . ALA B 1 145 ? 92.913 46.856 7.034 1.00 32.00 143 ALA B CA 1
ATOM 2745 C C . ALA B 1 145 ? 92.626 45.789 5.976 1.00 31.99 143 ALA B C 1
ATOM 2746 O O . ALA B 1 145 ? 91.755 45.994 5.131 1.00 30.82 143 ALA B O 1
ATOM 2748 N N . GLN B 1 146 ? 93.312 44.650 6.087 1.00 31.47 144 GLN B N 1
ATOM 2749 C CA . GLN B 1 146 ? 93.105 43.560 5.142 1.00 32.10 144 GLN B CA 1
ATOM 2750 C C . GLN B 1 146 ? 91.648 43.090 5.213 1.00 31.52 144 GLN B C 1
ATOM 2751 O O . GLN B 1 146 ? 91.004 42.919 4.178 1.00 30.82 144 GLN B O 1
ATOM 2757 N N . LEU B 1 147 ? 91.104 42.990 6.426 1.00 30.44 145 LEU B N 1
ATOM 2758 C CA . LEU B 1 147 ? 89.719 42.570 6.614 1.00 31.13 145 LEU B CA 1
ATOM 2759 C C . LEU B 1 147 ? 88.768 43.600 5.998 1.00 31.14 145 LEU B C 1
ATOM 2760 O O . LEU B 1 147 ? 87.765 43.213 5.408 1.00 30.56 145 LEU B O 1
ATOM 2765 N N . MET B 1 148 ? 89.116 44.873 6.064 1.00 31.48 146 MET B N 1
ATOM 2766 C CA . MET B 1 148 ? 88.338 45.940 5.469 1.00 32.46 146 MET B CA 1
ATOM 2767 C C . MET B 1 148 ? 88.336 45.880 3.944 1.00 32.82 146 MET B C 1
ATOM 2768 O O . MET B 1 148 ? 87.286 46.019 3.329 1.00 32.30 146 MET B O 1
ATOM 2773 N N . GLN B 1 149 ? 89.495 45.619 3.350 1.00 33.69 147 GLN B N 1
ATOM 2774 C CA . GLN B 1 149 ? 89.551 45.532 1.888 1.00 33.65 147 GLN B CA 1
ATOM 2775 C C . GLN B 1 149 ? 88.841 44.286 1.412 1.00 33.55 147 GLN B C 1
ATOM 2776 O O . GLN B 1 149 ? 88.009 44.369 0.498 1.00 34.86 147 GLN B O 1
ATOM 2782 N N . ASN B 1 150 ? 89.084 43.127 2.020 1.00 33.40 148 ASN B N 1
ATOM 2783 C CA . ASN B 1 150 ? 88.442 41.876 1.628 1.00 33.35 148 ASN B CA 1
ATOM 2784 C C . ASN B 1 150 ? 86.915 41.923 1.637 1.00 31.78 148 ASN B C 1
ATOM 2785 O O . ASN B 1 150 ? 86.248 41.377 0.779 1.00 31.33 148 ASN B O 1
ATOM 2790 N N . THR B 1 151 ? 86.383 42.511 2.699 1.00 31.71 149 THR B N 1
ATOM 2791 C CA . THR B 1 151 ? 84.970 42.695 2.888 1.00 30.95 149 THR B CA 1
ATOM 2792 C C . THR B 1 151 ? 84.349 43.819 2.072 1.00 31.06 149 THR B C 1
ATOM 2793 O O . THR B 1 151 ? 83.141 43.821 1.902 1.00 30.42 149 THR B O 1
ATOM 2797 N N . GLY B 1 152 ? 85.129 44.851 1.733 1.00 31.08 150 GLY B N 1
ATOM 2798 C CA . GLY B 1 152 ? 84.584 46.001 1.032 1.00 31.78 150 GLY B CA 1
ATOM 2799 C C . GLY B 1 152 ? 83.940 46.998 1.985 1.00 32.34 150 GLY B C 1
ATOM 2800 O O . GLY B 1 152 ? 83.308 47.965 1.532 1.00 33.14 150 GLY B O 1
ATOM 2801 N N . LYS B 1 153 ? 84.073 46.813 3.300 1.00 31.57 151 LYS B N 1
ATOM 2802 C CA . LYS B 1 153 ? 83.505 47.769 4.272 1.00 30.36 151 LYS B CA 1
ATOM 2803 C C . LYS B 1 153 ? 84.548 48.872 4.475 1.00 30.35 151 LYS B C 1
ATOM 2804 O O . LYS B 1 153 ? 85.182 49.001 5.508 1.00 30.23 151 LYS B O 1
ATOM 2810 N N . VAL B 1 154 ? 84.724 49.690 3.420 1.00 28.15 152 VAL B N 1
ATOM 2811 C CA . VAL B 1 154 ? 85.782 50.690 3.434 1.00 27.18 152 VAL B CA 1
ATOM 2812 C C . VAL B 1 154 ? 85.296 52.115 3.395 1.00 26.46 152 VAL B C 1
ATOM 2813 O O . VAL B 1 154 ? 86.078 53.046 3.568 1.00 26.77 152 VAL B O 1
ATOM 2817 N N . GLY B 1 155 ? 83.995 52.321 3.199 1.00 26.00 153 GLY B N 1
ATOM 2818 C CA . GLY B 1 155 ? 83.520 53.699 3.090 1.00 26.47 153 GLY B CA 1
ATOM 2819 C C . GLY B 1 155 ? 83.987 54.301 1.770 1.00 25.84 153 GLY B C 1
ATOM 2820 O O . GLY B 1 155 ? 84.591 53.600 0.933 1.00 26.10 153 GLY B O 1
ATOM 2821 N N . TRP B 1 156 ? 83.760 55.607 1.624 1.00 24.81 154 TRP B N 1
ATOM 2822 C CA . TRP B 1 156 ? 84.144 56.243 0.352 1.00 25.49 154 TRP B CA 1
ATOM 2823 C C . TRP B 1 156 ? 84.537 57.702 0.545 1.00 25.10 154 TRP B C 1
ATOM 2824 O O . TRP B 1 156 ? 84.283 58.292 1.591 1.00 25.30 154 TRP B O 1
ATOM 2835 N N . LEU B 1 157 ? 85.168 58.272 -0.468 1.00 24.42 155 LEU B N 1
ATOM 2836 C CA . LEU B 1 157 ? 85.608 59.639 -0.482 1.00 25.25 155 LEU B CA 1
ATOM 2837 C C . LEU B 1 157 ? 84.737 60.438 -1.473 1.00 26.53 155 LEU B C 1
ATOM 2838 O O . LEU B 1 157 ? 84.230 59.900 -2.454 1.00 25.30 155 LEU B O 1
ATOM 2843 N N . TYR B 1 158 ? 84.696 61.740 -1.240 1.00 27.20 156 TYR B N 1
ATOM 2844 C CA . TYR B 1 158 ? 83.953 62.681 -2.010 1.00 27.39 156 TYR B CA 1
ATOM 2845 C C . TYR B 1 158 ? 84.861 63.817 -2.502 1.00 28.29 156 TYR B C 1
ATOM 2846 O O . TYR B 1 158 ? 85.786 64.211 -1.821 1.00 28.78 156 TYR B O 1
ATOM 2855 N N . SER B 1 159 ? 84.485 64.319 -3.679 1.00 28.50 157 SER B N 1
ATOM 2856 C CA . SER B 1 159 ? 85.158 65.511 -4.182 1.00 27.59 157 SER B CA 1
ATOM 2857 C C . SER B 1 159 ? 84.117 66.637 -3.988 1.00 27.93 157 SER B C 1
ATOM 2858 O O . SER B 1 159 ? 82.922 66.350 -3.944 1.00 26.94 157 SER B O 1
ATOM 2861 N N . VAL B 1 160 ? 84.576 67.853 -3.719 1.00 25.67 158 VAL B N 1
ATOM 2862 C CA . VAL B 1 160 ? 83.655 68.953 -3.524 1.00 24.16 158 VAL B CA 1
ATOM 2863 C C . VAL B 1 160 ? 83.399 69.626 -4.867 1.00 24.67 158 VAL B C 1
ATOM 2864 O O . VAL B 1 160 ? 84.307 70.277 -5.380 1.00 24.75 158 VAL B O 1
ATOM 2868 N N . ILE B 1 161 ? 82.209 69.475 -5.411 1.00 24.21 159 ILE B N 1
ATOM 2869 C CA . ILE B 1 161 ? 81.779 70.021 -6.683 1.00 24.12 159 ILE B CA 1
ATOM 2870 C C . ILE B 1 161 ? 81.453 71.509 -6.553 1.00 25.94 159 ILE B C 1
ATOM 2871 O O . ILE B 1 161 ? 81.791 72.294 -7.432 1.00 24.88 159 ILE B O 1
ATOM 2876 N N . ALA B 1 162 ? 80.784 71.935 -5.492 1.00 26.38 160 ALA B N 1
ATOM 2877 C CA . ALA B 1 162 ? 80.464 73.326 -5.221 1.00 26.37 160 ALA B CA 1
ATOM 2878 C C . ALA B 1 162 ? 80.549 73.569 -3.706 1.00 28.42 160 ALA B C 1
ATOM 2879 O O . ALA B 1 162 ? 79.785 72.934 -2.983 1.00 27.37 160 ALA B O 1
ATOM 2881 N N . PRO B 1 163 ? 81.437 74.454 -3.279 1.00 29.46 161 PRO B N 1
ATOM 2882 C CA . PRO B 1 163 ? 81.631 74.781 -1.890 1.00 30.90 161 PRO B CA 1
ATOM 2883 C C . PRO B 1 163 ? 80.483 75.583 -1.320 1.00 31.62 161 PRO B C 1
ATOM 2884 O O . PRO B 1 163 ? 79.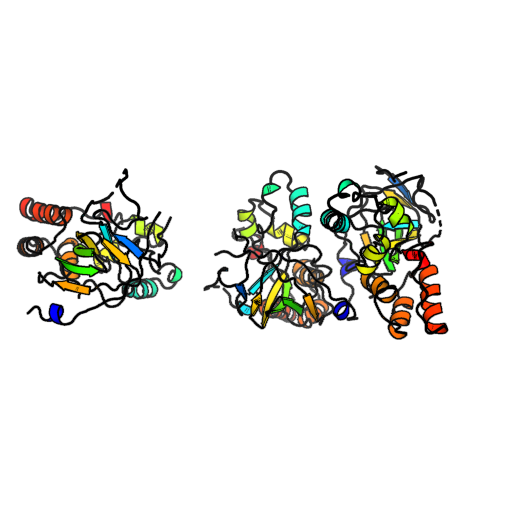716 76.180 -2.082 1.00 34.38 161 PRO B O 1
ATOM 2888 N N . GLY B 1 164 ? 80.266 75.546 -0.017 1.00 32.40 162 GLY B N 1
ATOM 2889 C CA . GLY B 1 164 ? 79.177 76.300 0.601 1.00 32.48 162 GLY B CA 1
ATOM 2890 C C . GLY B 1 164 ? 78.960 75.924 2.062 1.00 33.34 162 GLY B C 1
ATOM 2891 O O . GLY B 1 164 ? 79.683 75.154 2.680 1.00 32.49 162 GLY B O 1
ATOM 2892 N N . LYS B 1 165 ? 78.008 76.614 2.671 1.00 34.33 163 LYS B N 1
ATOM 2893 C CA . LYS B 1 165 ? 77.627 76.402 4.054 1.00 34.25 163 LYS B CA 1
ATOM 2894 C C . LYS B 1 165 ? 76.950 75.040 4.183 1.00 33.42 163 LYS B C 1
ATOM 2895 O O . LYS B 1 165 ? 76.076 74.720 3.369 1.00 33.33 163 LYS B O 1
ATOM 2901 N N . VAL B 1 166 ? 77.415 74.207 5.094 1.00 32.91 164 VAL B N 1
ATOM 2902 C CA . VAL B 1 166 ? 76.787 72.920 5.337 1.00 33.37 164 VAL B CA 1
ATOM 2903 C C . VAL B 1 166 ? 76.499 72.776 6.842 1.00 34.12 164 VAL B C 1
ATOM 2904 O O . VAL B 1 166 ? 76.961 73.572 7.661 1.00 33.44 164 VAL B O 1
ATOM 2908 N N . SER B 1 167 ? 75.748 71.724 7.159 1.00 34.14 165 SER B N 1
ATOM 2909 C CA . SER B 1 167 ? 75.415 71.504 8.556 1.00 35.25 165 SER B CA 1
ATOM 2910 C C . SER B 1 167 ? 75.042 70.074 8.895 1.00 35.52 165 SER B C 1
ATOM 2911 O O . SER B 1 167 ? 74.309 69.407 8.149 1.00 34.09 165 SER B O 1
ATOM 2914 N N . ALA B 1 168 ? 75.333 69.703 10.144 1.00 35.64 166 ALA B N 1
ATOM 2915 C CA . ALA B 1 168 ? 74.930 68.416 10.689 1.00 36.92 166 ALA B CA 1
ATOM 2916 C C . ALA B 1 168 ? 73.402 68.345 10.786 1.00 37.26 166 ALA B C 1
ATOM 2917 O O . ALA B 1 168 ? 72.872 67.265 11.056 1.00 37.15 166 ALA B O 1
ATOM 2919 N N . ASP B 1 169 ? 72.711 69.483 10.691 1.00 36.68 167 ASP B N 1
ATOM 2920 C CA . ASP B 1 169 ? 71.259 69.505 10.684 1.00 37.10 167 ASP B CA 1
ATOM 2921 C C . ASP B 1 169 ? 70.711 69.408 9.266 1.00 36.98 167 ASP B C 1
ATOM 2922 O O . ASP B 1 169 ? 69.498 69.257 9.082 1.00 38.05 167 ASP B O 1
ATOM 2927 N N . ALA B 1 170 ? 71.569 69.567 8.255 1.00 35.26 168 ALA B N 1
ATOM 2928 C CA . ALA B 1 170 ? 71.120 69.450 6.865 1.00 33.34 168 ALA B CA 1
ATOM 2929 C C . ALA B 1 170 ? 71.481 68.040 6.379 1.00 31.91 168 ALA B C 1
ATOM 2930 O O . ALA B 1 170 ? 72.571 67.534 6.637 1.00 30.06 168 ALA B O 1
ATOM 2932 N N . PRO B 1 171 ? 70.514 67.359 5.792 1.00 31.62 169 PRO B N 1
ATOM 2933 C CA . PRO B 1 171 ? 70.706 65.993 5.332 1.00 31.18 169 PRO B CA 1
ATOM 2934 C C . PRO B 1 171 ? 71.421 65.932 3.993 1.00 31.07 169 PRO B C 1
ATOM 2935 O O . PRO B 1 171 ? 71.555 66.958 3.312 1.00 31.49 169 PRO B O 1
ATOM 2939 N N . LEU B 1 172 ? 71.980 64.770 3.681 1.00 30.26 170 LEU B N 1
ATOM 2940 C CA . LEU B 1 172 ? 72.595 64.574 2.359 1.00 29.46 170 LEU B CA 1
ATOM 2941 C C . LEU B 1 172 ? 71.450 64.278 1.395 1.00 29.35 170 LEU B C 1
ATOM 2942 O O . LEU B 1 172 ? 70.540 63.517 1.764 1.00 29.73 170 LEU B O 1
ATOM 2947 N N . GLU B 1 173 ? 71.413 64.899 0.229 1.00 29.72 171 GLU B N 1
ATOM 2948 C CA . GLU B 1 173 ? 70.317 64.658 -0.714 1.00 29.18 171 GLU B CA 1
ATOM 2949 C C . GLU B 1 173 ? 70.890 64.201 -2.056 1.00 27.10 171 GLU B C 1
ATOM 2950 O O . GLU B 1 173 ? 71.685 64.913 -2.649 1.00 26.50 171 GLU B O 1
ATOM 2956 N N . LEU B 1 174 ? 70.515 63.001 -2.472 1.00 27.10 172 LEU B N 1
ATOM 2957 C CA . LEU B 1 174 ? 70.984 62.466 -3.735 1.00 26.21 172 LEU B CA 1
ATOM 2958 C C . LEU B 1 174 ? 70.287 63.214 -4.866 1.00 25.77 172 LEU B C 1
ATOM 2959 O O . LEU B 1 174 ? 69.064 63.181 -4.930 1.00 25.06 172 LEU B O 1
ATOM 2964 N N . VAL B 1 175 ? 71.072 63.897 -5.713 1.00 24.81 173 VAL B N 1
ATOM 2965 C CA . VAL B 1 175 ? 70.421 64.620 -6.798 1.00 24.81 173 VAL B CA 1
ATOM 2966 C C . VAL B 1 175 ? 70.721 64.013 -8.148 1.00 25.29 173 VAL B C 1
ATOM 2967 O O . VAL B 1 175 ? 69.869 64.086 -9.053 1.00 25.68 173 VAL B O 1
ATOM 2971 N N . SER B 1 176 ? 71.857 63.353 -8.312 1.00 24.63 174 SER B N 1
ATOM 2972 C CA . SER B 1 176 ? 72.203 62.702 -9.546 1.00 25.17 174 SER B CA 1
ATOM 2973 C C . SER B 1 176 ? 72.819 61.312 -9.337 1.00 25.71 174 SER B C 1
ATOM 2974 O O . SER B 1 176 ? 73.730 61.173 -8.537 1.00 27.19 174 SER B O 1
ATOM 2977 N N . ARG B 1 177 ? 72.341 60.379 -10.109 1.00 26.35 175 ARG B N 1
ATOM 2978 C CA . ARG B 1 177 ? 72.842 59.001 -10.219 1.00 28.16 175 ARG B CA 1
ATOM 2979 C C . ARG B 1 177 ? 73.370 58.960 -11.663 1.00 27.54 175 ARG B C 1
ATOM 2980 O O . ARG B 1 177 ? 72.526 59.071 -12.560 1.00 29.16 175 ARG B O 1
ATOM 2988 N N . VAL B 1 178 ? 74.675 58.962 -11.879 1.00 28.15 176 VAL B N 1
ATOM 2989 C CA . VAL B 1 178 ? 75.226 59.103 -13.228 1.00 25.98 176 VAL B CA 1
ATOM 2990 C C . VAL B 1 178 ? 76.185 58.028 -13.645 1.00 27.87 176 VAL B C 1
ATOM 2991 O O . VAL B 1 178 ? 77.049 58.190 -14.534 1.00 29.08 176 VAL B O 1
ATOM 2995 N N . SER B 1 179 ? 76.145 56.871 -12.994 1.00 27.99 177 SER B N 1
ATOM 2996 C CA . SER B 1 179 ? 76.989 55.756 -13.465 1.00 28.60 177 SER B CA 1
ATOM 2997 C C . SER B 1 179 ? 76.296 54.475 -13.005 1.00 29.46 177 SER B C 1
ATOM 2998 O O . SER B 1 179 ? 75.359 54.560 -12.200 1.00 30.20 177 SER B O 1
ATOM 3001 N N . ASP B 1 180 ? 76.704 53.337 -13.521 1.00 28.49 178 ASP B N 1
ATOM 3002 C CA . ASP B 1 180 ? 76.116 52.080 -13.058 1.00 28.84 178 ASP B CA 1
ATOM 3003 C C . ASP B 1 180 ? 77.200 51.300 -12.303 1.00 27.53 178 ASP B C 1
ATOM 3004 O O . ASP B 1 180 ? 77.216 50.077 -12.287 1.00 25.97 178 ASP B O 1
ATOM 3009 N N . VAL B 1 181 ? 78.174 52.032 -11.755 1.00 26.67 179 VAL B N 1
ATOM 3010 C CA . VAL B 1 181 ? 79.254 51.394 -11.016 1.00 26.32 179 VAL B CA 1
ATOM 3011 C C . VAL B 1 181 ? 79.159 51.747 -9.533 1.00 25.72 179 VAL B C 1
ATOM 3012 O O . VAL B 1 181 ? 79.511 52.817 -9.078 1.00 26.47 179 VAL B O 1
ATOM 3016 N N . THR B 1 182 ? 78.701 50.785 -8.773 1.00 25.62 180 THR B N 1
ATOM 3017 C CA . THR B 1 182 ? 78.525 50.885 -7.317 1.00 25.60 180 THR B CA 1
ATOM 3018 C C . THR B 1 182 ? 79.882 50.998 -6.643 1.00 24.86 180 THR B C 1
ATOM 3019 O O . THR B 1 182 ? 80.884 50.485 -7.169 1.00 24.74 180 THR B O 1
ATOM 3023 N N . VAL B 1 183 ? 79.954 51.568 -5.449 1.00 23.14 181 VAL B N 1
ATOM 3024 C CA . VAL B 1 183 ? 81.183 51.660 -4.685 1.00 23.31 181 VAL B CA 1
ATOM 3025 C C . VAL B 1 183 ? 81.716 50.243 -4.434 1.00 24.46 181 VAL B C 1
ATOM 3026 O O . VAL B 1 183 ? 82.901 49.960 -4.682 1.00 22.48 181 VAL B O 1
ATOM 3030 N N . GLN B 1 184 ? 80.828 49.332 -4.025 1.00 24.72 182 GLN B N 1
ATOM 3031 C CA . GLN B 1 184 ? 81.187 47.922 -3.863 1.00 25.25 182 GLN B CA 1
ATOM 3032 C C . GLN B 1 184 ? 81.875 47.324 -5.089 1.00 25.37 182 GLN B C 1
ATOM 3033 O O . GLN B 1 184 ? 82.878 46.632 -4.945 1.00 25.59 182 GLN B O 1
ATOM 3039 N N . GLU B 1 185 ? 81.337 47.501 -6.287 1.00 26.66 183 GLU B N 1
ATOM 3040 C CA . GLU B 1 185 ? 81.933 47.008 -7.519 1.00 27.06 183 GLU B CA 1
ATOM 3041 C C . GLU B 1 185 ? 83.306 47.635 -7.753 1.00 26.70 183 GLU B C 1
ATOM 3042 O O . GLU B 1 185 ? 84.245 46.935 -8.129 1.00 26.94 183 GLU B O 1
ATOM 3048 N N . ALA B 1 186 ? 83.448 48.949 -7.507 1.00 24.43 184 ALA B N 1
ATOM 3049 C CA . ALA B 1 186 ? 84.750 49.563 -7.706 1.00 23.37 184 ALA B CA 1
ATOM 3050 C C . ALA B 1 186 ? 85.770 48.876 -6.790 1.00 23.13 184 ALA B C 1
ATOM 3051 O O . ALA B 1 186 ? 86.863 48.575 -7.245 1.00 21.35 184 ALA B O 1
ATOM 3053 N N . ALA B 1 187 ? 85.382 48.634 -5.528 1.00 21.95 185 ALA B N 1
ATOM 3054 C CA . ALA B 1 187 ? 86.231 47.997 -4.562 1.00 22.62 185 ALA B CA 1
ATOM 3055 C C . ALA B 1 187 ? 86.555 46.575 -5.015 1.00 23.16 185 ALA B C 1
ATOM 3056 O O . ALA B 1 187 ? 87.719 46.165 -4.948 1.00 23.25 185 ALA B O 1
ATOM 3058 N N . ALA B 1 188 ? 85.549 45.892 -5.572 1.00 23.18 186 ALA B N 1
ATOM 3059 C CA . ALA B 1 188 ? 85.794 44.525 -6.069 1.00 24.98 186 ALA B CA 1
ATOM 3060 C C . ALA B 1 188 ? 86.713 44.544 -7.288 1.00 24.97 186 ALA B C 1
ATOM 3061 O O . ALA B 1 188 ? 87.651 43.730 -7.352 1.00 25.31 186 ALA B O 1
ATOM 3063 N N . ILE B 1 189 ? 86.546 45.535 -8.158 1.00 23.33 187 ILE B N 1
ATOM 3064 C CA . ILE B 1 189 ? 87.393 45.646 -9.340 1.00 25.44 187 ILE B CA 1
ATOM 3065 C C . ILE B 1 189 ? 88.829 45.966 -8.961 1.00 24.73 187 ILE B C 1
ATOM 3066 O O . ILE B 1 189 ? 89.814 45.441 -9.505 1.00 25.37 187 ILE B O 1
ATOM 3071 N N . ALA B 1 190 ? 89.015 46.723 -7.895 1.00 24.47 188 ALA B N 1
ATOM 3072 C CA . ALA B 1 190 ? 90.379 47.088 -7.521 1.00 25.43 188 ALA B CA 1
ATOM 3073 C C . ALA B 1 190 ? 91.095 45.969 -6.770 1.00 26.78 188 ALA B C 1
ATOM 3074 O O . ALA B 1 190 ? 92.294 45.766 -6.976 1.00 27.46 188 ALA B O 1
ATOM 3076 N N . TRP B 1 191 ? 90.365 45.371 -5.809 1.00 25.42 189 TRP B N 1
ATOM 3077 C CA . TRP B 1 191 ? 90.980 44.431 -4.910 1.00 26.62 189 TRP B CA 1
ATOM 3078 C C . TRP B 1 191 ? 90.501 43.000 -4.873 1.00 27.51 189 TRP B C 1
ATOM 3079 O O . TRP B 1 191 ? 91.212 42.179 -4.286 1.00 25.73 189 TRP B O 1
ATOM 3090 N N . HIS B 1 192 ? 89.335 42.625 -5.402 1.00 29.32 190 HIS B N 1
ATOM 3091 C CA . HIS B 1 192 ? 88.912 41.236 -5.276 1.00 32.03 190 HIS B CA 1
ATOM 3092 C C . HIS B 1 192 ? 89.053 40.406 -6.534 1.00 33.74 190 HIS B C 1
ATOM 3093 O O . HIS B 1 192 ? 89.253 39.180 -6.439 1.00 36.13 190 HIS B O 1
ATOM 3100 N N . MET B 1 193 ? 88.927 40.979 -7.720 1.00 35.40 191 MET B N 1
ATOM 3101 C CA . MET B 1 193 ? 88.991 40.106 -8.902 1.00 37.30 191 MET B CA 1
ATOM 3102 C C . MET B 1 193 ? 90.365 40.084 -9.518 1.00 38.00 191 MET B C 1
ATOM 3103 O O . MET B 1 193 ? 91.227 40.936 -9.289 1.00 38.77 191 MET B O 1
ATOM 3108 N N . PRO B 1 194 ? 90.634 39.022 -10.275 1.00 37.72 192 PRO B N 1
ATOM 3109 C CA . PRO B 1 194 ? 91.926 38.922 -10.961 1.00 36.60 192 PRO B CA 1
ATOM 3110 C C . PRO B 1 194 ? 91.935 39.900 -12.135 1.00 35.15 192 PRO B C 1
ATOM 3111 O O . PRO B 1 194 ? 90.908 40.509 -12.454 1.00 33.47 192 PRO B O 1
ATOM 3115 N N . PHE B 1 195 ? 93.088 40.112 -12.725 1.00 33.53 193 PHE B N 1
ATOM 3116 C CA . PHE B 1 195 ? 93.282 41.003 -13.834 1.00 33.00 193 PHE B CA 1
ATOM 3117 C C . PHE B 1 195 ? 92.150 40.891 -14.846 1.00 33.05 193 PHE B C 1
ATOM 3118 O O . PHE B 1 195 ? 91.819 39.815 -15.341 1.00 34.45 193 PHE B O 1
ATOM 3126 N N . ASP B 1 196 ? 91.533 42.034 -15.125 1.00 32.31 194 ASP B N 1
ATOM 3127 C CA . ASP B 1 196 ? 90.424 42.046 -16.079 1.00 32.51 194 ASP B CA 1
ATOM 3128 C C . ASP B 1 196 ? 90.369 43.419 -16.736 1.00 32.04 194 ASP B C 1
ATOM 3129 O O . ASP B 1 196 ? 89.723 44.344 -16.238 1.00 31.13 194 ASP B O 1
ATOM 3134 N N . ASP B 1 197 ? 91.015 43.538 -17.888 1.00 30.63 195 ASP B N 1
ATOM 3135 C CA . ASP B 1 197 ? 91.027 44.751 -18.665 1.00 32.04 195 ASP B CA 1
ATOM 3136 C C . ASP B 1 197 ? 89.649 45.365 -18.897 1.00 32.12 195 ASP B C 1
ATOM 3137 O O . ASP B 1 197 ? 89.542 46.595 -18.943 1.00 31.19 195 ASP B O 1
ATOM 3142 N N . ASP B 1 198 ? 88.625 44.553 -19.139 1.00 32.91 196 ASP B N 1
ATOM 3143 C CA . ASP B 1 198 ? 87.289 45.060 -19.413 1.00 34.47 196 ASP B CA 1
ATOM 3144 C C . ASP B 1 198 ? 86.663 45.710 -18.182 1.00 33.46 196 ASP B C 1
ATOM 3145 O O . ASP B 1 198 ? 85.902 46.666 -18.340 1.00 32.12 196 ASP B O 1
ATOM 3150 N N . GLN B 1 199 ? 86.950 45.173 -17.003 1.00 32.87 197 GLN B N 1
ATOM 3151 C CA . GLN B 1 199 ? 86.426 45.783 -15.774 1.00 32.01 197 GLN B CA 1
ATOM 3152 C C . GLN B 1 199 ? 87.202 47.075 -15.510 1.00 29.97 197 GLN B C 1
ATOM 3153 O O . GLN B 1 199 ? 86.613 48.073 -15.111 1.00 28.85 197 GLN B O 1
ATOM 3159 N N . TYR B 1 200 ? 88.503 47.078 -15.807 1.00 27.82 198 TYR B N 1
ATOM 3160 C CA . TYR B 1 200 ? 89.267 48.317 -15.616 1.00 28.14 198 TYR B CA 1
ATOM 3161 C C . TYR B 1 200 ? 88.708 49.387 -16.556 1.00 28.31 198 TYR B C 1
ATOM 3162 O O . TYR B 1 200 ? 88.536 50.535 -16.139 1.00 28.69 198 TYR B O 1
ATOM 3171 N N . HIS B 1 201 ? 88.363 48.996 -17.775 1.00 26.08 199 HIS B N 1
ATOM 3172 C CA . HIS B 1 201 ? 87.745 49.874 -18.739 1.00 26.34 199 HIS B CA 1
ATOM 3173 C C . HIS B 1 201 ? 86.398 50.372 -18.201 1.00 25.00 199 HIS B C 1
ATOM 3174 O O . HIS B 1 201 ? 86.077 51.555 -18.324 1.00 24.49 199 HIS B O 1
ATOM 3181 N N . ARG B 1 202 ? 85.623 49.472 -17.601 1.00 23.43 200 ARG B N 1
ATOM 3182 C CA . ARG B 1 202 ? 84.340 49.872 -17.017 1.00 24.00 200 ARG B CA 1
ATOM 3183 C C . ARG B 1 202 ? 84.503 50.871 -15.863 1.00 23.00 200 ARG B C 1
ATOM 3184 O O . ARG B 1 202 ? 83.852 51.933 -15.844 1.00 24.01 200 ARG B O 1
ATOM 3192 N N . LEU B 1 203 ? 85.450 50.645 -14.975 1.00 20.31 201 LEU B N 1
ATOM 3193 C CA . LEU B 1 203 ? 85.672 51.527 -13.840 1.00 22.10 201 LEU B CA 1
ATOM 3194 C C . LEU B 1 203 ? 86.138 52.913 -14.283 1.00 22.30 201 LEU B C 1
ATOM 3195 O O . LEU B 1 203 ? 85.638 53.929 -13.801 1.00 20.48 201 LEU B O 1
ATOM 3200 N N . LEU B 1 204 ? 87.005 52.986 -15.283 1.00 22.27 202 LEU B N 1
ATOM 3201 C CA . LEU B 1 204 ? 87.512 54.202 -15.856 1.00 22.89 202 LEU B CA 1
ATOM 3202 C C . LEU B 1 204 ? 86.412 55.017 -16.526 1.00 23.21 202 LEU B C 1
ATOM 3203 O O . LEU B 1 204 ? 86.587 56.221 -16.711 1.00 23.36 202 LEU B O 1
ATOM 3208 N N . SER B 1 205 ? 85.327 54.362 -16.952 1.00 23.76 203 SER B N 1
ATOM 3209 C CA . SER B 1 205 ? 84.196 55.038 -17.551 1.00 23.87 203 SER B CA 1
ATOM 3210 C C . SER B 1 205 ? 83.266 55.630 -16.508 1.00 24.18 203 SER B C 1
ATOM 3211 O O . SER B 1 205 ? 82.323 56.329 -16.863 1.00 25.19 203 SER B O 1
ATOM 3214 N N . ALA B 1 206 ? 83.457 55.293 -15.234 1.00 24.60 204 ALA B N 1
ATOM 3215 C CA . ALA B 1 206 ? 82.614 55.794 -14.173 1.00 24.65 204 ALA B CA 1
ATOM 3216 C C . ALA B 1 206 ? 82.834 57.291 -13.951 1.00 23.81 204 ALA B C 1
ATOM 3217 O O . ALA B 1 206 ? 83.945 57.702 -13.621 1.00 23.81 204 ALA B O 1
ATOM 3219 N N . ALA B 1 207 ? 81.766 58.068 -14.017 1.00 23.01 205 ALA B N 1
ATOM 3220 C CA . ALA B 1 207 ? 81.867 59.495 -13.786 1.00 23.94 205 ALA B CA 1
ATOM 3221 C C . ALA B 1 207 ? 82.381 59.777 -12.371 1.00 24.96 205 ALA B C 1
ATOM 3222 O O . ALA B 1 207 ? 82.109 59.041 -11.430 1.00 22.45 205 ALA B O 1
ATOM 3224 N N . GLY B 1 208 ? 83.207 60.822 -12.279 1.00 24.97 206 GLY B N 1
ATOM 3225 C CA . GLY B 1 208 ? 83.709 61.325 -11.033 1.00 24.53 206 GLY B CA 1
ATOM 3226 C C . GLY B 1 208 ? 84.883 60.593 -10.437 1.00 24.73 206 GLY B C 1
ATOM 3227 O O . GLY B 1 208 ? 85.381 60.983 -9.370 1.00 24.78 206 GLY B O 1
ATOM 3228 N N . LEU B 1 209 ? 85.361 59.542 -11.101 1.00 23.19 207 LEU B N 1
ATOM 3229 C CA . LEU B 1 209 ? 86.493 58.801 -10.564 1.00 22.17 207 LEU B CA 1
ATOM 3230 C C . LEU B 1 209 ? 87.649 59.718 -10.155 1.00 22.06 207 LEU B C 1
ATOM 3231 O O . LEU B 1 209 ? 88.076 60.551 -10.961 1.00 19.13 207 LEU B O 1
ATOM 3236 N N . SER B 1 210 ? 88.178 59.505 -8.948 1.00 20.79 208 SER B N 1
ATOM 3237 C CA . SER B 1 210 ? 89.319 60.335 -8.496 1.00 21.77 208 SER B CA 1
ATOM 3238 C C . SER B 1 210 ? 90.500 60.145 -9.460 1.00 21.61 208 SER B C 1
ATOM 3239 O O . SER B 1 210 ? 90.621 59.071 -10.030 1.00 20.34 208 SER B O 1
ATOM 3242 N N . LYS B 1 211 ? 91.401 61.105 -9.506 1.00 22.80 209 LYS B N 1
ATOM 3243 C CA . LYS B 1 211 ? 92.564 61.036 -10.382 1.00 23.67 209 LYS B CA 1
ATOM 3244 C C . LYS B 1 211 ? 93.506 59.903 -10.047 1.00 22.56 209 LYS B C 1
ATOM 3245 O O . LYS B 1 211 ? 94.041 59.198 -10.921 1.00 19.58 209 LYS B O 1
ATOM 3251 N N . SER B 1 212 ? 93.686 59.621 -8.756 1.00 22.72 210 SER B N 1
ATOM 3252 C CA . SER B 1 212 ? 94.541 58.534 -8.331 1.00 24.69 210 SER B CA 1
ATOM 3253 C C . SER B 1 212 ? 93.914 57.195 -8.715 1.00 25.02 210 SER B C 1
ATOM 3254 O O . SER B 1 212 ? 94.657 56.272 -9.056 1.00 26.54 210 SER B O 1
ATOM 3257 N N . TRP B 1 213 ? 92.587 57.073 -8.730 1.00 25.52 211 TRP B N 1
ATOM 3258 C CA . TRP B 1 213 ? 92.003 55.777 -9.134 1.00 25.54 211 TRP B CA 1
ATOM 3259 C C . TRP B 1 213 ? 92.000 55.659 -10.643 1.00 25.22 211 TRP B C 1
ATOM 3260 O O . TRP B 1 213 ? 92.122 54.550 -11.191 1.00 26.08 211 TRP B O 1
ATOM 3271 N N . THR B 1 214 ? 91.899 56.787 -11.374 1.00 24.64 212 THR B N 1
ATOM 3272 C CA . THR B 1 214 ? 91.948 56.632 -12.838 1.00 25.17 212 THR B CA 1
ATOM 3273 C C . THR B 1 214 ? 93.379 56.332 -13.258 1.00 24.83 212 THR B C 1
ATOM 3274 O O . THR B 1 214 ? 93.623 55.437 -14.082 1.00 22.78 212 THR B O 1
ATOM 3278 N N . ARG B 1 215 ? 94.336 56.907 -12.536 1.00 26.62 213 ARG B N 1
ATOM 3279 C CA . ARG B 1 215 ? 95.764 56.638 -12.809 1.00 26.98 213 ARG B CA 1
ATOM 3280 C C . ARG B 1 215 ? 96.080 55.164 -12.550 1.00 27.47 213 ARG B C 1
ATOM 3281 O O . ARG B 1 215 ? 96.656 54.476 -13.396 1.00 26.41 213 ARG B O 1
ATOM 3289 N N . THR B 1 216 ? 95.688 54.687 -11.364 1.00 27.30 214 THR B N 1
ATOM 3290 C CA . THR B 1 216 ? 95.974 53.291 -11.010 1.00 27.14 214 THR B CA 1
ATOM 3291 C C . THR B 1 216 ? 95.389 52.313 -12.014 1.00 26.50 214 THR B C 1
ATOM 3292 O O . THR B 1 216 ? 96.099 51.386 -12.428 1.00 27.65 214 THR B O 1
ATOM 3296 N N . MET B 1 217 ? 94.128 52.492 -12.386 1.00 25.55 215 MET B N 1
ATOM 3297 C CA . MET B 1 217 ? 93.445 51.594 -13.316 1.00 25.09 215 MET B CA 1
ATOM 3298 C C . MET B 1 217 ? 94.021 51.718 -14.726 1.00 25.63 215 MET B C 1
ATOM 3299 O O . MET B 1 217 ? 94.170 50.731 -15.442 1.00 25.55 215 MET B O 1
ATOM 3304 N N . GLN B 1 218 ? 94.364 52.949 -15.110 1.00 24.90 216 GLN B N 1
ATOM 3305 C CA . GLN B 1 218 ? 94.974 53.158 -16.414 1.00 25.74 216 GLN B CA 1
ATOM 3306 C C . GLN B 1 218 ? 96.349 52.482 -16.438 1.00 25.30 216 GLN B C 1
ATOM 3307 O O . GLN B 1 218 ? 96.701 51.892 -17.454 1.00 24.37 216 GLN B O 1
ATOM 3313 N N . LYS B 1 219 ? 97.081 52.513 -15.317 1.00 25.32 217 LYS B N 1
ATOM 3314 C CA . LYS B 1 219 ? 98.400 51.858 -15.341 1.00 26.42 217 LYS B CA 1
ATOM 3315 C C . LYS B 1 219 ? 98.228 50.352 -15.388 1.00 25.32 217 LYS B C 1
ATOM 3316 O O . LYS B 1 219 ? 99.033 49.631 -15.997 1.00 26.12 217 LYS B O 1
ATOM 3322 N N . ARG B 1 220 ? 97.134 49.836 -14.835 1.00 24.93 218 ARG B N 1
ATOM 3323 C CA . ARG B 1 220 ? 96.906 48.393 -14.919 1.00 25.73 218 ARG B CA 1
ATOM 3324 C C . ARG B 1 220 ? 96.688 47.983 -16.371 1.00 26.60 218 ARG B C 1
ATOM 3325 O O . ARG B 1 220 ? 97.255 46.989 -16.841 1.00 26.13 218 ARG B O 1
ATOM 3333 N N . ARG B 1 221 ? 95.903 48.760 -17.117 1.00 27.57 219 ARG B N 1
ATOM 3334 C CA . ARG B 1 221 ? 95.667 48.420 -18.525 1.00 28.98 219 ARG B CA 1
ATOM 3335 C C . ARG B 1 221 ? 96.972 48.403 -19.312 1.00 28.06 219 ARG B C 1
ATOM 3336 O O . ARG B 1 221 ? 97.158 47.471 -20.072 1.00 27.98 219 ARG B O 1
ATOM 3344 N N . LEU B 1 222 ? 97.858 49.352 -19.076 1.00 28.92 220 LEU B N 1
ATOM 3345 C CA . LEU B 1 222 ? 99.130 49.434 -19.779 1.00 30.26 220 LEU B CA 1
ATOM 3346 C C . LEU B 1 222 ? 100.164 48.403 -19.376 1.00 31.22 220 LEU B C 1
ATOM 3347 O O . LEU B 1 222 ? 100.887 47.861 -20.216 1.00 30.55 220 LEU B O 1
ATOM 3352 N N . SER B 1 223 ? 100.310 48.086 -18.094 1.00 31.83 221 SER B N 1
ATOM 3353 C CA . SER B 1 223 ? 101.334 47.123 -17.675 1.00 32.89 221 SER B CA 1
ATOM 3354 C C . SER B 1 223 ? 100.859 45.687 -17.850 1.00 33.61 221 SER B C 1
ATOM 3355 O O . SER B 1 223 ? 101.612 44.758 -18.114 1.00 33.70 221 SER B O 1
ATOM 3358 N N . GLY B 1 224 ? 99.544 45.482 -17.736 1.00 35.00 222 GLY B N 1
ATOM 3359 C CA . GLY B 1 224 ? 98.958 44.146 -17.829 1.00 34.61 222 GLY B CA 1
ATOM 3360 C C . GLY B 1 224 ? 99.128 43.460 -16.468 1.00 35.22 222 GLY B C 1
ATOM 3361 O O . GLY B 1 224 ? 98.977 42.248 -16.379 1.00 36.63 222 GLY B O 1
ATOM 3362 N N . LYS B 1 225 ? 99.307 44.230 -15.409 1.00 35.71 223 LYS B N 1
ATOM 3363 C CA . LYS B 1 225 ? 99.526 43.705 -14.075 1.00 37.21 223 LYS B CA 1
ATOM 3364 C C . LYS B 1 225 ? 98.867 44.522 -12.973 1.00 36.15 223 LYS B C 1
ATOM 3365 O O . LYS B 1 225 ? 98.651 45.718 -13.133 1.00 36.03 223 LYS B O 1
ATOM 3371 N N . ILE B 1 226 ? 98.511 43.865 -11.880 1.00 35.73 224 ILE B N 1
ATOM 3372 C CA . ILE B 1 226 ? 97.910 44.507 -10.721 1.00 35.24 224 ILE B CA 1
ATOM 3373 C C . ILE B 1 226 ? 99.051 44.928 -9.789 1.00 36.28 224 ILE B C 1
ATOM 3374 O O . ILE B 1 226 ? 99.903 44.075 -9.523 1.00 35.94 224 ILE B O 1
ATOM 3379 N N . GLU B 1 227 ? 99.078 46.174 -9.350 1.00 35.75 225 GLU B N 1
ATOM 3380 C CA . GLU B 1 227 ? 100.111 46.658 -8.442 1.00 35.53 225 GLU B CA 1
ATOM 3381 C C . GLU B 1 227 ? 100.022 46.014 -7.058 1.00 35.11 225 GLU B C 1
ATOM 3382 O O . GLU B 1 227 ? 98.996 45.433 -6.713 1.00 36.03 225 GLU B O 1
ATOM 3388 N N . ASP B 1 228 ? 101.057 46.132 -6.253 1.00 36.00 226 ASP B N 1
ATOM 3389 C CA . ASP B 1 228 ? 101.178 45.618 -4.907 1.00 36.29 226 ASP B CA 1
ATOM 3390 C C . ASP B 1 228 ? 100.270 46.327 -3.902 1.00 36.97 226 ASP B C 1
ATOM 3391 O O . ASP B 1 228 ? 100.164 47.545 -3.964 1.00 36.42 226 ASP B O 1
ATOM 3396 N N . PHE B 1 229 ? 99.711 45.589 -2.939 1.00 37.58 227 PHE B N 1
ATOM 3397 C CA . PHE B 1 229 ? 98.870 46.131 -1.888 1.00 37.17 227 PHE B CA 1
ATOM 3398 C C . PHE B 1 229 ? 99.539 45.934 -0.518 1.00 39.51 227 PHE B C 1
ATOM 3399 O O . PHE B 1 229 ? 99.241 46.589 0.495 1.00 39.23 227 PHE B O 1
ATOM 3407 N N . SER B 1 230 ? 100.457 44.979 -0.474 1.00 41.12 228 SER B N 1
ATOM 3408 C CA . SER B 1 230 ? 101.169 44.649 0.759 1.00 43.10 228 SER B CA 1
ATOM 3409 C C . SER B 1 230 ? 101.655 45.883 1.494 1.00 43.99 228 SER B C 1
ATOM 3410 O O . SER B 1 230 ? 101.413 45.997 2.705 1.00 45.07 228 SER B O 1
ATOM 3413 N N . ARG B 1 231 ? 102.339 46.816 0.856 1.00 44.05 229 ARG B N 1
ATOM 3414 C CA . ARG B 1 231 ? 102.812 48.033 1.503 1.00 45.06 229 ARG B CA 1
ATOM 3415 C C . ARG B 1 231 ? 101.710 48.853 2.157 1.00 44.69 229 ARG B C 1
ATOM 3416 O O . ARG B 1 231 ? 101.954 49.404 3.243 1.00 45.63 229 ARG B O 1
ATOM 3424 N N . ARG B 1 232 ? 100.551 49.017 1.545 1.00 42.99 230 ARG B N 1
ATOM 3425 C CA . ARG B 1 232 ? 99.475 49.814 2.128 1.00 42.99 230 ARG B CA 1
ATOM 3426 C C . ARG B 1 232 ? 98.823 49.063 3.294 1.00 43.18 230 ARG B C 1
ATOM 3427 O O . ARG B 1 232 ? 98.567 49.601 4.361 1.00 39.87 230 ARG B O 1
ATOM 3435 N N . LEU B 1 233 ? 98.562 47.787 3.048 1.00 44.86 231 LEU B N 1
ATOM 3436 C CA . LEU B 1 233 ? 97.934 46.881 3.999 1.00 47.31 231 LEU B CA 1
ATOM 3437 C C . LEU B 1 233 ? 98.906 46.565 5.139 1.00 49.93 231 LEU B C 1
ATOM 3438 O O . LEU B 1 233 ? 98.522 46.480 6.298 1.00 49.48 231 LEU B O 1
ATOM 3443 N N . TRP B 1 234 ? 100.158 46.340 4.777 1.00 52.52 232 TRP B N 1
ATOM 3444 C CA . TRP B 1 234 ? 101.235 46.050 5.713 1.00 56.53 232 TRP B CA 1
ATOM 3445 C C . TRP B 1 234 ? 100.807 44.936 6.655 1.00 57.36 232 TRP B C 1
ATOM 3446 O O . TRP B 1 234 ? 100.977 45.052 7.867 1.00 59.46 232 TRP B O 1
ATOM 3457 N N . GLY B 1 235 ? 100.265 43.872 6.086 1.00 57.35 233 GLY B N 1
ATOM 3458 C CA . GLY B 1 235 ? 99.733 42.759 6.885 1.00 56.25 233 GLY B CA 1
ATOM 3459 C C . GLY B 1 235 ? 98.779 42.011 5.904 1.00 55.60 233 GLY B C 1
ATOM 3460 O O . GLY B 1 235 ? 98.928 42.402 4.727 1.00 55.01 233 GLY B O 1
ATOM 3461 N N . LYS C 1 5 ? 82.784 47.542 70.931 1.00 69.24 3 LYS C N 1
ATOM 3462 C CA . LYS C 1 5 ? 82.666 47.953 69.536 1.00 69.00 3 LYS C CA 1
ATOM 3463 C C . LYS C 1 5 ? 83.515 49.188 69.251 1.00 68.02 3 LYS C C 1
ATOM 3464 O O . LYS C 1 5 ? 83.221 49.942 68.324 1.00 68.76 3 LYS C O 1
ATOM 3466 N N . PHE C 1 6 ? 84.554 49.396 70.052 1.00 66.41 4 PHE C N 1
ATOM 3467 C CA . PHE C 1 6 ? 85.468 50.515 69.903 1.00 63.34 4 PHE C CA 1
ATOM 3468 C C . PHE C 1 6 ? 86.817 50.023 69.368 1.00 60.25 4 PHE C C 1
ATOM 3469 O O . PHE C 1 6 ? 87.807 49.975 70.115 1.00 60.74 4 PHE C O 1
ATOM 3477 N N . LEU C 1 7 ? 86.911 49.740 68.074 1.00 55.70 5 LEU C N 1
ATOM 3478 C CA . LEU C 1 7 ? 88.125 49.237 67.458 1.00 50.63 5 LEU C CA 1
ATOM 3479 C C . LEU C 1 7 ? 89.217 50.269 67.253 1.00 47.27 5 LEU C C 1
ATOM 3480 O O . LEU C 1 7 ? 90.380 49.962 67.005 1.00 43.75 5 LEU C O 1
ATOM 3482 N N . VAL C 1 8 ? 88.889 51.542 67.371 1.00 45.90 6 VAL C N 1
ATOM 3483 C CA . VAL C 1 8 ? 89.815 52.653 67.224 1.00 44.11 6 VAL C CA 1
ATOM 3484 C C . VAL C 1 8 ? 91.026 52.519 68.132 1.00 43.70 6 VAL C C 1
ATOM 3485 O O . VAL C 1 8 ? 92.130 52.925 67.758 1.00 41.85 6 VAL C O 1
ATOM 3489 N N . GLU C 1 9 ? 90.890 51.912 69.312 1.00 43.19 7 GLU C N 1
ATOM 3490 C CA . GLU C 1 9 ? 91.990 51.685 70.232 1.00 43.24 7 GLU C CA 1
ATOM 3491 C C . GLU C 1 9 ? 93.041 50.739 69.673 1.00 43.04 7 GLU C C 1
ATOM 3492 O O . GLU C 1 9 ? 94.240 50.944 69.849 1.00 42.57 7 GLU C O 1
ATOM 3498 N N . ARG C 1 10 ? 92.617 49.693 68.951 1.00 43.22 8 ARG C N 1
ATOM 3499 C CA . ARG C 1 10 ? 93.593 48.751 68.394 1.00 42.95 8 ARG C CA 1
ATOM 3500 C C . ARG C 1 10 ? 94.145 49.230 67.070 1.00 41.78 8 ARG C C 1
ATOM 3501 O O . ARG C 1 10 ? 94.967 48.579 66.430 1.00 41.45 8 ARG C O 1
ATOM 3509 N N . GLU C 1 11 ? 93.801 50.453 66.675 1.00 40.27 9 GLU C N 1
ATOM 3510 C CA . GLU C 1 11 ? 94.263 50.961 65.382 1.00 39.90 9 GLU C CA 1
ATOM 3511 C C . GLU C 1 11 ? 95.513 51.804 65.505 1.00 39.19 9 GLU C C 1
ATOM 3512 O O . GLU C 1 11 ? 96.108 52.303 64.553 1.00 38.17 9 GLU C O 1
ATOM 3518 N N . GLN C 1 12 ? 96.016 51.913 66.723 1.00 40.28 10 GLN C N 1
ATOM 3519 C CA . GLN C 1 12 ? 97.209 52.658 67.065 1.00 40.71 10 GLN C CA 1
ATOM 3520 C C . GLN C 1 12 ? 97.273 54.003 66.364 1.00 38.60 10 GLN C C 1
ATOM 3521 O O . GLN C 1 12 ? 98.271 54.330 65.711 1.00 39.18 10 GLN C O 1
ATOM 3527 N N . MET C 1 13 ? 96.210 54.784 66.489 1.00 35.67 11 MET C N 1
ATOM 3528 C CA . MET C 1 13 ? 96.151 56.115 65.915 1.00 35.02 11 MET C CA 1
ATOM 3529 C C . MET C 1 13 ? 97.256 56.986 66.522 1.00 34.97 11 MET C C 1
ATOM 3530 O O . MET C 1 13 ? 97.371 57.124 67.736 1.00 32.59 11 MET C O 1
ATOM 3535 N N . ARG C 1 14 ? 98.117 57.532 65.671 1.00 34.73 12 ARG C N 1
ATOM 3536 C CA . ARG C 1 14 ? 99.229 58.380 66.096 1.00 35.65 12 ARG C CA 1
ATOM 3537 C C . ARG C 1 14 ? 99.162 59.714 65.374 1.00 33.98 12 ARG C C 1
ATOM 3538 O O . ARG C 1 14 ? 98.893 59.792 64.181 1.00 35.63 12 ARG C O 1
ATOM 3546 N N . TYR C 1 15 ? 99.354 60.816 66.093 1.00 32.47 13 TYR C N 1
ATOM 3547 C CA . TYR C 1 15 ? 99.235 62.143 65.522 1.00 30.09 13 TYR C CA 1
ATOM 3548 C C . TYR C 1 15 ? 100.420 63.020 65.909 1.00 29.60 13 TYR C C 1
ATOM 3549 O O . TYR C 1 15 ? 100.638 63.309 67.092 1.00 29.80 13 TYR C O 1
ATOM 3558 N N . PRO C 1 16 ? 101.175 63.439 64.906 1.00 27.02 14 PRO C N 1
ATOM 3559 C CA . PRO C 1 16 ? 102.332 64.305 65.179 1.00 26.73 14 PRO C CA 1
ATOM 3560 C C . PRO C 1 16 ? 101.840 65.597 65.815 1.00 26.85 14 PRO C C 1
ATOM 3561 O O . PRO C 1 16 ? 100.709 66.050 65.560 1.00 24.98 14 PRO C O 1
ATOM 3565 N N . VAL C 1 17 ? 102.652 66.188 66.686 1.00 24.56 15 VAL C N 1
ATOM 3566 C CA . VAL C 1 17 ? 102.171 67.397 67.328 1.00 27.14 15 VAL C CA 1
ATOM 3567 C C . VAL C 1 17 ? 103.209 68.491 67.474 1.00 26.77 15 VAL C C 1
ATOM 3568 O O . VAL C 1 17 ? 104.338 68.253 67.884 1.00 27.53 15 VAL C O 1
ATOM 3572 N N . ASP C 1 18 ? 102.801 69.696 67.095 1.00 26.86 16 ASP C N 1
ATOM 3573 C CA . ASP C 1 18 ? 103.694 70.848 67.354 1.00 26.77 16 ASP C CA 1
ATOM 3574 C C . ASP C 1 18 ? 103.286 71.341 68.759 1.00 26.53 16 ASP C C 1
ATOM 3575 O O . ASP C 1 18 ? 102.103 71.355 69.081 1.00 22.59 16 ASP C O 1
ATOM 3580 N N . VAL C 1 19 ? 104.263 71.653 69.572 1.00 27.13 17 VAL C N 1
ATOM 3581 C CA . VAL C 1 19 ? 104.094 72.109 70.928 1.00 28.48 17 VAL C CA 1
ATOM 3582 C C . VAL C 1 19 ? 104.532 73.562 71.049 1.00 30.04 17 VAL C C 1
ATOM 3583 O O . VAL C 1 19 ? 105.526 73.987 70.455 1.00 30.48 17 VAL C O 1
ATOM 3587 N N . TYR C 1 20 ? 103.763 74.322 71.815 1.00 30.39 18 TYR C N 1
ATOM 3588 C CA . TYR C 1 20 ? 103.995 75.732 72.019 1.00 30.89 18 TYR C CA 1
ATOM 3589 C C . TYR C 1 20 ? 103.849 76.057 73.513 1.00 32.18 18 TYR C C 1
ATOM 3590 O O . TYR C 1 20 ? 102.936 75.559 74.167 1.00 31.62 18 TYR C O 1
ATOM 3599 N N . THR C 1 21 ? 104.783 76.835 74.022 1.00 33.81 19 THR C N 1
ATOM 3600 C CA . THR C 1 21 ? 104.808 77.252 75.412 1.00 37.26 19 THR C CA 1
ATOM 3601 C C . THR C 1 21 ? 104.998 78.771 75.466 1.00 39.03 19 THR C C 1
ATOM 3602 O O . THR C 1 21 ? 105.629 79.328 74.568 1.00 37.78 19 THR C O 1
ATOM 3606 N N . GLY C 1 22 ? 104.390 79.408 76.458 1.00 41.71 20 GLY C N 1
ATOM 3607 C CA . GLY C 1 22 ? 104.521 80.850 76.568 1.00 45.81 20 GLY C CA 1
ATOM 3608 C C . GLY C 1 22 ? 104.361 81.332 78.000 1.00 48.36 20 GLY C C 1
ATOM 3609 O O . GLY C 1 22 ? 103.491 80.862 78.725 1.00 48.94 20 GLY C O 1
ATOM 3610 N N . LYS C 1 23 ? 105.200 82.302 78.354 1.00 50.12 21 LYS C N 1
ATOM 3611 C CA . LYS C 1 23 ? 105.132 82.880 79.699 1.00 52.65 21 LYS C CA 1
ATOM 3612 C C . LYS C 1 23 ? 105.495 84.368 79.625 1.00 52.53 21 LYS C C 1
ATOM 3613 O O . LYS C 1 23 ? 105.416 84.920 78.517 1.00 53.39 21 LYS C O 1
ATOM 3619 N N . ILE C 1 35 ? 102.321 88.768 73.244 1.00 67.02 33 ILE C N 1
ATOM 3620 C CA . ILE C 1 35 ? 102.903 87.751 74.117 1.00 66.97 33 ILE C CA 1
ATOM 3621 C C . ILE C 1 35 ? 102.497 86.351 73.663 1.00 65.86 33 ILE C C 1
ATOM 3622 O O . ILE C 1 35 ? 101.894 85.562 74.398 1.00 66.00 33 ILE C O 1
ATOM 3624 N N . ALA C 1 36 ? 102.913 86.007 72.436 1.00 63.64 34 ALA C N 1
ATOM 3625 C CA . ALA C 1 36 ? 102.576 84.731 71.853 1.00 61.57 34 ALA C CA 1
ATOM 3626 C C . ALA C 1 36 ? 103.522 83.571 72.154 1.00 59.99 34 ALA C C 1
ATOM 3627 O O . ALA C 1 36 ? 104.738 83.611 72.021 1.00 59.27 34 ALA C O 1
ATOM 3629 N N . LYS C 1 37 ? 102.846 82.479 72.544 1.00 57.44 35 LYS C N 1
ATOM 3630 C CA . LYS C 1 37 ? 103.497 81.220 72.856 1.00 55.01 35 LYS C CA 1
ATOM 3631 C C . LYS C 1 37 ? 104.476 80.894 71.721 1.00 53.88 35 LYS C C 1
ATOM 3632 O O . LYS C 1 37 ? 104.145 81.084 70.552 1.00 52.43 35 LYS C O 1
ATOM 3638 N N . ILE C 1 38 ? 105.636 80.355 72.074 1.00 53.06 36 ILE C N 1
ATOM 3639 C CA . ILE C 1 38 ? 106.615 80.091 71.008 1.00 53.03 36 ILE C CA 1
ATOM 3640 C C . ILE C 1 38 ? 106.885 78.605 70.880 1.00 52.75 36 ILE C C 1
ATOM 3641 O O . ILE C 1 38 ? 106.721 77.855 71.840 1.00 52.24 36 ILE C O 1
ATOM 3646 N N . GLN C 1 39 ? 107.226 78.181 69.675 1.00 52.81 37 GLN C N 1
ATOM 3647 C CA . GLN C 1 39 ? 107.573 76.810 69.377 1.00 53.01 37 GLN C CA 1
ATOM 3648 C C . GLN C 1 39 ? 108.588 76.257 70.388 1.00 52.02 37 GLN C C 1
ATOM 3649 O O . GLN C 1 39 ? 109.490 76.909 70.884 1.00 49.94 37 GLN C O 1
ATOM 3655 N N . VAL C 1 40 ? 108.384 74.996 70.711 1.00 52.13 38 VAL C N 1
ATOM 3656 C CA . VAL C 1 40 ? 109.178 74.199 71.620 1.00 51.23 38 VAL C CA 1
ATOM 3657 C C . VAL C 1 40 ? 109.844 73.057 70.849 1.00 50.14 38 VAL C C 1
ATOM 3658 O O . VAL C 1 40 ? 109.184 72.447 70.013 1.00 50.17 38 VAL C O 1
ATOM 3662 N N . ASP C 1 41 ? 111.122 72.830 71.063 1.00 49.99 39 ASP C N 1
ATOM 3663 C CA . ASP C 1 41 ? 111.809 71.723 70.412 1.00 49.64 39 ASP C CA 1
ATOM 3664 C C . ASP C 1 41 ? 112.437 70.822 71.493 1.00 49.03 39 ASP C C 1
ATOM 3665 O O . ASP C 1 41 ? 112.814 71.302 72.562 1.00 48.47 39 ASP C O 1
ATOM 3670 N N . GLY C 1 42 ? 112.555 69.542 71.172 1.00 48.61 40 GLY C N 1
ATOM 3671 C CA . GLY C 1 42 ? 113.178 68.604 72.098 1.00 49.11 40 GLY C CA 1
ATOM 3672 C C . GLY C 1 42 ? 112.233 68.230 73.230 1.00 49.50 40 GLY C C 1
ATOM 3673 O O . GLY C 1 42 ? 111.022 68.495 73.190 1.00 49.82 40 GLY C O 1
ATOM 3674 N N . GLU C 1 43 ? 112.810 67.683 74.297 1.00 48.49 41 GLU C N 1
ATOM 3675 C CA . GLU C 1 43 ? 112.016 67.228 75.417 1.00 47.37 41 GLU C CA 1
ATOM 3676 C C . GLU C 1 43 ? 111.767 68.288 76.476 1.00 45.57 41 GLU C C 1
ATOM 3677 O O . GLU C 1 43 ? 112.522 69.229 76.680 1.00 46.61 41 GLU C O 1
ATOM 3683 N N . LEU C 1 44 ? 110.652 68.082 77.160 1.00 43.12 42 LEU C N 1
ATOM 3684 C CA . LEU C 1 44 ? 110.209 68.924 78.255 1.00 40.63 42 LEU C CA 1
ATOM 3685 C C . LEU C 1 44 ? 109.300 68.126 79.187 1.00 39.07 42 LEU C C 1
ATOM 3686 O O . LEU C 1 44 ? 108.787 67.047 78.863 1.00 39.07 42 LEU C O 1
ATOM 3691 N N . MET C 1 45 ? 109.190 68.598 80.423 1.00 37.71 43 MET C N 1
ATOM 3692 C CA . MET C 1 45 ? 108.347 67.902 81.381 1.00 35.15 43 MET C CA 1
ATOM 3693 C C . MET C 1 45 ? 106.915 68.431 81.359 1.00 33.78 43 MET C C 1
ATOM 3694 O O . MET C 1 45 ? 106.651 69.628 81.213 1.00 32.35 43 MET C O 1
ATOM 3699 N N . LEU C 1 46 ? 105.998 67.468 81.390 1.00 30.07 44 LEU C N 1
ATOM 3700 C CA . LEU C 1 46 ? 104.583 67.786 81.491 1.00 30.06 44 LEU C CA 1
ATOM 3701 C C . LEU C 1 46 ? 104.152 67.480 82.931 1.00 29.79 44 LEU C C 1
ATOM 3702 O O . LEU C 1 46 ? 104.256 66.330 83.363 1.00 27.72 44 LEU C O 1
ATOM 3707 N N . THR C 1 47 ? 103.841 68.508 83.705 1.00 30.44 45 THR C N 1
ATOM 3708 C CA . THR C 1 47 ? 103.410 68.297 85.091 1.00 31.23 45 THR C CA 1
ATOM 3709 C C . THR C 1 47 ? 101.876 68.288 85.100 1.00 33.08 45 THR C C 1
ATOM 3710 O O . THR C 1 47 ? 101.263 68.655 84.088 1.00 31.34 45 THR C O 1
ATOM 3714 N N . GLU C 1 48 ? 101.298 68.032 86.271 1.00 33.80 46 GLU C N 1
ATOM 3715 C CA . GLU C 1 48 ? 99.852 68.014 86.409 1.00 35.98 46 GLU C CA 1
ATOM 3716 C C . GLU C 1 48 ? 99.223 69.371 86.159 1.00 35.93 46 GLU C C 1
ATOM 3717 O O . GLU C 1 48 ? 98.035 69.409 85.801 1.00 36.33 46 GLU C O 1
ATOM 3723 N N . LEU C 1 49 ? 99.966 70.462 86.265 1.00 35.34 47 LEU C N 1
ATOM 3724 C CA . LEU C 1 49 ? 99.411 71.791 86.011 1.00 36.59 47 LEU C CA 1
ATOM 3725 C C . LEU C 1 49 ? 99.712 72.268 84.596 1.00 36.87 47 LEU C C 1
ATOM 3726 O O . LEU C 1 49 ? 99.027 73.138 84.046 1.00 37.25 47 LEU C O 1
ATOM 3731 N N . GLY C 1 50 ? 100.688 71.650 83.936 1.00 35.40 48 GLY C N 1
ATOM 3732 C CA . GLY C 1 50 ? 100.999 72.005 82.568 1.00 34.25 48 GLY C CA 1
ATOM 3733 C C . GLY C 1 50 ? 102.462 71.742 82.223 1.00 33.62 48 GLY C C 1
ATOM 3734 O O . GLY C 1 50 ? 103.213 71.152 82.997 1.00 32.37 48 GLY C O 1
ATOM 3735 N N . LEU C 1 51 ? 102.809 72.161 81.023 1.00 32.51 49 LEU C N 1
ATOM 3736 C CA . LEU C 1 51 ? 104.142 72.041 80.481 1.00 33.16 49 LEU C CA 1
ATOM 3737 C C . LEU C 1 51 ? 105.077 72.990 81.232 1.00 34.66 49 LEU C C 1
ATOM 3738 O O . LEU C 1 51 ? 104.675 74.113 81.574 1.00 33.67 49 LEU C O 1
ATOM 3743 N N . GLU C 1 52 ? 106.266 72.510 81.558 1.00 35.70 50 GLU C N 1
ATOM 3744 C CA . GLU C 1 52 ? 107.240 73.347 82.247 1.00 39.22 50 GLU C CA 1
ATOM 3745 C C . GLU C 1 52 ? 107.567 74.585 81.410 1.00 40.62 50 GLU C C 1
ATOM 3746 O O . GLU C 1 52 ? 107.807 74.493 80.213 1.00 40.15 50 GLU C O 1
ATOM 3752 N N . GLY C 1 53 ? 107.501 75.747 82.054 1.00 42.39 51 GLY C N 1
ATOM 3753 C CA . GLY C 1 53 ? 107.790 77.005 81.390 1.00 45.30 51 GLY C CA 1
ATOM 3754 C C . GLY C 1 53 ? 106.589 77.582 80.664 1.00 46.60 51 GLY C C 1
ATOM 3755 O O . GLY C 1 53 ? 106.762 78.413 79.763 1.00 46.95 51 GLY C O 1
ATOM 3756 N N . ASP C 1 54 ? 105.405 77.035 80.884 1.00 48.18 52 ASP C N 1
ATOM 3757 C CA . ASP C 1 54 ? 104.194 77.577 80.242 1.00 50.24 52 ASP C CA 1
ATOM 3758 C C . ASP C 1 54 ? 103.579 78.516 81.263 1.00 52.88 52 ASP C C 1
ATOM 3759 O O . ASP C 1 54 ? 104.183 78.623 82.344 1.00 55.17 52 ASP C O 1
ATOM 3764 N N . GLU C 1 55 ? 102.392 79.054 81.067 1.00 56.08 53 GLU C N 1
ATOM 3765 C CA . GLU C 1 55 ? 101.798 79.911 82.095 1.00 58.98 53 GLU C CA 1
ATOM 3766 C C . GLU C 1 55 ? 101.219 79.123 83.259 1.00 60.42 53 GLU C C 1
ATOM 3767 O O . GLU C 1 55 ? 100.403 79.666 84.021 1.00 61.53 53 GLU C O 1
ATOM 3769 N N . GLN C 1 56 ? 101.613 77.876 83.486 1.00 61.97 54 GLN C N 1
ATOM 3770 C CA . GLN C 1 56 ? 101.152 77.055 84.595 1.00 62.23 54 GLN C CA 1
ATOM 3771 C C . GLN C 1 56 ? 102.310 76.463 85.393 1.00 62.36 54 GLN C C 1
ATOM 3772 O O . GLN C 1 56 ? 102.991 75.515 85.023 1.00 62.45 54 GLN C O 1
ATOM 3774 N N . GLY C 1 64 ? 94.519 75.166 86.901 1.00 52.24 62 GLY C N 1
ATOM 3775 C CA . GLY C 1 64 ? 93.498 74.133 86.972 1.00 52.06 62 GLY C CA 1
ATOM 3776 C C . GLY C 1 64 ? 93.919 72.872 86.226 1.00 51.99 62 GLY C C 1
ATOM 3777 O O . GLY C 1 64 ? 94.215 72.901 85.028 1.00 52.01 62 GLY C O 1
ATOM 3778 N N . PRO C 1 65 ? 93.908 71.739 86.927 1.00 50.75 63 PRO C N 1
ATOM 3779 C CA . PRO C 1 65 ? 94.251 70.458 86.353 1.00 49.90 63 PRO C CA 1
ATOM 3780 C C . PRO C 1 65 ? 93.373 70.072 85.182 1.00 48.46 63 PRO C C 1
ATOM 3781 O O . PRO C 1 65 ? 93.837 69.433 84.224 1.00 47.33 63 PRO C O 1
ATOM 3785 N N . ASP C 1 66 ? 92.106 70.485 85.139 1.00 46.60 64 ASP C N 1
ATOM 3786 C CA . ASP C 1 66 ? 91.252 70.158 84.008 1.00 45.06 64 ASP C CA 1
ATOM 3787 C C . ASP C 1 66 ? 91.591 70.943 82.751 1.00 43.65 64 ASP C C 1
ATOM 3788 O O . ASP C 1 66 ? 90.933 70.685 81.743 1.00 44.29 64 ASP C O 1
ATOM 3793 N N . ARG C 1 67 ? 92.510 71.883 82.808 1.00 42.42 65 ARG C N 1
ATOM 3794 C CA . ARG C 1 67 ? 92.883 72.703 81.668 1.00 41.80 65 ARG C CA 1
ATOM 3795 C C . ARG C 1 67 ? 94.383 72.995 81.653 1.00 39.16 65 ARG C C 1
ATOM 3796 O O . ARG C 1 67 ? 94.847 74.122 81.444 1.00 38.85 65 ARG C O 1
ATOM 3804 N N . ALA C 1 68 ? 95.169 71.949 81.855 1.00 35.26 66 ALA C N 1
ATOM 3805 C CA . ALA C 1 68 ? 96.615 72.028 81.869 1.00 33.50 66 ALA C CA 1
ATOM 3806 C C . ALA C 1 68 ? 97.183 72.211 80.456 1.00 30.77 66 ALA C C 1
ATOM 3807 O O . ALA C 1 68 ? 98.275 72.705 80.258 1.00 28.88 66 ALA C O 1
ATOM 3809 N N . LEU C 1 69 ? 96.438 71.695 79.488 1.00 29.19 67 LEU C N 1
ATOM 3810 C CA . LEU C 1 69 ? 96.812 71.719 78.100 1.00 27.15 67 LEU C CA 1
ATOM 3811 C C . LEU C 1 69 ? 95.657 72.153 77.213 1.00 25.92 67 LEU C C 1
ATOM 3812 O O . LEU C 1 69 ? 94.539 71.655 77.378 1.00 25.55 67 LEU C O 1
ATOM 3817 N N . CYS C 1 70 ? 95.979 73.040 76.277 1.00 24.49 68 CYS C N 1
ATOM 3818 C CA . CYS C 1 70 ? 94.964 73.508 75.312 1.00 23.80 68 CYS C CA 1
ATOM 3819 C C . CYS C 1 70 ? 95.265 72.962 73.916 1.00 22.99 68 CYS C C 1
ATOM 3820 O O . CYS C 1 70 ? 96.429 72.887 73.496 1.00 20.82 68 CYS C O 1
ATOM 3823 N N . HIS C 1 71 ? 94.230 72.552 73.173 1.00 23.01 69 HIS C N 1
ATOM 3824 C CA . HIS C 1 71 ? 94.476 71.982 71.834 1.00 22.47 69 HIS C CA 1
ATOM 3825 C C . HIS C 1 71 ? 93.738 72.756 70.756 1.00 21.50 69 HIS C C 1
ATOM 3826 O O . HIS C 1 71 ? 92.574 73.091 70.937 1.00 22.17 69 HIS C O 1
ATOM 3833 N N . TYR C 1 72 ? 94.355 73.049 69.622 1.00 21.73 70 TYR C N 1
ATOM 3834 C CA . TYR C 1 72 ? 93.571 73.709 68.553 1.00 22.21 70 TYR C CA 1
ATOM 3835 C C . TYR C 1 72 ? 93.886 73.053 67.225 1.00 21.86 70 TYR C C 1
ATOM 3836 O O . TYR C 1 72 ? 95.067 72.904 66.901 1.00 21.14 70 TYR C O 1
ATOM 3845 N N . PRO C 1 73 ? 92.877 72.582 66.511 1.00 23.24 71 PRO C N 1
ATOM 3846 C CA . PRO C 1 73 ? 93.072 71.968 65.206 1.00 22.96 71 PRO C CA 1
ATOM 3847 C C . PRO C 1 73 ? 93.583 72.996 64.195 1.00 24.23 71 PRO C C 1
ATOM 3848 O O . PRO C 1 73 ? 93.021 74.087 64.019 1.00 21.88 71 PRO C O 1
ATOM 3852 N N . ARG C 1 74 ? 94.655 72.656 63.502 1.00 24.22 72 ARG C N 1
ATOM 3853 C CA . ARG C 1 74 ? 95.225 73.516 62.459 1.00 26.17 72 ARG C CA 1
ATOM 3854 C C . ARG C 1 74 ? 94.282 73.732 61.289 1.00 25.08 72 ARG C C 1
ATOM 3855 O O . ARG C 1 74 ? 94.274 74.760 60.609 1.00 24.12 72 ARG C O 1
ATOM 3863 N N . GLU C 1 75 ? 93.415 72.747 61.030 1.00 24.39 73 GLU C N 1
ATOM 3864 C CA . GLU C 1 75 ? 92.429 72.818 59.985 1.00 24.90 73 GLU C CA 1
ATOM 3865 C C . GLU C 1 75 ? 91.609 74.111 60.027 1.00 24.89 73 GLU C C 1
ATOM 3866 O O . GLU C 1 75 ? 91.153 74.603 58.983 1.00 23.24 73 GLU C O 1
ATOM 3872 N N . HIS C 1 76 ? 91.336 74.596 61.236 1.00 24.04 74 HIS C N 1
ATOM 3873 C CA . HIS C 1 76 ? 90.504 75.765 61.455 1.00 22.98 74 HIS C CA 1
ATOM 3874 C C . HIS C 1 76 ? 91.141 77.070 60.991 1.00 23.58 74 HIS C C 1
ATOM 3875 O O . HIS C 1 76 ? 90.408 77.991 60.623 1.00 21.09 74 HIS C O 1
ATOM 3882 N N . TYR C 1 77 ? 92.471 77.138 61.013 1.00 23.61 75 TYR C N 1
ATOM 3883 C CA . TYR C 1 77 ? 93.153 78.329 60.534 1.00 26.44 75 TYR C CA 1
ATOM 3884 C C . TYR C 1 77 ? 92.830 78.618 59.074 1.00 27.43 75 TYR C C 1
ATOM 3885 O O . TYR C 1 77 ? 92.696 79.785 58.705 1.00 27.54 75 TYR C O 1
ATOM 3894 N N . LEU C 1 78 ? 92.630 77.594 58.267 1.00 27.78 76 LEU C N 1
ATOM 3895 C CA . LEU C 1 78 ? 92.275 77.738 56.848 1.00 28.52 76 LEU C CA 1
ATOM 3896 C C . LEU C 1 78 ? 90.871 78.348 56.782 1.00 28.21 76 LEU C C 1
ATOM 3897 O O . LEU C 1 78 ? 90.532 79.142 55.917 1.00 28.83 76 LEU C O 1
ATOM 3902 N N . TYR C 1 79 ? 89.994 77.895 57.695 1.00 26.53 77 TYR C N 1
ATOM 3903 C CA . TYR C 1 79 ? 88.666 78.494 57.731 1.00 25.10 77 TYR C CA 1
ATOM 3904 C C . TYR C 1 79 ? 88.764 79.971 58.118 1.00 25.07 77 TYR C C 1
ATOM 3905 O O . TYR C 1 79 ? 88.192 80.822 57.443 1.00 23.78 77 TYR C O 1
ATOM 3914 N N . TRP C 1 80 ? 89.496 80.301 59.183 1.00 25.37 78 TRP C N 1
ATOM 3915 C CA . TRP C 1 80 ? 89.556 81.691 59.622 1.00 27.32 78 TRP C CA 1
ATOM 3916 C C . TRP C 1 80 ? 90.171 82.605 58.579 1.00 28.01 78 TRP C C 1
ATOM 3917 O O . TRP C 1 80 ? 89.575 83.642 58.232 1.00 29.21 78 TRP C O 1
ATOM 3928 N N . ALA C 1 81 ? 91.291 82.217 57.995 1.00 26.71 79 ALA C N 1
ATOM 3929 C CA . ALA C 1 81 ? 91.937 83.021 56.981 1.00 28.26 79 ALA C CA 1
ATOM 3930 C C . ALA C 1 81 ? 91.033 83.269 55.772 1.00 29.69 79 ALA C C 1
ATOM 3931 O O . ALA C 1 81 ? 91.127 84.347 55.173 1.00 30.02 79 ALA C O 1
ATOM 3933 N N . ARG C 1 82 ? 90.244 82.298 55.333 1.00 29.77 80 ARG C N 1
ATOM 3934 C CA . ARG C 1 82 ? 89.328 82.485 54.225 1.00 30.36 80 ARG C CA 1
ATOM 3935 C C . ARG C 1 82 ? 88.191 83.430 54.619 1.00 29.84 80 ARG C C 1
ATOM 3936 O O . ARG C 1 82 ? 87.787 84.246 53.801 1.00 29.87 80 ARG C O 1
ATOM 3944 N N . GLU C 1 83 ? 87.667 83.281 55.837 1.00 28.46 81 GLU C N 1
ATOM 3945 C CA . GLU C 1 83 ? 86.602 84.126 56.314 1.00 28.40 81 GLU C CA 1
ATOM 3946 C C . GLU C 1 83 ? 87.036 85.581 56.518 1.00 28.83 81 GLU C C 1
ATOM 3947 O O . GLU C 1 83 ? 86.270 86.489 56.203 1.00 27.00 81 GLU C O 1
ATOM 3953 N N . PHE C 1 84 ? 88.263 85.797 56.982 1.00 28.20 82 PHE C N 1
ATOM 3954 C CA . PHE C 1 84 ? 88.822 87.099 57.239 1.00 29.62 82 PHE C CA 1
ATOM 3955 C C . PHE C 1 84 ? 90.180 87.274 56.557 1.00 29.89 82 PHE C C 1
ATOM 3956 O O . PHE C 1 84 ? 91.204 87.415 57.238 1.00 27.98 82 PHE C O 1
ATOM 3964 N N . PRO C 1 85 ? 90.194 87.360 55.242 1.00 30.91 83 PRO C N 1
ATOM 3965 C CA . PRO C 1 85 ? 91.410 87.513 54.479 1.00 32.65 83 PRO C CA 1
ATOM 3966 C C . PRO C 1 85 ? 92.252 88.699 54.890 1.00 34.15 83 PRO C C 1
ATOM 3967 O O . PRO C 1 85 ? 93.464 88.628 54.676 1.00 34.79 83 PRO C O 1
ATOM 3971 N N . GLU C 1 86 ? 91.669 89.770 55.414 1.00 35.32 84 GLU C N 1
ATOM 3972 C CA . GLU C 1 86 ? 92.413 90.940 55.844 1.00 37.41 84 GLU C CA 1
ATOM 3973 C C . GLU C 1 86 ? 93.270 90.632 57.078 1.00 37.38 84 GLU C C 1
ATOM 3974 O O . GLU C 1 86 ? 94.317 91.253 57.254 1.00 38.43 84 GLU C O 1
ATOM 3980 N N . GLN C 1 87 ? 92.769 89.788 57.964 1.00 36.46 85 GLN C N 1
ATOM 3981 C CA . GLN C 1 87 ? 93.503 89.362 59.142 1.00 36.13 85 GLN C CA 1
ATOM 3982 C C . GLN C 1 87 ? 94.068 87.959 58.948 1.00 35.25 85 GLN C C 1
ATOM 3983 O O . GLN C 1 87 ? 94.333 87.272 59.934 1.00 36.32 85 GLN C O 1
ATOM 3989 N N . ALA C 1 88 ? 94.332 87.532 57.718 1.00 33.63 86 ALA C N 1
ATOM 3990 C CA . ALA C 1 88 ? 94.843 86.194 57.466 1.00 33.64 86 ALA C CA 1
ATOM 3991 C C . ALA C 1 88 ? 96.131 85.906 58.223 1.00 33.62 86 ALA C C 1
ATOM 3992 O O . ALA C 1 88 ? 96.332 84.806 58.754 1.00 33.69 86 ALA C O 1
ATOM 3994 N N . GLU C 1 89 ? 97.010 86.887 58.331 1.00 33.30 87 GLU C N 1
ATOM 3995 C CA . GLU C 1 89 ? 98.265 86.771 59.038 1.00 33.77 87 GLU C CA 1
ATOM 3996 C C . GLU C 1 89 ? 98.080 86.544 60.533 1.00 32.40 87 GLU C C 1
ATOM 3997 O O . GLU C 1 89 ? 98.980 85.972 61.163 1.00 30.86 87 GLU C O 1
ATOM 4003 N N . LEU C 1 90 ? 96.952 86.942 61.115 1.00 30.97 88 LEU C N 1
ATOM 4004 C CA . LEU C 1 90 ? 96.749 86.680 62.543 1.00 30.92 88 LEU C CA 1
ATOM 4005 C C . LEU C 1 90 ? 96.318 85.237 62.785 1.00 30.61 88 LEU C C 1
ATOM 4006 O O . LEU C 1 90 ? 96.376 84.746 63.918 1.00 30.36 88 LEU C O 1
ATOM 4011 N N . PHE C 1 91 ? 95.843 84.551 61.743 1.00 30.73 89 PHE C N 1
ATOM 4012 C CA . PHE C 1 91 ? 95.366 83.176 61.901 1.00 29.72 89 PHE C CA 1
ATOM 4013 C C . PHE C 1 91 ? 96.445 82.170 61.570 1.00 29.55 89 PHE C C 1
ATOM 4014 O O . PHE C 1 91 ? 96.421 81.459 60.573 1.00 29.70 89 PHE C O 1
ATOM 4022 N N . VAL C 1 92 ? 97.401 82.053 62.467 1.00 28.09 90 VAL C N 1
ATOM 4023 C CA . VAL C 1 92 ? 98.545 81.171 62.425 1.00 27.76 90 VAL C CA 1
ATOM 4024 C C . VAL C 1 92 ? 98.756 80.576 63.822 1.00 26.99 90 VAL C C 1
ATOM 4025 O O . VAL C 1 92 ? 98.536 81.275 64.822 1.00 24.85 90 VAL C O 1
ATOM 4029 N N . ALA C 1 93 ? 99.001 79.270 63.935 1.00 25.57 91 ALA C N 1
ATOM 4030 C CA . ALA C 1 93 ? 99.279 78.697 65.261 1.00 26.04 91 ALA C CA 1
ATOM 4031 C C . ALA C 1 93 ? 100.450 79.472 65.876 1.00 25.76 91 ALA C C 1
ATOM 4032 O O . ALA C 1 93 ? 101.373 79.815 65.133 1.00 23.74 91 ALA C O 1
ATOM 4034 N N . PRO C 1 94 ? 100.395 79.741 67.174 1.00 26.08 92 PRO C N 1
ATOM 4035 C CA . PRO C 1 94 ? 99.275 79.353 68.022 1.00 25.90 92 PRO C CA 1
ATOM 4036 C C . PRO C 1 94 ? 98.425 80.535 68.449 1.00 25.77 92 PRO C C 1
ATOM 4037 O O . PRO C 1 94 ? 98.180 80.767 69.638 1.00 25.35 92 PRO C O 1
ATOM 4041 N N . ALA C 1 95 ? 97.810 81.222 67.486 1.00 25.34 93 ALA C N 1
ATOM 4042 C CA . ALA C 1 95 ? 97.041 82.417 67.730 1.00 26.28 93 ALA C CA 1
ATOM 4043 C C . ALA C 1 95 ? 95.913 82.267 68.746 1.00 26.20 93 ALA C C 1
ATOM 4044 O O . ALA C 1 95 ? 95.565 83.282 69.358 1.00 26.91 93 ALA C O 1
ATOM 4046 N N . PHE C 1 96 ? 95.354 81.099 68.915 1.00 25.29 94 PHE C N 1
ATOM 4047 C CA . PHE C 1 96 ? 94.292 80.783 69.827 1.00 26.08 94 PHE C CA 1
ATOM 4048 C C . PHE C 1 96 ? 94.776 80.328 71.201 1.00 26.59 94 PHE C C 1
ATOM 4049 O O . PHE C 1 96 ? 93.970 79.889 72.032 1.00 26.62 94 PHE C O 1
ATOM 4057 N N . GLY C 1 97 ? 96.074 80.385 71.498 1.00 25.13 95 GLY C N 1
ATOM 4058 C CA . GLY C 1 97 ? 96.538 80.038 72.831 1.00 25.40 95 GLY C CA 1
ATOM 4059 C C . GLY C 1 97 ? 96.819 78.572 73.018 1.00 26.71 95 GLY C C 1
ATOM 4060 O O . GLY C 1 97 ? 97.237 78.150 74.093 1.00 27.63 95 GLY C O 1
ATOM 4061 N N . GLU C 1 98 ? 96.764 77.765 71.960 1.00 27.13 96 GLU C N 1
ATOM 4062 C CA . GLU C 1 98 ? 96.982 76.334 72.077 1.00 25.98 96 GLU C CA 1
ATOM 4063 C C . GLU C 1 98 ? 98.413 75.943 72.374 1.00 25.34 96 GLU C C 1
AT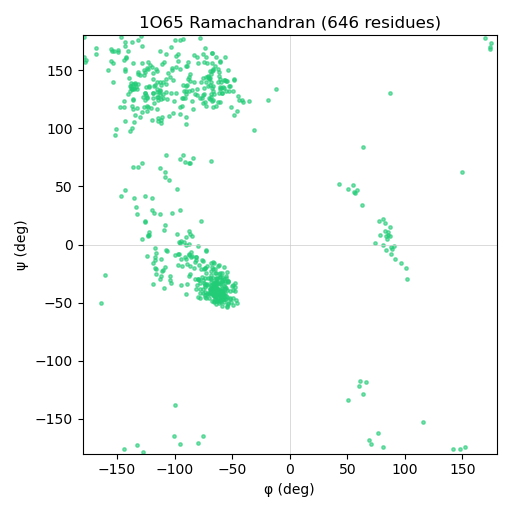OM 4064 O O . GLU C 1 98 ? 99.365 76.539 71.870 1.00 28.26 96 GLU C O 1
ATOM 4070 N N . ASN C 1 99 ? 98.583 74.900 73.161 1.00 24.69 97 ASN C N 1
ATOM 4071 C CA . ASN C 1 99 ? 99.877 74.308 73.450 1.00 23.73 97 ASN C CA 1
ATOM 4072 C C . ASN C 1 99 ? 100.160 73.231 72.386 1.00 23.43 97 ASN C C 1
ATOM 4073 O O . ASN C 1 99 ? 101.303 72.932 72.101 1.00 24.11 97 ASN C O 1
ATOM 4078 N N . LEU C 1 100 ? 99.109 72.556 71.933 1.00 23.37 98 LEU C N 1
ATOM 4079 C CA . LEU C 1 100 ? 99.214 71.457 70.994 1.00 24.88 98 LEU C CA 1
ATOM 4080 C C . LEU C 1 100 ? 98.470 71.762 69.692 1.00 25.37 98 LEU C C 1
ATOM 4081 O O . LEU C 1 100 ? 97.259 71.982 69.677 1.00 24.60 98 LEU C O 1
ATOM 4086 N N . SER C 1 101 ? 99.192 71.638 68.593 1.00 26.79 99 SER C N 1
ATOM 4087 C CA . SER C 1 101 ? 98.711 71.958 67.248 1.00 27.42 99 SER C CA 1
ATOM 4088 C C . SER C 1 101 ? 98.872 70.754 66.347 1.00 28.65 99 SER C C 1
ATOM 4089 O O . SER C 1 101 ? 99.988 70.190 66.275 1.00 30.67 99 SER C O 1
ATOM 4092 N N . THR C 1 102 ? 97.812 70.295 65.679 1.00 27.11 100 THR C N 1
ATOM 4093 C CA . THR C 1 102 ? 97.941 69.109 64.848 1.00 25.27 100 THR C CA 1
ATOM 4094 C C . THR C 1 102 ? 97.126 69.168 63.553 1.00 25.84 100 THR C C 1
ATOM 4095 O O . THR C 1 102 ? 96.287 70.032 63.311 1.00 24.41 100 THR C O 1
ATOM 4099 N N . ASP C 1 103 ? 97.345 68.125 62.755 1.00 25.97 101 ASP C N 1
ATOM 4100 C CA . ASP C 1 103 ? 96.496 67.867 61.591 1.00 28.15 101 ASP C CA 1
ATOM 4101 C C . ASP C 1 103 ? 95.782 66.526 61.888 1.00 26.42 101 ASP C C 1
ATOM 4102 O O . ASP C 1 103 ? 96.421 65.738 62.579 1.00 23.41 101 ASP C O 1
ATOM 4107 N N . GLY C 1 104 ? 94.569 66.330 61.397 1.00 26.33 102 GLY C N 1
ATOM 4108 C CA . GLY C 1 104 ? 93.893 65.052 61.579 1.00 24.99 102 GLY C CA 1
ATOM 4109 C C . GLY C 1 104 ? 93.090 64.904 62.847 1.00 25.93 102 GLY C C 1
ATOM 4110 O O . GLY C 1 104 ? 92.490 63.843 63.050 1.00 26.19 102 GLY C O 1
ATOM 4111 N N . LEU C 1 105 ? 93.056 65.888 63.748 1.00 25.32 103 LEU C N 1
ATOM 4112 C CA . LEU C 1 105 ? 92.284 65.774 64.982 1.00 24.15 103 LEU C CA 1
ATOM 4113 C C . LEU C 1 105 ? 91.319 66.934 65.077 1.00 23.41 103 LEU C C 1
ATOM 4114 O O . LEU C 1 105 ? 91.765 68.100 65.053 1.00 21.13 103 LEU C O 1
ATOM 4119 N N . THR C 1 106 ? 90.014 66.676 65.030 1.00 23.07 104 THR C N 1
ATOM 4120 C CA . THR C 1 106 ? 89.084 67.836 65.144 1.00 22.96 104 THR C CA 1
ATOM 4121 C C . THR C 1 106 ? 88.017 67.483 66.158 1.00 22.03 104 THR C C 1
ATOM 4122 O O . THR C 1 106 ? 88.016 66.380 66.707 1.00 21.87 104 THR C O 1
ATOM 4126 N N . GLU C 1 107 ? 87.007 68.315 66.305 1.00 21.95 105 GLU C N 1
ATOM 4127 C CA . GLU C 1 107 ? 85.933 68.070 67.252 1.00 21.93 105 GLU C CA 1
ATOM 4128 C C . GLU C 1 107 ? 85.057 66.877 66.952 1.00 23.02 105 GLU C C 1
ATOM 4129 O O . GLU C 1 107 ? 84.495 66.223 67.866 1.00 21.66 105 GLU C O 1
ATOM 4135 N N . SER C 1 108 ? 84.916 66.520 65.666 1.00 21.95 106 SER C N 1
ATOM 4136 C CA . SER C 1 108 ? 84.054 65.431 65.271 1.00 21.14 106 SER C CA 1
ATOM 4137 C C . SER C 1 108 ? 84.771 64.107 65.314 1.00 20.80 106 SER C C 1
ATOM 4138 O O . SER C 1 108 ? 84.137 63.047 65.136 1.00 22.58 106 SER C O 1
ATOM 4141 N N . ASN C 1 109 ? 86.079 64.120 65.528 1.00 20.05 107 ASN C N 1
ATOM 4142 C CA . ASN C 1 109 ? 86.748 62.830 65.658 1.00 21.04 107 ASN C CA 1
ATOM 4143 C C . ASN C 1 109 ? 87.483 62.730 66.976 1.00 20.81 107 ASN C C 1
ATOM 4144 O O . ASN C 1 109 ? 88.250 61.808 67.159 1.00 18.97 107 ASN C O 1
ATOM 4149 N N . VAL C 1 110 ? 87.300 63.698 67.886 1.00 22.19 108 VAL C N 1
ATOM 4150 C CA . VAL C 1 110 ? 87.926 63.581 69.221 1.00 21.81 108 VAL C CA 1
ATOM 4151 C C . VAL C 1 110 ? 86.779 63.399 70.218 1.00 22.02 108 VAL C C 1
ATOM 4152 O O . VAL C 1 110 ? 85.835 64.204 70.202 1.00 22.28 108 VAL C O 1
ATOM 4156 N N . TYR C 1 111 ? 86.860 62.380 71.068 1.00 20.37 109 TYR C N 1
ATOM 4157 C CA . TYR C 1 111 ? 85.772 62.113 72.010 1.00 20.28 109 TYR C CA 1
ATOM 4158 C C . TYR C 1 111 ? 86.034 62.585 73.422 1.00 19.60 109 TYR C C 1
ATOM 4159 O O . TYR C 1 111 ? 87.160 62.451 73.921 1.00 17.12 109 TYR C O 1
ATOM 4168 N N . MET C 1 112 ? 84.994 63.120 74.100 1.00 19.53 110 MET C N 1
ATOM 4169 C CA . MET C 1 112 ? 85.163 63.487 75.524 1.00 20.48 110 MET C CA 1
ATOM 4170 C C . MET C 1 112 ? 85.716 62.269 76.270 1.00 21.84 110 MET C C 1
ATOM 4171 O O . MET C 1 112 ? 85.272 61.153 75.976 1.00 23.06 110 MET C O 1
ATOM 4176 N N . GLY C 1 113 ? 86.748 62.404 77.089 1.00 22.30 111 GLY C N 1
ATOM 4177 C CA . GLY C 1 113 ? 87.291 61.276 77.816 1.00 21.82 111 GLY C CA 1
ATOM 4178 C C . GLY C 1 113 ? 88.412 60.519 77.139 1.00 22.23 111 GLY C C 1
ATOM 4179 O O . GLY C 1 113 ? 89.072 59.657 77.767 1.00 22.70 111 GLY C O 1
ATOM 4180 N N . ASP C 1 114 ? 88.653 60.760 75.861 1.00 21.81 112 ASP C N 1
ATOM 4181 C CA . ASP C 1 114 ? 89.724 60.082 75.159 1.00 20.14 112 ASP C CA 1
ATOM 4182 C C . ASP C 1 114 ? 91.005 60.270 75.969 1.00 21.00 112 ASP C C 1
ATOM 4183 O O . ASP C 1 114 ? 91.275 61.363 76.468 1.00 21.14 112 ASP C O 1
ATOM 4188 N N . ILE C 1 115 ? 91.754 59.187 76.109 1.00 21.40 113 ILE C N 1
ATOM 4189 C CA . ILE C 1 115 ? 93.029 59.280 76.819 1.00 21.75 113 ILE C CA 1
ATOM 4190 C C . ILE C 1 115 ? 94.142 59.053 75.791 1.00 22.89 113 ILE C C 1
ATOM 4191 O O . ILE C 1 115 ? 94.139 58.053 75.086 1.00 22.30 113 ILE C O 1
ATOM 4196 N N . PHE C 1 116 ? 95.072 59.992 75.703 1.00 23.87 114 PHE C N 1
ATOM 4197 C CA . PHE C 1 116 ? 96.203 59.861 74.814 1.00 24.81 114 PHE C CA 1
ATOM 4198 C C . PHE C 1 116 ? 97.508 59.682 75.613 1.00 26.38 114 PHE C C 1
ATOM 4199 O O . PHE C 1 116 ? 97.735 60.312 76.638 1.00 26.28 114 PHE C O 1
ATOM 4207 N N . ARG C 1 117 ? 98.340 58.763 75.135 1.00 26.37 115 ARG C N 1
ATOM 4208 C CA . ARG C 1 117 ? 99.671 58.584 75.712 1.00 25.94 115 ARG C CA 1
ATOM 4209 C C . ARG C 1 117 ? 100.579 59.527 74.896 1.00 26.24 115 ARG C C 1
ATOM 4210 O O . ARG C 1 117 ? 100.378 59.577 73.666 1.00 27.23 115 ARG C O 1
ATOM 4218 N N . TRP C 1 118 ? 101.392 60.322 75.531 1.00 24.71 116 TRP C N 1
ATOM 4219 C CA . TRP C 1 118 ? 102.286 61.278 74.869 1.00 25.30 116 TRP C CA 1
ATOM 4220 C C . TRP C 1 118 ? 103.638 61.147 75.577 1.00 25.53 116 TRP C C 1
ATOM 4221 O O . TRP C 1 118 ? 103.735 61.477 76.782 1.00 27.37 116 TRP C O 1
ATOM 4232 N N . GLY C 1 119 ? 104.595 60.517 74.922 1.00 24.35 117 GLY C N 1
ATOM 4233 C CA . GLY C 1 119 ? 105.904 60.290 75.564 1.00 24.53 117 GLY C CA 1
ATOM 4234 C C . GLY C 1 119 ? 105.678 59.453 76.825 1.00 24.89 117 GLY C C 1
ATOM 4235 O O . GLY C 1 119 ? 104.984 58.444 76.788 1.00 23.46 117 GLY C O 1
ATOM 4236 N N . GLU C 1 120 ? 106.087 59.964 77.992 1.00 26.13 118 GLU C N 1
ATOM 4237 C CA . GLU C 1 120 ? 105.878 59.200 79.226 1.00 26.48 118 GLU C CA 1
ATOM 4238 C C . GLU C 1 120 ? 104.641 59.693 79.939 1.00 25.25 118 GLU C C 1
ATOM 4239 O O . GLU C 1 120 ? 104.294 59.202 81.001 1.00 26.69 118 GLU C O 1
ATOM 4245 N N . ALA C 1 121 ? 103.847 60.561 79.285 1.00 23.55 119 ALA C N 1
ATOM 4246 C CA . ALA C 1 121 ? 102.682 61.091 79.984 1.00 22.22 119 ALA C CA 1
ATOM 4247 C C . ALA C 1 121 ? 101.365 60.521 79.475 1.00 20.97 119 ALA C C 1
ATOM 4248 O O . ALA C 1 121 ? 101.311 59.870 78.435 1.00 20.29 119 ALA C O 1
ATOM 4250 N N . LEU C 1 122 ? 100.339 60.714 80.286 1.00 19.71 120 LEU C N 1
ATOM 4251 C CA . LEU C 1 122 ? 98.981 60.316 79.918 1.00 22.09 120 LEU C CA 1
ATOM 4252 C C . LEU C 1 122 ? 98.084 61.541 80.071 1.00 22.22 120 LEU C C 1
ATOM 4253 O O . LEU C 1 122 ? 98.137 62.153 81.154 1.00 22.87 120 LEU C O 1
ATOM 4258 N N . ILE C 1 123 ? 97.380 61.920 79.009 1.00 20.97 121 ILE C N 1
ATOM 4259 C CA . ILE C 1 123 ? 96.474 63.068 79.090 1.00 20.48 121 ILE C CA 1
ATOM 4260 C C . ILE C 1 123 ? 95.062 62.631 78.707 1.00 20.75 121 ILE C C 1
ATOM 4261 O O . ILE C 1 123 ? 94.874 61.646 77.987 1.00 21.54 121 ILE C O 1
ATOM 4266 N N . GLN C 1 124 ? 94.027 63.344 79.142 1.00 21.77 122 GLN C N 1
ATOM 4267 C CA . GLN C 1 124 ? 92.644 63.023 78.869 1.00 21.35 122 GLN C CA 1
ATOM 4268 C C . GLN C 1 124 ? 91.815 64.228 78.437 1.00 21.55 122 GLN C C 1
ATOM 4269 O O . GLN C 1 124 ? 91.952 65.315 79.000 1.00 21.61 122 GLN C O 1
ATOM 4275 N N . VAL C 1 125 ? 90.939 64.043 77.447 1.00 21.00 123 VAL C N 1
ATOM 4276 C CA . VAL C 1 125 ? 90.102 65.173 76.976 1.00 20.45 123 VAL C CA 1
ATOM 4277 C C . VAL C 1 125 ? 89.032 65.435 78.026 1.00 20.26 123 VAL C C 1
ATOM 4278 O O . VAL C 1 125 ? 88.226 64.528 78.271 1.00 21.35 123 VAL C O 1
ATOM 4282 N N . SER C 1 126 ? 88.945 66.616 78.574 1.00 20.21 124 SER C N 1
ATOM 4283 C CA . SER C 1 126 ? 88.025 66.962 79.646 1.00 21.09 124 SER C CA 1
ATOM 4284 C C . SER C 1 126 ? 86.892 67.890 79.261 1.00 21.38 124 SER C C 1
ATOM 4285 O O . SER C 1 126 ? 85.872 67.916 79.972 1.00 21.63 124 SER C O 1
ATOM 4288 N N . GLN C 1 127 ? 87.015 68.669 78.189 1.00 19.88 125 GLN C N 1
ATOM 4289 C CA . GLN C 1 127 ? 85.977 69.569 77.735 1.00 20.53 125 GLN C CA 1
ATOM 4290 C C . GLN C 1 127 ? 86.365 70.302 76.453 1.00 21.21 125 GLN C C 1
ATOM 4291 O O . GLN C 1 127 ? 87.548 70.494 76.188 1.00 22.24 125 GLN C O 1
ATOM 4297 N N . PRO C 1 128 ? 85.369 70.760 75.724 1.00 22.72 126 PRO C N 1
ATOM 4298 C CA . PRO C 1 128 ? 85.612 71.640 74.570 1.00 23.59 126 PRO C CA 1
ATOM 4299 C C . PRO C 1 128 ? 86.122 72.982 75.115 1.00 25.06 126 PRO C C 1
ATOM 4300 O O . PRO C 1 128 ? 85.809 73.364 76.254 1.00 25.59 126 PRO C O 1
ATOM 4304 N N . ARG C 1 129 ? 86.998 73.633 74.377 1.00 26.11 127 ARG C N 1
ATOM 4305 C CA . ARG C 1 129 ? 87.483 74.948 74.827 1.00 27.64 127 ARG C CA 1
ATOM 4306 C C . ARG C 1 129 ? 86.306 75.925 74.679 1.00 27.59 127 ARG C C 1
ATOM 4307 O O . ARG C 1 129 ? 85.557 75.834 73.695 1.00 27.42 127 ARG C O 1
ATOM 4315 N N . SER C 1 130 ? 86.207 76.838 75.605 1.00 26.72 128 SER C N 1
ATOM 4316 C CA . SER C 1 130 ? 85.121 77.807 75.659 1.00 28.42 128 SER C CA 1
ATOM 4317 C C . SER C 1 130 ? 85.578 79.154 75.106 1.00 27.76 128 SER C C 1
ATOM 4318 O O . SER C 1 130 ? 86.543 79.706 75.607 1.00 27.23 128 SER C O 1
ATOM 4321 N N . PRO C 1 131 ? 84.885 79.663 74.099 1.00 26.82 129 PRO C N 1
ATOM 4322 C CA . PRO C 1 131 ? 85.258 80.926 73.499 1.00 27.99 129 PRO C CA 1
ATOM 4323 C C . PRO C 1 131 ? 84.963 82.064 74.470 1.00 27.28 129 PRO C C 1
ATOM 4324 O O . PRO C 1 131 ? 83.932 82.060 75.123 1.00 26.66 129 PRO C O 1
ATOM 4328 N N . CYS C 1 132 ? 85.871 83.023 74.454 1.00 25.90 130 CYS C N 1
ATOM 4329 C CA . CYS C 1 132 ? 85.800 84.142 75.374 1.00 28.60 130 CYS C CA 1
ATOM 4330 C C . CYS C 1 132 ? 85.974 85.469 74.668 1.00 28.81 130 CYS C C 1
ATOM 4331 O O . CYS C 1 132 ? 86.800 85.579 73.745 1.00 28.08 130 CYS C O 1
ATOM 4334 N N . TYR C 1 133 ? 85.311 86.522 75.148 1.00 27.08 131 TYR C N 1
ATOM 4335 C CA . TYR C 1 133 ? 85.395 87.828 74.528 1.00 28.69 131 TYR C CA 1
ATOM 4336 C C . TYR C 1 133 ? 86.793 88.406 74.409 1.00 29.29 131 TYR C C 1
ATOM 4337 O O . TYR C 1 133 ? 87.038 89.283 73.555 1.00 28.81 131 TYR C O 1
ATOM 4346 N N . LYS C 1 134 ? 87.767 87.934 75.167 1.00 29.73 132 LYS C N 1
ATOM 4347 C CA . LYS C 1 134 ? 89.149 88.350 75.132 1.00 30.40 132 LYS C CA 1
ATOM 4348 C C . LYS C 1 134 ? 89.756 88.120 73.739 1.00 30.51 132 LYS C C 1
ATOM 4349 O O . LYS C 1 134 ? 90.652 88.832 73.287 1.00 28.17 132 LYS C O 1
ATOM 4355 N N . LEU C 1 135 ? 89.268 87.074 73.072 1.00 30.08 133 LEU C N 1
ATOM 4356 C CA . LEU C 1 135 ? 89.716 86.761 71.714 1.00 29.92 133 LEU C CA 1
ATOM 4357 C C . LEU C 1 135 ? 89.282 87.896 70.784 1.00 29.76 133 LEU C C 1
ATOM 4358 O O . LEU C 1 135 ? 89.933 88.134 69.774 1.00 29.28 133 LEU C O 1
ATOM 4363 N N . ASN C 1 136 ? 88.153 88.532 71.062 1.00 29.39 134 ASN C N 1
ATOM 4364 C CA . ASN C 1 136 ? 87.708 89.666 70.240 1.00 32.26 134 ASN C CA 1
ATOM 4365 C C . ASN C 1 136 ? 88.787 90.748 70.247 1.00 32.33 134 ASN C C 1
ATOM 4366 O O . ASN C 1 136 ? 89.096 91.288 69.196 1.00 31.43 134 ASN C O 1
ATOM 4371 N N . TYR C 1 137 ? 89.370 91.045 71.406 1.00 33.45 135 TYR C N 1
ATOM 4372 C CA . TYR C 1 137 ? 90.472 91.987 71.504 1.00 35.20 135 TYR C CA 1
ATOM 4373 C C . TYR C 1 137 ? 91.711 91.448 70.781 1.00 35.77 135 TYR C C 1
ATOM 4374 O O . TYR C 1 137 ? 92.278 92.150 69.962 1.00 35.23 135 TYR C O 1
ATOM 4383 N N . HIS C 1 138 ? 92.100 90.201 71.052 1.00 35.94 136 HIS C N 1
ATOM 4384 C CA . HIS C 1 138 ? 93.264 89.600 70.437 1.00 38.04 136 HIS C CA 1
ATOM 4385 C C . HIS C 1 138 ? 93.353 89.735 68.925 1.00 38.20 136 HIS C C 1
ATOM 4386 O O . HIS C 1 138 ? 94.411 90.022 68.363 1.00 38.57 136 HIS C O 1
ATOM 4393 N N . PHE C 1 139 ? 92.261 89.475 68.217 1.00 38.75 137 PHE C N 1
ATOM 4394 C CA . PHE C 1 139 ? 92.249 89.478 66.765 1.00 39.96 137 PHE C CA 1
ATOM 4395 C C . PHE C 1 139 ? 91.692 90.777 66.224 1.00 41.14 137 PHE C C 1
ATOM 4396 O O . PHE C 1 139 ? 91.619 91.016 65.025 1.00 41.38 137 PHE C O 1
ATOM 4404 N N . ASP C 1 140 ? 91.152 91.556 67.169 1.00 43.91 138 ASP C N 1
ATOM 4405 C CA . ASP C 1 140 ? 90.502 92.813 66.826 1.00 43.85 138 ASP C CA 1
ATOM 4406 C C . ASP C 1 140 ? 89.367 92.544 65.849 1.00 43.00 138 ASP C C 1
ATOM 4407 O O . ASP C 1 140 ? 89.315 93.128 64.775 1.00 44.16 138 ASP C O 1
ATOM 4412 N N . ILE C 1 141 ? 88.548 91.554 66.145 1.00 41.34 139 ILE C N 1
ATOM 4413 C CA . ILE C 1 141 ? 87.363 91.167 65.415 1.00 39.48 139 ILE C CA 1
ATOM 4414 C C . ILE C 1 141 ? 86.241 91.144 66.475 1.00 38.25 139 ILE C C 1
ATOM 4415 O O . ILE C 1 141 ? 86.287 90.324 67.391 1.00 37.23 139 ILE C O 1
ATOM 4420 N N . SER C 1 142 ? 85.242 91.984 66.280 1.00 36.31 140 SER C N 1
ATOM 4421 C CA . SER C 1 142 ? 84.208 92.162 67.284 1.00 35.67 140 SER C CA 1
ATOM 4422 C C . SER C 1 142 ? 83.375 90.945 67.620 1.00 35.17 140 SER C C 1
ATOM 4423 O O . SER C 1 142 ? 82.727 90.925 68.683 1.00 35.58 140 SER C O 1
ATOM 4426 N N . ASP C 1 143 ? 83.336 89.912 66.776 1.00 34.54 141 ASP C N 1
ATOM 4427 C CA . ASP C 1 143 ? 82.507 88.756 67.097 1.00 33.17 141 ASP C CA 1
ATOM 4428 C C . ASP C 1 143 ? 83.201 87.433 66.920 1.00 32.26 141 ASP C C 1
ATOM 4429 O O . ASP C 1 143 ? 82.533 86.403 66.774 1.00 33.00 141 ASP C O 1
ATOM 4434 N N . ILE C 1 144 ? 84.524 87.363 67.022 1.00 32.25 142 ILE C N 1
ATOM 4435 C CA . ILE C 1 144 ? 85.210 86.087 66.856 1.00 31.94 142 ILE C C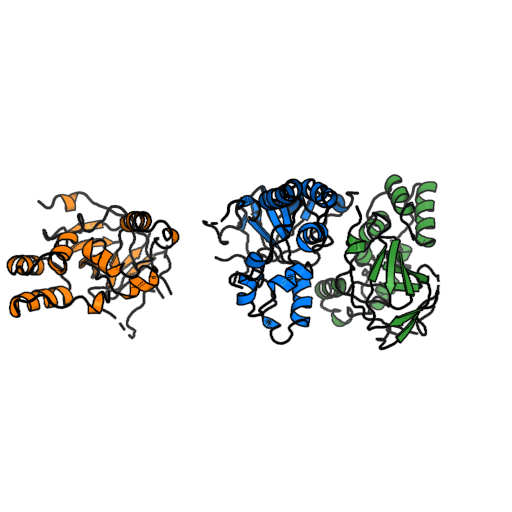A 1
ATOM 4436 C C . ILE C 1 144 ? 84.742 85.050 67.877 1.00 30.93 142 ILE C C 1
ATOM 4437 O O . ILE C 1 144 ? 84.490 83.902 67.513 1.00 29.68 142 ILE C O 1
ATOM 4442 N N . ALA C 1 145 ? 84.552 85.437 69.136 1.00 29.86 143 ALA C N 1
ATOM 4443 C CA . ALA C 1 145 ? 84.107 84.521 70.176 1.00 28.38 143 ALA C CA 1
ATOM 4444 C C . ALA C 1 145 ? 82.756 83.910 69.805 1.00 27.41 143 ALA C C 1
ATOM 4445 O O . ALA C 1 145 ? 82.614 82.694 69.841 1.00 24.65 143 ALA C O 1
ATOM 4447 N N . GLN C 1 146 ? 81.821 84.728 69.341 1.00 26.72 144 GLN C N 1
ATOM 4448 C CA . GLN C 1 146 ? 80.511 84.231 68.934 1.00 28.15 144 GLN C CA 1
ATOM 4449 C C . GLN C 1 146 ? 80.626 83.250 67.764 1.00 26.60 144 GLN C C 1
ATOM 4450 O O . GLN C 1 146 ? 80.016 82.182 67.759 1.00 27.70 144 GLN C O 1
ATOM 4456 N N . LEU C 1 147 ? 81.369 83.646 66.763 1.00 26.03 145 LEU C N 1
ATOM 4457 C CA . LEU C 1 147 ? 81.635 82.904 65.550 1.00 27.13 145 LEU C CA 1
ATOM 4458 C C . LEU C 1 147 ? 82.271 81.538 65.851 1.00 27.21 145 LEU C C 1
ATOM 4459 O O . LEU C 1 147 ? 81.887 80.520 65.288 1.00 25.65 145 LEU C O 1
ATOM 4464 N N . MET C 1 148 ? 83.196 81.540 66.801 1.00 26.59 146 MET C N 1
ATOM 4465 C CA . MET C 1 148 ? 83.900 80.325 67.211 1.00 26.07 146 MET C CA 1
ATOM 4466 C C . MET C 1 148 ? 82.888 79.401 67.911 1.00 26.25 146 MET C C 1
ATOM 4467 O O . MET C 1 148 ? 82.950 78.182 67.735 1.00 24.51 146 MET C O 1
ATOM 4472 N N . GLN C 1 149 ? 81.991 80.008 68.698 1.00 25.27 147 GLN C N 1
ATOM 4473 C CA . GLN C 1 149 ? 81.020 79.203 69.423 1.00 26.30 147 GLN C CA 1
ATOM 4474 C C . GLN C 1 149 ? 79.956 78.683 68.443 1.00 27.32 147 GLN C C 1
ATOM 4475 O O . GLN C 1 149 ? 79.605 77.502 68.491 1.00 26.16 147 GLN C O 1
ATOM 4481 N N . ASN C 1 150 ? 79.499 79.556 67.554 1.00 26.92 148 ASN C N 1
ATOM 4482 C CA . ASN C 1 150 ? 78.501 79.167 66.559 1.00 28.24 148 ASN C CA 1
ATOM 4483 C C . ASN C 1 150 ? 79.006 78.043 65.657 1.00 27.36 148 ASN C C 1
ATOM 4484 O O . ASN C 1 150 ? 78.319 77.054 65.415 1.00 27.09 148 ASN C O 1
ATOM 4489 N N . THR C 1 151 ? 80.244 78.155 65.197 1.00 27.46 149 THR C N 1
ATOM 4490 C CA . THR C 1 151 ? 80.820 77.143 64.325 1.00 27.93 149 THR C CA 1
ATOM 4491 C C . THR C 1 151 ? 81.205 75.881 65.076 1.00 26.50 149 THR C C 1
ATOM 4492 O O . THR C 1 151 ? 81.276 74.815 64.486 1.00 26.97 149 THR C O 1
ATOM 4496 N N . GLY C 1 152 ? 81.575 76.018 66.350 1.00 25.36 150 GLY C N 1
ATOM 4497 C CA . GLY C 1 152 ? 82.027 74.897 67.152 1.00 23.33 150 GLY C CA 1
ATOM 4498 C C . GLY C 1 152 ? 83.507 74.663 66.844 1.00 23.32 150 GLY C C 1
ATOM 4499 O O . GLY C 1 152 ? 84.035 73.595 67.135 1.00 22.77 150 GLY C O 1
ATOM 4500 N N . LYS C 1 153 ? 84.171 75.668 66.264 1.00 22.68 151 LYS C N 1
ATOM 4501 C CA . LYS C 1 153 ? 85.603 75.529 65.957 1.00 23.55 151 LYS C CA 1
ATOM 4502 C C . LYS C 1 153 ? 86.389 76.046 67.158 1.00 22.97 151 LYS C C 1
ATOM 4503 O O . LYS C 1 153 ? 87.070 77.072 67.104 1.00 23.43 151 LYS C O 1
ATOM 4509 N N . VAL C 1 154 ? 86.342 75.271 68.242 1.00 21.06 152 VAL C N 1
ATOM 4510 C CA . VAL C 1 154 ? 86.911 75.722 69.497 1.00 21.02 152 VAL C CA 1
ATOM 4511 C C . VAL C 1 154 ? 88.057 74.908 70.033 1.00 20.56 152 VAL C C 1
ATOM 4512 O O . VAL C 1 154 ? 88.746 75.408 70.928 1.00 21.54 152 VAL C O 1
ATOM 4516 N N . GLY C 1 155 ? 88.362 73.730 69.501 1.00 20.48 153 GLY C N 1
ATOM 4517 C CA . GLY C 1 155 ? 89.454 72.947 70.084 1.00 20.16 153 GLY C CA 1
ATOM 4518 C C . GLY C 1 155 ? 89.004 72.455 71.470 1.00 21.11 153 GLY C C 1
ATOM 4519 O O . GLY C 1 155 ? 87.811 72.440 71.766 1.00 21.00 153 GLY C O 1
ATOM 4520 N N . TRP C 1 156 ? 89.945 71.934 72.257 1.00 20.63 154 TRP C N 1
ATOM 4521 C CA . TRP C 1 156 ? 89.541 71.333 73.538 1.00 21.69 154 TRP C CA 1
ATOM 4522 C C . TRP C 1 156 ? 90.692 71.358 74.536 1.00 21.83 154 TRP C C 1
ATOM 4523 O O . TRP C 1 156 ? 91.835 71.613 74.154 1.00 21.61 154 TRP C O 1
ATOM 4534 N N . LEU C 1 157 ? 90.362 71.071 75.785 1.00 21.92 155 LEU C N 1
ATOM 4535 C CA . LEU C 1 157 ? 91.367 71.045 76.843 1.00 22.53 155 LEU C CA 1
ATOM 4536 C C . LEU C 1 157 ? 91.586 69.619 77.339 1.00 22.25 155 LEU C C 1
ATOM 4537 O O . LEU C 1 157 ? 90.712 68.785 77.130 1.00 21.13 155 LEU C O 1
ATOM 4542 N N . TYR C 1 158 ? 92.766 69.373 77.888 1.00 22.55 156 TYR C N 1
ATOM 4543 C CA . TYR C 1 158 ? 93.060 68.088 78.486 1.00 23.47 156 TYR C CA 1
ATOM 4544 C C . TYR C 1 158 ? 93.403 68.288 79.987 1.00 24.16 156 TYR C C 1
ATOM 4545 O O . TYR C 1 158 ? 93.889 69.333 80.413 1.00 24.87 156 TYR C O 1
ATOM 4554 N N . SER C 1 159 ? 93.146 67.244 80.736 1.00 23.50 157 SER C N 1
ATOM 4555 C CA . SER C 1 159 ? 93.622 67.164 82.112 1.00 24.35 157 SER C CA 1
ATOM 4556 C C . SER C 1 159 ? 94.819 66.194 82.077 1.00 24.46 157 SER C C 1
ATOM 4557 O O . SER C 1 159 ? 94.821 65.323 81.181 1.00 25.56 157 SER C O 1
ATOM 4560 N N . VAL C 1 160 ? 95.849 66.404 82.863 1.00 23.86 158 VAL C N 1
ATOM 4561 C CA . VAL C 1 160 ? 96.978 65.462 82.885 1.00 22.19 158 VAL C CA 1
ATOM 4562 C C . VAL C 1 160 ? 96.679 64.296 83.818 1.00 23.30 158 VAL C C 1
ATOM 4563 O O . VAL C 1 160 ? 96.552 64.482 85.035 1.00 23.89 158 VAL C O 1
ATOM 4567 N N . ILE C 1 161 ? 96.596 63.075 83.276 1.00 22.91 159 ILE C N 1
ATOM 4568 C CA . ILE C 1 161 ? 96.333 61.876 84.043 1.00 22.38 159 ILE C CA 1
ATOM 4569 C C . ILE C 1 161 ? 97.627 61.377 84.699 1.00 23.85 159 ILE C C 1
ATOM 4570 O O . ILE C 1 161 ? 97.602 60.895 85.832 1.00 20.54 159 ILE C O 1
ATOM 4575 N N . ALA C 1 162 ? 98.744 61.483 83.958 1.00 23.28 160 ALA C N 1
ATOM 4576 C CA . ALA C 1 162 ? 100.031 61.099 84.522 1.00 25.38 160 ALA C CA 1
ATOM 4577 C C . ALA C 1 162 ? 101.137 61.982 83.950 1.00 26.52 160 ALA C C 1
ATOM 4578 O O . ALA C 1 162 ? 101.379 62.056 82.754 1.00 25.81 160 ALA C O 1
ATOM 4580 N N . PRO C 1 163 ? 101.798 62.716 84.839 1.00 27.70 161 PRO C N 1
ATOM 4581 C CA . PRO C 1 163 ? 102.890 63.603 84.445 1.00 27.92 161 PRO C CA 1
ATOM 4582 C C . PRO C 1 163 ? 104.054 62.806 83.899 1.00 28.33 161 PRO C C 1
ATOM 4583 O O . PRO C 1 163 ? 104.154 61.609 84.196 1.00 29.34 161 PRO C O 1
ATOM 4587 N N . GLY C 1 164 ? 104.889 63.366 83.031 1.00 29.51 162 GLY C N 1
ATOM 4588 C CA . GLY C 1 164 ? 106.014 62.664 82.449 1.00 29.51 162 GLY C CA 1
ATOM 4589 C C . GLY C 1 164 ? 106.770 63.431 81.377 1.00 30.86 162 GLY C C 1
ATOM 4590 O O . GLY C 1 164 ? 106.465 64.577 81.031 1.00 29.18 162 GLY C O 1
ATOM 4591 N N . LYS C 1 165 ? 107.942 62.882 80.984 1.00 31.19 163 LYS C N 1
ATOM 4592 C CA . LYS C 1 165 ? 108.699 63.515 79.915 1.00 32.55 163 LYS C CA 1
ATOM 4593 C C . LYS C 1 165 ? 107.872 63.378 78.621 1.00 32.60 163 LYS C C 1
ATOM 4594 O O . LYS C 1 165 ? 107.316 62.312 78.352 1.00 33.16 163 LYS C O 1
ATOM 4600 N N . VAL C 1 166 ? 107.737 64.467 77.914 1.00 32.28 164 VAL C N 1
ATOM 4601 C CA . VAL C 1 166 ? 107.044 64.518 76.640 1.00 32.76 164 VAL C CA 1
ATOM 4602 C C . VAL C 1 166 ? 107.981 65.206 75.646 1.00 32.77 164 VAL C C 1
ATOM 4603 O O . VAL C 1 166 ? 109.031 65.698 76.047 1.00 32.73 164 VAL C O 1
ATOM 4607 N N . SER C 1 167 ? 107.549 65.340 74.408 1.00 33.84 165 SER C N 1
ATOM 4608 C CA . SER C 1 167 ? 108.415 65.971 73.417 1.00 34.06 165 SER C CA 1
ATOM 4609 C C . SER C 1 167 ? 107.683 66.297 72.134 1.00 33.81 165 SER C C 1
ATOM 4610 O O . SER C 1 167 ? 106.662 65.694 71.815 1.00 32.87 165 SER C O 1
ATOM 4613 N N . ALA C 1 168 ? 108.320 67.165 71.341 1.00 33.82 166 ALA C N 1
ATOM 4614 C CA . ALA C 1 168 ? 107.790 67.567 70.047 1.00 34.67 166 ALA C CA 1
ATOM 4615 C C . ALA C 1 168 ? 107.945 66.444 69.028 1.00 35.11 166 ALA C C 1
ATOM 4616 O O . ALA C 1 168 ? 107.187 66.388 68.051 1.00 36.54 166 ALA C O 1
ATOM 4618 N N . ASP C 1 169 ? 108.843 65.494 69.266 1.00 33.20 167 ASP C N 1
ATOM 4619 C CA . ASP C 1 169 ? 109.025 64.369 68.359 1.00 34.06 167 ASP C CA 1
ATOM 4620 C C . ASP C 1 169 ? 108.149 63.198 68.747 1.00 33.53 167 ASP C C 1
ATOM 4621 O O . ASP C 1 169 ? 108.020 62.173 68.080 1.00 33.94 167 ASP C O 1
ATOM 4626 N N . ALA C 1 170 ? 107.558 63.298 69.937 1.00 33.34 168 ALA C N 1
ATOM 4627 C CA . ALA C 1 170 ? 106.674 62.252 70.422 1.00 31.62 168 ALA C CA 1
ATOM 4628 C C . ALA C 1 170 ? 105.260 62.620 69.966 1.00 30.40 168 ALA C C 1
ATOM 4629 O O . ALA C 1 170 ? 104.834 63.743 70.175 1.00 30.52 168 ALA C O 1
ATOM 4631 N N . PRO C 1 171 ? 104.607 61.712 69.287 1.00 30.35 169 PRO C N 1
ATOM 4632 C CA . PRO C 1 171 ? 103.255 61.909 68.815 1.00 30.14 169 PRO C CA 1
ATOM 4633 C C . PRO C 1 171 ? 102.214 61.602 69.875 1.00 28.86 169 PRO C C 1
ATOM 4634 O O . PRO C 1 171 ? 102.490 60.967 70.891 1.00 28.48 169 PRO C O 1
ATOM 4638 N N . LEU C 1 172 ? 100.996 62.090 69.648 1.00 29.29 170 LEU C N 1
ATOM 4639 C CA . LEU C 1 172 ? 99.893 61.747 70.564 1.00 27.66 170 LEU C CA 1
ATOM 4640 C C . LEU C 1 172 ? 99.378 60.375 70.128 1.00 26.64 170 LEU C C 1
ATOM 4641 O O . LEU C 1 172 ? 99.194 60.152 68.931 1.00 26.47 170 LEU C O 1
ATOM 4646 N N . GLU C 1 173 ? 99.252 59.446 71.052 1.00 25.77 171 GLU C N 1
ATOM 4647 C CA . GLU C 1 173 ? 98.788 58.097 70.748 1.00 23.99 171 GLU C CA 1
ATOM 4648 C C . GLU C 1 173 ? 97.480 57.859 71.516 1.00 23.38 171 GLU C C 1
ATOM 4649 O O . GLU C 1 173 ? 97.435 57.952 72.757 1.00 21.23 171 GLU C O 1
ATOM 4655 N N . LEU C 1 174 ? 96.434 57.557 70.762 1.00 23.06 172 LEU C N 1
ATOM 4656 C CA . LEU C 1 174 ? 95.129 57.329 71.363 1.00 23.34 172 LEU C CA 1
ATOM 4657 C C . LEU C 1 174 ? 95.177 55.946 72.013 1.00 22.49 172 LEU C C 1
ATOM 4658 O O . LEU C 1 174 ? 95.515 54.999 71.309 1.00 20.31 172 LEU C O 1
ATOM 4663 N N . VAL C 1 175 ? 94.923 55.900 73.325 1.00 20.32 173 VAL C N 1
ATOM 4664 C CA . VAL C 1 175 ? 95.017 54.580 73.958 1.00 21.03 173 VAL C CA 1
ATOM 4665 C C . VAL C 1 175 ? 93.690 54.119 74.500 1.00 20.74 173 VAL C C 1
ATOM 4666 O O . VAL C 1 175 ? 93.412 52.924 74.553 1.00 20.57 173 VAL C O 1
ATOM 4670 N N . SER C 1 176 ? 92.815 55.073 74.816 1.00 22.43 174 SER C N 1
ATOM 4671 C CA . SER C 1 176 ? 91.504 54.696 75.338 1.00 22.09 174 SER C CA 1
ATOM 4672 C C . SER C 1 176 ? 90.387 55.562 74.802 1.00 21.02 174 SER C C 1
ATOM 4673 O O . SER C 1 176 ? 90.520 56.787 74.830 1.00 21.63 174 SER C O 1
ATOM 4676 N N . ARG C 1 177 ? 89.365 54.899 74.311 1.00 21.26 175 ARG C N 1
ATOM 4677 C CA . ARG C 1 177 ? 88.149 55.609 73.839 1.00 21.49 175 ARG C CA 1
ATOM 4678 C C . ARG C 1 177 ? 87.083 55.210 74.845 1.00 22.40 175 ARG C C 1
ATOM 4679 O O . ARG C 1 177 ? 86.690 54.036 74.839 1.00 22.65 175 ARG C O 1
ATOM 4687 N N . VAL C 1 178 ? 86.655 56.109 75.737 1.00 21.91 176 VAL C N 1
ATOM 4688 C CA . VAL C 1 178 ? 85.746 55.646 76.787 1.00 22.74 176 VAL C CA 1
ATOM 4689 C C . VAL C 1 178 ? 84.412 56.336 76.867 1.00 24.50 176 VAL C C 1
ATOM 4690 O O . VAL C 1 178 ? 83.649 56.135 77.842 1.00 24.76 176 VAL C O 1
ATOM 4694 N N . SER C 1 179 ? 84.040 57.140 75.885 1.00 23.61 177 SER C N 1
ATOM 4695 C CA . SER C 1 179 ? 82.704 57.741 75.883 1.00 23.68 177 SER C CA 1
ATOM 4696 C C . SER C 1 179 ? 82.221 57.720 74.425 1.00 24.62 177 SER C C 1
ATOM 4697 O O . SER C 1 179 ? 83.056 57.591 73.530 1.00 25.16 177 SER C O 1
ATOM 4700 N N . ASP C 1 180 ? 80.956 57.950 74.227 1.00 25.73 178 ASP C N 1
ATOM 4701 C CA . ASP C 1 180 ? 80.315 58.032 72.942 1.00 27.52 178 ASP C CA 1
ATOM 4702 C C . ASP C 1 180 ? 79.931 59.491 72.634 1.00 27.39 178 ASP C C 1
ATOM 4703 O O . ASP C 1 180 ? 79.031 59.747 71.825 1.00 27.73 178 ASP C O 1
ATOM 4708 N N . VAL C 1 181 ? 80.521 60.435 73.373 1.00 25.05 179 VAL C N 1
ATOM 4709 C CA . VAL C 1 181 ? 80.232 61.841 73.092 1.00 25.20 179 VAL C CA 1
ATOM 4710 C C . VAL C 1 181 ? 81.438 62.597 72.583 1.00 24.86 179 VAL C C 1
ATOM 4711 O O . VAL C 1 181 ? 82.398 62.873 73.324 1.00 27.11 179 VAL C O 1
ATOM 4715 N N . THR C 1 182 ? 81.431 62.956 71.305 1.00 23.07 180 THR C N 1
ATOM 4716 C CA . THR C 1 182 ? 82.516 63.721 70.692 1.00 22.11 180 THR C CA 1
ATOM 4717 C C . THR C 1 182 ? 82.591 65.133 71.251 1.00 22.06 180 THR C C 1
ATOM 4718 O O . THR C 1 182 ? 81.602 65.680 71.769 1.00 22.81 180 THR C O 1
ATOM 4722 N N . VAL C 1 183 ? 83.705 65.821 71.019 1.00 23.23 181 VAL C N 1
ATOM 4723 C CA . VAL C 1 183 ? 83.841 67.228 71.466 1.00 21.19 181 VAL C CA 1
ATOM 4724 C C . VAL C 1 183 ? 82.769 68.083 70.810 1.00 21.98 181 VAL C C 1
ATOM 4725 O O . VAL C 1 183 ? 82.147 68.954 71.434 1.00 21.47 181 VAL C O 1
ATOM 4729 N N . GLN C 1 184 ? 82.501 67.823 69.536 1.00 22.40 182 GLN C N 1
ATOM 4730 C CA . GLN C 1 184 ? 81.513 68.524 68.738 1.00 22.64 182 GLN C CA 1
ATOM 4731 C C . GLN C 1 184 ? 80.136 68.487 69.402 1.00 23.34 182 GLN C C 1
ATOM 4732 O O . GLN C 1 184 ? 79.471 69.525 69.498 1.00 23.04 182 GLN C O 1
ATOM 4738 N N . GLU C 1 185 ? 79.723 67.324 69.861 1.00 22.81 183 GLU C N 1
ATOM 4739 C CA . GLU C 1 185 ? 78.480 67.070 70.538 1.00 24.15 183 GLU C CA 1
ATOM 4740 C C . GLU C 1 185 ? 78.438 67.767 71.906 1.00 22.02 183 GLU C C 1
ATOM 4741 O O . GLU C 1 185 ? 77.403 68.297 72.317 1.00 22.44 183 GLU C O 1
ATOM 4747 N N . ALA C 1 186 ? 79.541 67.721 72.642 1.00 20.47 184 ALA C N 1
ATOM 4748 C CA . ALA C 1 186 ? 79.566 68.396 73.955 1.00 19.68 184 ALA C CA 1
ATOM 4749 C C . ALA C 1 186 ? 79.367 69.903 73.702 1.00 19.51 184 ALA C C 1
ATOM 4750 O O . ALA C 1 186 ? 78.495 70.506 74.311 1.00 18.51 184 ALA C O 1
ATOM 4752 N N . ALA C 1 187 ? 80.017 70.454 72.685 1.00 19.01 185 ALA C N 1
ATOM 4753 C CA . ALA C 1 187 ? 79.882 71.843 72.295 1.00 19.57 185 ALA C CA 1
ATOM 4754 C C . ALA C 1 187 ? 78.482 72.185 71.784 1.00 20.57 185 ALA C C 1
ATOM 4755 O O . ALA C 1 187 ? 78.003 73.292 72.055 1.00 21.35 185 ALA C O 1
ATOM 4757 N N . ALA C 1 188 ? 77.788 71.276 71.114 1.00 20.23 186 ALA C N 1
ATOM 4758 C CA . ALA C 1 188 ? 76.445 71.514 70.586 1.00 21.13 186 ALA C CA 1
ATOM 4759 C C . ALA C 1 188 ? 75.425 71.469 71.719 1.00 21.98 186 ALA C C 1
ATOM 4760 O O . ALA C 1 188 ? 74.540 72.287 71.836 1.00 23.46 186 ALA C O 1
ATOM 4762 N N . ILE C 1 189 ? 75.652 70.537 72.651 1.00 23.73 187 ILE C N 1
ATOM 4763 C CA . ILE C 1 189 ? 74.827 70.382 73.828 1.00 24.54 187 ILE C CA 1
ATOM 4764 C C . ILE C 1 189 ? 74.893 71.628 74.716 1.00 25.42 187 ILE C C 1
ATOM 4765 O O . ILE C 1 189 ? 73.886 72.121 75.200 1.00 26.09 187 ILE C O 1
ATOM 4770 N N . ALA C 1 190 ? 76.069 72.194 74.917 1.00 25.20 188 ALA C N 1
ATOM 4771 C CA . ALA C 1 190 ? 76.240 73.371 75.734 1.00 25.01 188 ALA C CA 1
ATOM 4772 C C . ALA C 1 190 ? 75.720 74.658 75.090 1.00 24.71 188 ALA C C 1
ATOM 4773 O O . ALA C 1 190 ? 75.061 75.445 75.763 1.00 25.97 188 ALA C O 1
ATOM 4775 N N . TRP C 1 191 ? 76.055 74.846 73.816 1.00 24.34 189 TRP C N 1
ATOM 4776 C CA . TRP C 1 191 ? 75.818 76.090 73.128 1.00 25.34 189 TRP C CA 1
ATOM 4777 C C . TRP C 1 191 ? 74.883 76.124 71.943 1.00 26.90 189 TRP C C 1
ATOM 4778 O O . TRP C 1 191 ? 74.504 77.233 71.521 1.00 26.16 189 TRP C O 1
ATOM 4789 N N . HIS C 1 192 ? 74.456 75.020 71.341 1.00 28.02 190 HIS C N 1
ATOM 4790 C CA . HIS C 1 192 ? 73.650 75.134 70.120 1.00 31.21 190 HIS C CA 1
ATOM 4791 C C . HIS C 1 192 ? 72.221 74.654 70.334 1.00 33.51 190 HIS C C 1
ATOM 4792 O O . HIS C 1 192 ? 71.274 75.132 69.752 1.00 35.23 190 HIS C O 1
ATOM 4799 N N . MET C 1 193 ? 72.083 73.723 71.234 1.00 36.53 191 MET C N 1
ATOM 4800 C CA . MET C 1 193 ? 70.804 73.062 71.513 1.00 38.73 191 MET C CA 1
ATOM 4801 C C . MET C 1 193 ? 69.974 73.778 72.549 1.00 38.37 191 MET C C 1
ATOM 4802 O O . MET C 1 193 ? 70.468 74.353 73.518 1.00 39.90 191 MET C O 1
ATOM 4807 N N . PRO C 1 194 ? 68.665 73.788 72.345 1.00 38.44 192 PRO C N 1
ATOM 4808 C CA . PRO C 1 194 ? 67.748 74.365 73.334 1.00 37.76 192 PRO C CA 1
ATOM 4809 C C . PRO C 1 194 ? 67.663 73.373 74.502 1.00 37.07 192 PRO C C 1
ATOM 4810 O O . PRO C 1 194 ? 67.951 72.189 74.289 1.00 36.45 192 PRO C O 1
ATOM 4814 N N . PHE C 1 195 ? 67.304 73.828 75.681 1.00 35.57 193 PHE C N 1
ATOM 4815 C CA . PHE C 1 195 ? 67.220 73.045 76.884 1.00 34.85 193 PHE C CA 1
ATOM 4816 C C . PHE C 1 195 ? 66.740 71.615 76.675 1.00 34.69 193 PHE C C 1
ATOM 4817 O O . PHE C 1 195 ? 65.649 71.361 76.175 1.00 34.42 193 PHE C O 1
ATOM 4825 N N . ASP C 1 196 ? 67.569 70.682 77.125 1.00 34.28 194 ASP C N 1
ATOM 4826 C CA . ASP C 1 196 ? 67.301 69.253 76.983 1.00 35.29 194 ASP C CA 1
ATOM 4827 C C . ASP C 1 196 ? 67.956 68.466 78.120 1.00 33.92 194 ASP C C 1
ATOM 4828 O O . ASP C 1 196 ? 69.149 68.175 78.105 1.00 33.04 194 ASP C O 1
ATOM 4833 N N . ASP C 1 197 ? 67.165 68.115 79.127 1.00 33.81 195 ASP C N 1
ATOM 4834 C CA . ASP C 1 197 ? 67.597 67.367 80.280 1.00 32.54 195 ASP C CA 1
ATOM 4835 C C . ASP C 1 197 ? 68.326 66.079 79.894 1.00 33.27 195 ASP C C 1
ATOM 4836 O O . ASP C 1 197 ? 69.388 65.815 80.455 1.00 32.62 195 ASP C O 1
ATOM 4841 N N . ASP C 1 198 ? 67.784 65.312 78.954 1.00 32.36 196 ASP C N 1
ATOM 4842 C CA . ASP C 1 198 ? 68.401 64.086 78.512 1.00 33.97 196 ASP C CA 1
ATOM 4843 C C . ASP C 1 198 ? 69.818 64.261 77.985 1.00 32.12 196 ASP C C 1
ATOM 4844 O O . ASP C 1 198 ? 70.665 63.398 78.254 1.00 32.26 196 ASP C O 1
ATOM 4849 N N . GLN C 1 199 ? 70.064 65.289 77.189 1.00 30.92 197 GLN C N 1
ATOM 4850 C CA . GLN C 1 199 ? 71.405 65.502 76.644 1.00 29.07 197 GLN C CA 1
ATOM 4851 C C . GLN C 1 199 ? 72.346 65.981 77.741 1.00 28.10 197 GLN C C 1
ATOM 4852 O O . GLN C 1 199 ? 73.518 65.636 77.699 1.00 28.17 197 GLN C O 1
ATOM 4858 N N . TYR C 1 200 ? 71.859 66.774 78.706 1.00 26.37 198 TYR C N 1
ATOM 4859 C CA . TYR C 1 200 ? 72.737 67.179 79.811 1.00 26.51 198 TYR C CA 1
ATOM 4860 C C . TYR C 1 200 ? 73.132 65.929 80.609 1.00 25.26 198 TYR C C 1
ATOM 4861 O O . TYR C 1 200 ? 74.276 65.740 81.020 1.00 24.50 198 TYR C O 1
ATOM 4870 N N . HIS C 1 201 ? 72.170 65.026 80.761 1.00 24.13 199 HIS C N 1
ATOM 4871 C CA . HIS C 1 201 ? 72.418 63.773 81.457 1.00 25.20 199 HIS C CA 1
ATOM 4872 C C . HIS C 1 201 ? 73.467 62.974 80.691 1.00 23.41 199 HIS C C 1
ATOM 4873 O O . HIS C 1 201 ? 74.441 62.472 81.245 1.00 24.40 199 HIS C O 1
ATOM 4880 N N . ARG C 1 202 ? 73.347 62.939 79.379 1.00 22.40 200 ARG C N 1
ATOM 4881 C CA . ARG C 1 202 ? 74.322 62.226 78.551 1.00 23.79 200 ARG C CA 1
ATOM 4882 C C . ARG C 1 202 ? 75.694 62.887 78.637 1.00 22.78 200 ARG C C 1
ATOM 4883 O O . ARG C 1 202 ? 76.698 62.175 78.804 1.00 21.26 200 ARG C O 1
ATOM 4891 N N . LEU C 1 203 ? 75.737 64.211 78.612 1.00 21.01 201 LEU C N 1
ATOM 4892 C CA . LEU C 1 203 ? 77.009 64.920 78.729 1.00 22.57 201 LEU C CA 1
ATOM 4893 C C . LEU C 1 203 ? 77.656 64.626 80.066 1.00 22.52 201 LEU C C 1
ATOM 4894 O O . LEU C 1 203 ? 78.852 64.326 80.115 1.00 23.04 201 LEU C O 1
ATOM 4899 N N . LEU C 1 204 ? 76.874 64.607 81.150 1.00 23.70 202 LEU C N 1
ATOM 4900 C CA . LEU C 1 204 ? 77.383 64.305 82.479 1.00 24.21 202 LEU C CA 1
ATOM 4901 C C . LEU C 1 204 ? 77.815 62.854 82.606 1.00 23.76 202 LEU C C 1
ATOM 4902 O O . LEU C 1 204 ? 78.519 62.511 83.565 1.00 24.00 202 LEU C O 1
ATOM 4907 N N . SER C 1 205 ? 77.413 61.980 81.694 1.00 23.80 203 SER C N 1
ATOM 4908 C CA . SER C 1 205 ? 77.850 60.579 81.757 1.00 23.99 203 SER C CA 1
ATOM 4909 C C . SER C 1 205 ? 79.200 60.370 81.086 1.00 24.88 203 SER C C 1
ATOM 4910 O O . SER C 1 205 ? 79.824 59.314 81.242 1.00 23.60 203 SER C O 1
ATOM 4913 N N . ALA C 1 206 ? 79.686 61.394 80.380 1.00 25.35 204 ALA C N 1
ATOM 4914 C CA . ALA C 1 206 ? 80.953 61.250 79.670 1.00 26.20 204 ALA C CA 1
ATOM 4915 C C . ALA C 1 206 ? 82.117 61.279 80.658 1.00 26.30 204 ALA C C 1
ATOM 4916 O O . ALA C 1 206 ? 82.250 62.145 81.520 1.00 26.42 204 ALA C O 1
ATOM 4918 N N . ALA C 1 207 ? 82.973 60.281 80.522 1.00 26.27 205 ALA C N 1
ATOM 4919 C CA . ALA C 1 207 ? 84.181 60.126 81.290 1.00 25.41 205 ALA C CA 1
ATOM 4920 C C . ALA C 1 207 ? 85.114 61.321 81.085 1.00 25.61 205 ALA C C 1
ATOM 4921 O O . ALA C 1 207 ? 85.226 61.814 79.955 1.00 24.91 205 ALA C O 1
ATOM 4923 N N . GLY C 1 208 ? 85.750 61.772 82.155 1.00 24.69 206 GLY C N 1
ATOM 4924 C CA . GLY C 1 208 ? 86.737 62.824 82.077 1.00 24.16 206 GLY C CA 1
ATOM 4925 C C . GLY C 1 208 ? 86.215 64.250 82.081 1.00 23.63 206 GLY C C 1
ATOM 4926 O O . GLY C 1 208 ? 87.016 65.199 82.090 1.00 21.35 206 GLY C O 1
ATOM 4927 N N . LEU C 1 209 ? 84.903 64.418 82.059 1.00 21.77 207 LEU C N 1
ATOM 4928 C CA . LEU C 1 209 ? 84.310 65.743 82.068 1.00 22.12 207 LEU C CA 1
ATOM 4929 C C . LEU C 1 209 ? 84.962 66.641 83.091 1.00 21.28 207 LEU C C 1
ATOM 4930 O O . LEU C 1 209 ? 85.051 66.335 84.288 1.00 21.55 207 LEU C O 1
ATOM 4935 N N . SER C 1 210 ? 85.406 67.820 82.692 1.00 21.38 208 SER C N 1
ATOM 4936 C CA . SER C 1 210 ? 86.043 68.735 83.663 1.00 23.20 208 SER C CA 1
ATOM 4937 C C . SER C 1 210 ? 85.053 69.069 84.762 1.00 23.92 208 SER C C 1
ATOM 4938 O O . SER C 1 210 ? 83.837 68.978 84.562 1.00 25.46 208 SER C O 1
ATOM 4941 N N . LYS C 1 211 ? 85.528 69.490 85.920 1.00 25.76 209 LYS C N 1
ATOM 4942 C CA . LYS C 1 211 ? 84.637 69.857 87.047 1.00 25.44 209 LYS C CA 1
ATOM 4943 C C . LYS C 1 211 ? 83.767 71.047 86.665 1.00 24.57 209 LYS C C 1
ATOM 4944 O O . LYS C 1 211 ? 82.596 71.167 87.027 1.00 23.26 209 LYS C O 1
ATOM 4950 N N . SER C 1 212 ? 84.348 71.975 85.914 1.00 25.00 210 SER C N 1
ATOM 4951 C CA . SER C 1 212 ? 83.657 73.171 85.447 1.00 26.27 210 SER C CA 1
ATOM 4952 C C . SER C 1 212 ? 82.427 72.866 84.593 1.00 24.87 210 SER C C 1
ATOM 4953 O O . SER C 1 212 ? 81.352 73.433 84.824 1.00 24.88 210 SER C O 1
ATOM 4956 N N . TRP C 1 213 ? 82.519 71.895 83.689 1.00 23.91 211 TRP C N 1
ATOM 4957 C CA . TRP C 1 213 ? 81.414 71.512 82.803 1.00 22.31 211 TRP C CA 1
ATOM 4958 C C . TRP C 1 213 ? 80.435 70.648 83.571 1.00 23.12 211 TRP C C 1
ATOM 4959 O O . TRP C 1 213 ? 79.219 70.717 83.378 1.00 23.62 211 TRP C O 1
ATOM 4970 N N . THR C 1 214 ? 80.925 69.878 84.548 1.00 21.92 212 THR C N 1
ATOM 4971 C CA . THR C 1 214 ? 79.988 69.066 85.345 1.00 24.38 212 THR C CA 1
ATOM 4972 C C . THR C 1 214 ? 79.052 69.974 86.143 1.00 24.27 212 THR C C 1
ATOM 4973 O O . THR C 1 214 ? 77.840 69.774 86.172 1.00 23.76 212 THR C O 1
ATOM 4977 N N . ARG C 1 215 ? 79.605 71.003 86.758 1.00 25.59 213 ARG C N 1
ATOM 4978 C CA . ARG C 1 215 ? 78.864 72.003 87.519 1.00 25.75 213 ARG C CA 1
ATOM 4979 C C . ARG C 1 215 ? 77.869 72.762 86.648 1.00 26.03 213 ARG C C 1
ATOM 4980 O O . ARG C 1 215 ? 76.697 72.898 87.007 1.00 25.83 213 ARG C O 1
ATOM 4988 N N . THR C 1 216 ? 78.306 73.281 85.499 1.00 25.43 214 THR C N 1
ATOM 4989 C CA . THR C 1 216 ? 77.405 74.032 84.605 1.00 23.86 214 THR C CA 1
ATOM 4990 C C . THR C 1 216 ? 76.215 73.175 84.173 1.00 23.57 214 THR C C 1
ATOM 4991 O O . THR C 1 216 ? 75.055 73.586 84.192 1.00 23.40 214 THR C O 1
ATOM 4995 N N . MET C 1 217 ? 76.524 71.955 83.760 1.00 23.47 215 MET C N 1
ATOM 4996 C CA . MET C 1 217 ? 75.520 71.028 83.256 1.00 24.55 215 MET C CA 1
ATOM 4997 C C . MET C 1 217 ? 74.603 70.583 84.373 1.00 25.32 215 MET C C 1
ATOM 4998 O O . MET C 1 217 ? 73.397 70.514 84.165 1.00 27.50 215 MET C O 1
ATOM 5003 N N . GLN C 1 218 ? 75.181 70.297 85.543 1.00 25.29 216 GLN C N 1
ATOM 5004 C CA . GLN C 1 218 ? 74.386 69.908 86.695 1.00 25.66 216 GLN C CA 1
ATOM 5005 C C . GLN C 1 218 ? 73.483 71.066 87.096 1.00 26.74 216 GLN C C 1
ATOM 5006 O O . GLN C 1 218 ? 72.325 70.853 87.461 1.00 26.22 216 GLN C O 1
ATOM 5012 N N . LYS C 1 219 ? 74.014 72.295 87.012 1.00 26.37 217 LYS C N 1
ATOM 5013 C CA . LYS C 1 219 ? 73.234 73.474 87.352 1.00 27.26 217 LYS C CA 1
ATOM 5014 C C . LYS C 1 219 ? 72.062 73.694 86.406 1.00 27.34 217 LYS C C 1
ATOM 5015 O O . LYS C 1 219 ? 70.994 74.166 86.831 1.00 26.78 217 LYS C O 1
ATOM 5021 N N . ARG C 1 220 ? 72.190 73.320 85.136 1.00 26.92 218 ARG C N 1
ATOM 5022 C CA . ARG C 1 220 ? 71.093 73.388 84.193 1.00 27.20 218 ARG C CA 1
ATOM 5023 C C . ARG C 1 220 ? 69.983 72.406 84.577 1.00 28.25 218 ARG C C 1
ATOM 5024 O O . ARG C 1 220 ? 68.785 72.713 84.584 1.00 27.53 218 ARG C O 1
ATOM 5032 N N . ARG C 1 221 ? 70.359 71.184 84.963 1.00 29.39 219 ARG C N 1
ATOM 5033 C CA . ARG C 1 221 ? 69.323 70.200 85.326 1.00 29.35 219 ARG C CA 1
ATOM 5034 C C . ARG C 1 221 ? 68.495 70.715 86.498 1.00 28.75 219 ARG C C 1
ATOM 5035 O O . ARG C 1 221 ? 67.274 70.706 86.440 1.00 28.26 219 ARG C O 1
ATOM 5043 N N . LEU C 1 222 ? 69.124 71.249 87.529 1.00 29.43 220 LEU C N 1
ATOM 5044 C CA . LEU C 1 222 ? 68.432 71.769 88.706 1.00 29.89 220 LEU C CA 1
ATOM 5045 C C . LEU C 1 222 ? 67.687 73.064 88.463 1.00 29.03 220 LEU C C 1
ATOM 5046 O O . LEU C 1 222 ? 66.537 73.220 88.897 1.00 29.95 220 LEU C O 1
ATOM 5051 N N . SER C 1 223 ? 68.266 74.016 87.732 1.00 28.43 221 SER C N 1
ATOM 5052 C CA . SER C 1 223 ? 67.535 75.280 87.532 1.00 27.80 221 SER C CA 1
ATOM 5053 C C . SER C 1 223 ? 66.482 75.166 86.454 1.00 28.47 221 SER C C 1
ATOM 5054 O O . SER C 1 223 ? 65.480 75.888 86.488 1.00 29.68 221 SER C O 1
ATOM 5057 N N . GLY C 1 224 ? 66.673 74.311 85.454 1.00 27.96 222 GLY C N 1
ATOM 5058 C CA . GLY C 1 224 ? 65.729 74.204 84.345 1.00 28.07 222 GLY C CA 1
ATOM 5059 C C . GLY C 1 224 ? 66.007 75.287 83.312 1.00 29.86 222 GLY C C 1
ATOM 5060 O O . GLY C 1 224 ? 65.239 75.521 82.370 1.00 29.80 222 GLY C O 1
ATOM 5061 N N . LYS C 1 225 ? 67.162 75.980 83.439 1.00 31.06 223 LYS C N 1
ATOM 5062 C CA . LYS C 1 225 ? 67.449 76.994 82.414 1.00 30.51 223 LYS C CA 1
ATOM 5063 C C . LYS C 1 225 ? 68.894 76.916 81.970 1.00 30.05 223 LYS C C 1
ATOM 5064 O O . LYS C 1 225 ? 69.755 76.384 82.660 1.00 30.39 223 LYS C O 1
ATOM 5066 N N . ILE C 1 226 ? 69.146 77.393 80.771 1.00 30.47 224 ILE C N 1
ATOM 5067 C CA . ILE C 1 226 ? 70.469 77.483 80.170 1.00 29.02 224 ILE C CA 1
ATOM 5068 C C . ILE C 1 226 ? 71.064 78.805 80.679 1.00 29.63 224 ILE C C 1
ATOM 5069 O O . ILE C 1 226 ? 70.393 79.795 80.415 1.00 30.63 224 ILE C O 1
ATOM 5074 N N . GLU C 1 227 ? 72.213 78.808 81.311 1.00 30.06 225 GLU C N 1
ATOM 5075 C CA . GLU C 1 227 ? 72.822 80.013 81.841 1.00 30.22 225 GLU C CA 1
ATOM 5076 C C . GLU C 1 227 ? 73.188 81.006 80.747 1.00 30.90 225 GLU C C 1
ATOM 5077 O O . GLU C 1 227 ? 73.322 80.602 79.600 1.00 30.47 225 GLU C O 1
ATOM 5083 N N . ASP C 1 228 ? 73.384 82.268 81.113 1.00 32.07 226 ASP C N 1
ATOM 5084 C CA . ASP C 1 228 ? 73.755 83.322 80.194 1.00 32.70 226 ASP C CA 1
ATOM 5085 C C . ASP C 1 228 ? 75.093 83.117 79.498 1.00 32.32 226 ASP C C 1
ATOM 5086 O O . ASP C 1 228 ? 76.050 82.612 80.083 1.00 32.36 226 ASP C O 1
ATOM 5091 N N . PHE C 1 229 ? 75.153 83.446 78.203 1.00 32.69 227 PHE C N 1
ATOM 5092 C CA . PHE C 1 229 ? 76.422 83.368 77.477 1.00 32.60 227 PHE C CA 1
ATOM 5093 C C . PHE C 1 229 ? 76.899 84.778 77.101 1.00 32.66 227 PHE C C 1
ATOM 5094 O O . PHE C 1 229 ? 78.050 84.923 76.691 1.00 33.39 227 PHE C O 1
ATOM 5102 N N . SER C 1 230 ? 76.015 85.759 77.242 1.00 32.84 228 SER C N 1
ATOM 5103 C CA . SER C 1 230 ? 76.318 87.108 76.782 1.00 34.39 228 SER C CA 1
ATOM 5104 C C . SER C 1 230 ? 77.536 87.725 77.426 1.00 33.89 228 SER C C 1
ATOM 5105 O O . SER C 1 230 ? 78.358 88.327 76.719 1.00 31.38 228 SER C O 1
ATOM 5108 N N . ARG C 1 231 ? 77.743 87.558 78.732 1.00 34.09 229 ARG C N 1
ATOM 5109 C CA . ARG C 1 231 ? 78.943 88.168 79.331 1.00 36.10 229 ARG C CA 1
ATOM 5110 C C . ARG C 1 231 ? 80.212 87.515 78.777 1.00 35.45 229 ARG C C 1
ATOM 5111 O O . ARG C 1 231 ? 81.175 88.199 78.414 1.00 34.84 229 ARG C O 1
ATOM 5119 N N . ARG C 1 232 ? 80.252 86.186 78.671 1.00 34.15 230 ARG C N 1
ATOM 5120 C CA . ARG C 1 232 ? 81.454 85.507 78.211 1.00 33.04 230 ARG C CA 1
ATOM 5121 C C . ARG C 1 232 ? 81.802 85.885 76.777 1.00 33.03 230 ARG C C 1
ATOM 5122 O O . ARG C 1 232 ? 82.959 86.127 76.446 1.00 31.74 230 ARG C O 1
ATOM 5130 N N . LEU C 1 233 ? 80.790 85.837 75.917 1.00 32.71 231 LEU C N 1
ATOM 5131 C CA . LEU C 1 233 ? 80.939 86.143 74.516 1.00 33.09 231 LEU C CA 1
ATOM 5132 C C . LEU C 1 233 ? 81.214 87.602 74.210 1.00 33.91 231 LEU C C 1
ATOM 5133 O O . LEU C 1 233 ? 82.084 87.879 73.378 1.00 33.24 231 LEU C O 1
ATOM 5138 N N . TRP C 1 234 ? 80.599 88.542 74.911 1.00 34.54 232 TRP C N 1
ATOM 5139 C CA . TRP C 1 234 ? 80.789 89.947 74.580 1.00 37.66 232 TRP C CA 1
ATOM 5140 C C . TRP C 1 234 ? 81.306 90.845 75.674 1.00 38.25 232 TRP C C 1
ATOM 5141 O O . TRP C 1 234 ? 81.395 92.053 75.456 1.00 39.71 232 TRP C O 1
ATOM 5152 N N . GLY C 1 235 ? 81.699 90.320 76.820 1.00 40.21 233 GLY C N 1
ATOM 5153 C CA . GLY C 1 235 ? 82.249 91.115 77.906 1.00 41.88 233 GLY C CA 1
ATOM 5154 C C . GLY C 1 235 ? 81.230 92.102 78.456 1.00 43.78 233 GLY C C 1
ATOM 5155 O O . GLY C 1 235 ? 80.089 91.738 78.711 1.00 42.88 233 GLY C O 1
ATOM 5156 N N . LYS C 1 236 ? 81.604 93.377 78.547 1.00 45.02 234 LYS C N 1
ATOM 5157 C CA . LYS C 1 236 ? 80.707 94.381 79.104 1.00 48.43 234 LYS C CA 1
ATOM 5158 C C . LYS C 1 236 ? 79.602 94.794 78.141 1.00 50.40 234 LYS C C 1
ATOM 5159 O O . LYS C 1 236 ? 78.630 95.431 78.549 1.00 49.84 234 LYS C O 1
ATOM 5165 N N . GLU C 1 237 ? 79.723 94.430 76.871 1.00 52.43 235 GLU C N 1
ATOM 5166 C CA . GLU C 1 237 ? 78.672 94.734 75.899 1.00 54.68 235 GLU C CA 1
ATOM 5167 C C . GLU C 1 237 ? 77.736 93.536 75.759 1.00 56.32 235 GLU C C 1
ATOM 5168 O O . GLU C 1 237 ? 77.138 93.304 74.704 1.00 57.06 235 GLU C O 1
ATOM 5170 N N . GLY C 1 238 ? 77.598 92.758 76.826 1.00 57.55 236 GLY C N 1
ATOM 5171 C CA . GLY C 1 238 ? 76.754 91.591 76.883 1.00 60.13 236 GLY C CA 1
ATOM 5172 C C . GLY C 1 238 ? 75.333 91.874 76.409 1.00 62.01 236 GLY C C 1
ATOM 5173 O O . GLY C 1 238 ? 74.635 92.698 77.009 1.00 62.67 236 GLY C O 1
ATOM 5174 N N . GLY C 1 239 ? 74.926 91.190 75.342 1.00 62.59 237 GLY C N 1
ATOM 5175 C CA . GLY C 1 239 ? 73.602 91.344 74.775 1.00 63.49 237 GLY C CA 1
ATOM 5176 C C . GLY C 1 239 ? 73.187 90.170 73.902 1.00 64.53 237 GLY C C 1
ATOM 5177 O O . GLY C 1 239 ? 73.945 89.243 73.616 1.00 65.21 237 GLY C O 1
#

Foldseek 3Di:
DPPVLVPFDWWQKWFFAACLTHTDAWKFWADQQETVHHVDDVDLRLAFRFFEAELVVLVVVCVVCVVQSVCSDPPNVRGGIYTYDDFQVPAAAQWWWDFPPWIKGWAAFAQQFQVSCVSSVPQQVNVVCLVVVRGTTGIRTPGIDMGRSPTIITTNDDQADHGNSLRSCLQPPDAQDLVSLVRNCPGPNHGPVSNVQSVVCNVVVHRDDCCCGRRNVD/DVCVLVVFDWWQKWFWADPPATDTDFDKWWADLQETVRHDGDCPAGLFQRFFEAELVVLVVVCVVVVVLSVCRDPPNVRGRIYTHPDFLAPAFAQWWWDFPPWIKGWAAFAQQFQVSCVSSVNRQVNVVCLVVVNGTTGIGTPGIGMGGSRTIITGNDDPAPGGNSNLSCQQPPDAQDLVSLVRNLPGPNHGPVSVVQSVVCNVVVDRDDDCNGSVD/DCCVQVVFDWWQKWFFAPPPDTHTDADKFWADQQETPRHVTQLQFRFFEAELVCLVVVCVVPVVLNVCSDPPNPRGRIYTYPDFQVPAFQFWWWCFAPWIKGWAAFAQQFCVSCVSSVPQQVNVVCLVVVNGGTGIGTPGIDMGGSRTTITGNDDFAPGTNSLRSCQQRVDADDLVSLVNNCPGPNHRPVSNVQSVVCNVVVHRDAPQCGRRNPVRD

Solvent-accessible surface area: 31307 Å² total; per-residue (Å²): 62,114,27,12,59,204,42,125,47,135,22,106,4,48,0,22,15,10,116,121,38,124,77,29,115,42,112,22,78,0,46,92,104,5,1,90,48,14,107,96,145,139,184,21,18,59,22,112,5,0,18,0,0,0,64,30,12,15,96,52,1,29,141,84,45,92,161,44,39,125,70,6,90,21,22,18,1,34,0,5,0,0,0,37,39,3,32,10,21,17,0,25,0,0,0,35,1,122,0,29,125,1,58,0,19,0,0,14,0,32,37,0,40,60,120,18,8,147,102,1,120,14,86,46,0,0,43,45,0,6,82,55,9,47,0,0,0,19,0,15,18,86,31,71,7,102,3,13,27,122,22,42,0,36,10,66,28,30,70,14,97,3,10,0,43,28,0,1,8,2,4,26,64,38,108,75,50,53,109,27,0,100,39,0,44,79,7,39,28,24,0,159,56,17,56,151,42,1,69,109,3,81,141,68,41,144,63,76,112,40,51,183,66,6,83,7,106,109,130,112,119,39,58,182,101,117,76,133,23,102,4,48,0,20,16,3,116,131,79,49,126,86,38,109,42,116,10,79,0,48,94,76,1,0,84,54,18,146,67,94,154,160,48,27,78,25,83,4,0,19,0,0,0,77,55,11,14,98,72,2,24,170,92,41,79,143,48,34,131,77,6,90,24,20,20,3,34,0,5,0,0,0,76,39,3,39,9,64,64,0,56,0,0,0,35,2,108,0,30,124,0,59,0,20,0,0,0,0,33,34,0,41,82,138,19,18,203,103,1,112,14,100,60,0,0,54,58,0,5,82,45,7,47,0,0,0,11,0,14,18,86,30,81,10,104,2,19,21,128,23,42,0,38,9,56,30,32,70,17,94,2,7,0,94,55,0,0,23,1,3,27,85,56,108,79,55,49,105,45,0,98,65,0,47,80,7,40,30,20,0,168,44,17,44,161,43,2,70,113,4,82,139,72,36,146,62,77,95,40,70,192,63,6,161,65,100,101,30,22,44,194,45,141,35,136,26,107,5,55,0,22,25,16,198,151,81,38,126,82,15,131,32,119,15,70,0,54,98,98,0,0,97,47,9,85,72,66,78,40,141,6,1,16,0,0,0,80,36,9,14,86,76,1,29,142,99,45,89,151,50,37,144,76,6,96,18,18,18,4,33,0,5,0,0,0,39,39,3,32,11,19,16,0,25,0,0,0,35,2,111,0,30,123,0,59,0,20,0,0,1,0,29,34,0,33,67,124,25,16,161,112,1,123,14,92,47,0,0,36,55,0,6,84,46,11,49,0,0,0,12,0,14,11,86,31,64,10,85,2,11,27,129,19,28,0,25,7,52,30,27,77,11,77,4,11,0,36,10,0,1,0,0,2,24,63,28,107,79,50,58,101,34,0,97,48,0,45,79,8,37,29,24,0,163,58,19,54,157,42,1,70,116,3,81,142,84,46,58,56,74,95,40,24,178,63,6,81,8,198,74,34,87

Nearest PDB structures (foldseek):
  1o65-assembly1_A  TM=1.005E+00  e=1.749E-50  Escherichia coli
  1o67-assembly2_B  TM=1.001E+00  e=1.726E-45  Escherichia coli
  1o67-assembly1_A  TM=9.952E-01  e=1.044E-43  Escherichia coli
  1o65-assembly3_C  TM=9.955E-01  e=3.197E-43  Escherichia coli
  1o65-assembly2_B  TM=9.900E-01  e=2.653E-43  Escherichia coli

Sequence (652 aa):
KFLVEREQMRYPVDVYTGKAKIQVDGELMLTELGLEGDEQAVHGGPDRALCHYPREHYLYWAREFPEQAELFVAPAFGENLSTDGLTESNVYMGDIFRWGEALIQVSQPRSPCYKLNYHFDISDIAQLMQNTGKVGWLYSVIAPGKVSADAPLELVSRVSDVTVQEAAAIAWHMPFDDDQYHRLLSAAGLSKSWTRTMQKRRLSGKIEDFSRRLWGKEKFLVEREQMRYPVDVYTGKIAKIQVDGELMLTELGLEGDEQAEHGGPDRALCHYPREHYLYWAREFPEQAELFVAPAFGENLSTDGLTESNVYMGDIFRWGEALIQVSQPRSPCYKLNYHFDISDIAQLMQNTGKVGWLYSVIAPGKVSADAPLELVSRVSDVTVQEAAAIAWHMPFDDDQYHRLLSAAGLSKSWTRTMQKRRLSGKIEDFSRRLWGKFLVEREQMRYPVDVYTGKIAKIQVDGELMLTELGLEGDEQGPDRALCHYPREHYLYWAREFPEQAELFVAPAFGENLSTDGLTESNVYMGDIFRWGEALIQVSQPRSPCYKLNYHFDISDIAQLMQNTGKVGWLYSVIAPGKVSADAPLELVSRVSDVTVQEAAAIAWHMPFDDDQYHRLLSAAGLSKSWTRTMQKRRLSGKIEDFSRRLWGKEGG

B-factor: mean 33.34, std 12.13, range [12.29, 88.06]

Organism: Escherichia coli (strain K12) (NCBI:txid83333)